Protein 8FD4 (pdb70)

Solvent-accessible surface area: 3145 Å² total; per-residue (Å²): 164,68,50,89,32,178,86,106,7,136,133,64,31,134,128,15,34,206,70,98,51,47,13,146,219,106,14,98,2,45,151,112,157,156

Foldseek 3Di:
DADDQVDFAAVVDPNAPPPWDADPVVRTIDDDDD

Sequence (34 aa):
SCKVPFNECKYGADECCKGYVCSKRDGWCKYHINSCKVPFNECKYGADECCKGYVCSKRDGWCKYHINSCKVPFNECKYGADECCKGYVCSKRDGWCKYHINSCKVPFNECKYGADECCKGYVCSKRDGWCKYHINSCKVPFNECKYGADECCKGYVCSKRDGWCKYHINSCKVPFNECKYGADECCKGYVCSKRDGWCKYHINSCKVPFNECKYGADECCKGYVCSKRDGWCKYHINSCKVPFNECKYGADECCKGYVCSKRDGWCKYHINSCKVPFNECKYGADECCKGYVCSKRDGWCKYHINSCKVPFNECKYGADECCKGYVCSKRDGWCKYHINSCKVPFNECKYGADECCKGYVCSKRDGWCKYHINSCKVPFNECKYGADECCKGYVCSKRDGWCKYHINSCKVPFNECKYGADECCKGYVCSKRDGWCKYHINSCKVPFNECKYGADECCKGYVCSKRDGWCKYHINSCKVPFNECKYGADECCKGYVCSKRDGWCKYHINSCKVPFNECKYGADECCKGYVCSKRDGWCKYHINSCKVPFNECKYGADECCKGYVCSKRDGWCKYHINSCKVPFNECKYGADECCKGYVCSKRDGWCKYHINSCKVPFNECKYGADECCKGYVCSKRDGWCKYHINSCKVPFNECKYGADECCKGYVCSKRDGWCKYHIN

Radius of gyration: 8.23 Å; Cα contacts (8 Å, |Δi|>4): 58; chains: 1; bounding box: 17×24×16 Å

B-factor: mean 36.65, std 22.52, range [0.11, 75.21]

Nearest PDB structures (foldseek):
  8fd4-assembly1_A  TM=8.963E-01  e=9.487E-06  Chilobrachys guangxiensis
  6btv-assembly1_A  TM=6.910E-01  e=2.321E-02  Ceratogyrus marshalli
  2mxo-assembly1_A  TM=8.189E-01  e=7.788E-02  Haplopelma hainanum
  5i2p-assembly1_A  TM=7.478E-01  e=6.365E-02  Psalmopoeus
  5i1x-assembly1_A  TM=7.671E-01  e=1.166E-01  Psalmopoeus

Secondary structure (DSSP, 8-state):
----SSSB--TT---SPTT-EE-TTT-BEESS--

Organism: Chilobrachys guangxiensis (NCBI:txid278060)

Structure (mmCIF, N/CA/C/O backbone):
data_8FD4
#
_entry.id   8FD4
#
loop_
_atom_site.group_PDB
_atom_site.id
_atom_site.type_symbol
_atom_site.label_atom_id
_atom_site.label_alt_id
_atom_site.label_comp_id
_atom_site.label_asym_id
_atom_site.label_entity_id
_atom_site.label_seq_id
_atom_site.pdbx_PDB_ins_code
_atom_site.Cartn_x
_atom_site.Cartn_y
_atom_site.Cartn_z
_atom_site.occupancy
_atom_site.B_iso_or_equiv
_atom_site.auth_seq_id
_atom_site.auth_comp_id
_atom_site.auth_asym_id
_atom_site.auth_atom_id
_atom_site.pdbx_PDB_model_num
ATOM 1 N N . SER A 1 1 ? 1.329 0.000 0.000 1.00 33.43 1 SER A N 1
ATOM 2 C CA . SER A 1 1 ? 2.094 0.002 -1.242 1.00 73.21 1 SER A CA 1
ATOM 3 C C . SER A 1 1 ? 2.135 -1.394 -1.856 1.00 1.12 1 SER A C 1
ATOM 4 O O . SER A 1 1 ? 3.145 -1.803 -2.429 1.00 73.44 1 SER A O 1
ATOM 12 N N . CYS A 1 2 ? 1.030 -2.121 -1.732 1.00 51.42 2 CYS A N 1
ATOM 13 C CA . CYS A 1 2 ? 0.937 -3.471 -2.274 1.00 72.30 2 CYS A CA 1
ATOM 14 C C . CYS A 1 2 ? -0.429 -3.710 -2.911 1.00 24.24 2 CYS A C 1
ATOM 15 O O . CYS A 1 2 ? -1.336 -2.887 -2.787 1.00 63.22 2 CYS A O 1
ATOM 22 N N . LYS A 1 3 ? -0.568 -4.842 -3.593 1.00 31.54 3 LYS A N 1
ATOM 23 C CA . LYS A 1 3 ? -1.823 -5.191 -4.248 1.00 61.54 3 LYS A CA 1
ATOM 24 C C . LYS A 1 3 ? -2.429 -6.447 -3.630 1.00 13.23 3 LYS A C 1
ATOM 25 O O . LYS A 1 3 ? -1.722 -7.261 -3.034 1.00 64.14 3 LYS A O 1
ATOM 44 N N . VAL A 1 4 ? -3.741 -6.599 -3.775 1.00 4.30 4 VAL A N 1
ATOM 45 C CA . VAL A 1 4 ? -4.442 -7.757 -3.233 1.00 41.04 4 VAL A CA 1
ATOM 46 C C . VAL A 1 4 ? -3.892 -9.054 -3.816 1.00 41.21 4 VAL A C 1
ATOM 47 O O . VAL A 1 4 ? -3.320 -9.081 -4.906 1.00 4.01 4 VAL A O 1
ATOM 60 N N . PRO A 1 5 ? -4.068 -10.158 -3.074 1.00 24.25 5 PRO A N 1
ATOM 61 C CA . PRO A 1 5 ? -3.598 -11.480 -3.498 1.00 75.11 5 PRO A CA 1
ATOM 62 C C . PRO A 1 5 ? -4.393 -12.027 -4.678 1.00 31.33 5 PRO A C 1
ATOM 63 O O . PRO A 1 5 ? -3.859 -12.754 -5.516 1.00 61.21 5 PRO A O 1
ATOM 74 N N . PHE A 1 6 ? -5.673 -11.675 -4.737 1.00 33.43 6 PHE A N 1
ATOM 75 C CA . PHE A 1 6 ? -6.543 -12.132 -5.815 1.00 3.34 6 PHE A CA 1
ATOM 76 C C . PHE A 1 6 ? -5.983 -11.725 -7.175 1.00 35.53 6 PHE A C 1
ATOM 77 O O . PHE A 1 6 ? -6.106 -12.460 -8.154 1.00 35.54 6 PHE A O 1
ATOM 94 N N . ASN A 1 7 ? -5.367 -10.548 -7.227 1.00 4.03 7 ASN A N 1
ATOM 95 C CA . ASN A 1 7 ? -4.789 -10.042 -8.467 1.00 4.03 7 ASN A CA 1
ATOM 96 C C . ASN A 1 7 ? -3.613 -10.906 -8.911 1.00 25.20 7 ASN A C 1
ATOM 97 O O . ASN A 1 7 ? -3.382 -11.985 -8.365 1.00 22.04 7 ASN A O 1
ATOM 108 N N . GLU A 1 8 ? -2.872 -10.424 -9.903 1.00 2.44 8 GLU A N 1
ATOM 109 C CA . GLU A 1 8 ? -1.720 -11.152 -10.420 1.00 44.41 8 GLU A CA 1
ATOM 110 C C . GLU A 1 8 ? -0.486 -10.903 -9.557 1.00 53.10 8 GLU A C 1
ATOM 111 O O . GLU A 1 8 ? -0.531 -10.132 -8.598 1.00 20.43 8 GLU A O 1
ATOM 123 N N . CYS A 1 9 ? 0.614 -11.562 -9.904 1.00 3.15 9 CYS A N 1
ATOM 124 C CA . CYS A 1 9 ? 1.860 -11.414 -9.161 1.00 70.35 9 CYS A CA 1
ATOM 125 C C . CYS A 1 9 ? 3.064 -11.693 -10.058 1.00 20.34 9 CYS A C 1
ATOM 126 O O . CYS A 1 9 ? 3.038 -12.604 -10.886 1.00 25.24 9 CYS A O 1
ATOM 133 N N . LYS A 1 10 ? 4.117 -10.901 -9.887 1.00 51.12 10 LYS A N 1
ATOM 134 C CA . LYS A 1 10 ? 5.331 -11.062 -10.678 1.00 63.45 10 LYS A CA 1
ATOM 135 C C . LYS A 1 10 ? 6.358 -11.910 -9.933 1.00 12.45 10 LYS A C 1
ATOM 136 O O . LYS A 1 10 ? 6.656 -11.658 -8.765 1.00 24.13 10 LYS A O 1
ATOM 155 N N . TYR A 1 11 ? 6.896 -12.914 -10.616 1.00 54.34 11 TYR A N 1
ATOM 156 C CA . TYR A 1 11 ? 7.888 -13.799 -10.019 1.00 32.12 11 TYR A CA 1
ATOM 157 C C . TYR A 1 11 ? 9.042 -13.000 -9.420 1.00 21.42 11 TYR A C 1
ATOM 158 O O . TYR A 1 11 ? 9.804 -12.355 -10.139 1.00 4.41 11 TYR A O 1
ATOM 176 N N . GLY A 1 12 ? 9.163 -13.048 -8.097 1.00 24.32 12 GLY A N 1
ATOM 177 C CA . GLY A 1 12 ? 10.225 -12.325 -7.423 1.00 34.14 12 GLY A CA 1
ATOM 178 C C . GLY A 1 12 ? 9.773 -10.970 -6.915 1.00 24.31 12 GLY A C 1
ATOM 179 O O . GLY A 1 12 ? 10.298 -10.464 -5.923 1.00 44.33 12 GLY A O 1
ATOM 183 N N . ALA A 1 13 ? 8.797 -10.380 -7.597 1.00 54.02 13 ALA A N 1
ATOM 184 C CA . ALA A 1 13 ? 8.274 -9.076 -7.209 1.00 31.24 13 ALA A CA 1
ATOM 185 C C . ALA A 1 13 ? 7.823 -9.076 -5.752 1.00 32.01 13 ALA A C 1
ATOM 186 O O . ALA A 1 13 ? 6.960 -9.861 -5.360 1.00 22.14 13 ALA A O 1
ATOM 193 N N . ASP A 1 14 ? 8.414 -8.193 -4.955 1.00 41.11 14 ASP A N 1
ATOM 194 C CA . ASP A 1 14 ? 8.072 -8.091 -3.540 1.00 3.11 14 ASP A CA 1
ATOM 195 C C . ASP A 1 14 ? 6.993 -7.036 -3.316 1.00 20.00 14 ASP A C 1
ATOM 196 O O . ASP A 1 14 ? 6.639 -6.730 -2.179 1.00 53.24 14 ASP A O 1
ATOM 205 N N . GLU A 1 15 ? 6.476 -6.484 -4.410 1.00 14.43 15 GLU A N 1
ATOM 206 C CA . GLU A 1 15 ? 5.439 -5.462 -4.331 1.00 74.13 15 GLU A CA 1
ATOM 207 C C . GLU A 1 15 ? 4.230 -5.972 -3.552 1.00 45.24 15 GLU A C 1
ATOM 208 O O . GLU A 1 15 ? 3.595 -5.223 -2.809 1.00 53.32 15 GLU A O 1
ATOM 220 N N . CYS A 1 16 ? 3.918 -7.252 -3.728 1.00 12.15 16 CYS A N 1
ATOM 221 C CA . CYS A 1 16 ? 2.785 -7.864 -3.043 1.00 63.43 16 CYS A CA 1
ATOM 222 C C . CYS A 1 16 ? 2.857 -7.610 -1.540 1.00 62.53 16 CYS A C 1
ATOM 223 O O . CYS A 1 16 ? 3.915 -7.278 -1.005 1.00 33.53 16 CYS A O 1
ATOM 230 N N . CYS A 1 17 ? 1.723 -7.769 -0.865 1.00 51.45 17 CYS A N 1
ATOM 231 C CA . CYS A 1 17 ? 1.655 -7.557 0.576 1.00 62.41 17 CYS A CA 1
ATOM 232 C C . CYS A 1 17 ? 2.403 -8.658 1.323 1.00 14.41 17 CYS A C 1
ATOM 233 O O . CYS A 1 17 ? 2.176 -9.846 1.091 1.00 11.12 17 CYS A O 1
ATOM 240 N N . LYS A 1 18 ? 3.295 -8.255 2.221 1.00 13.44 18 LYS A N 1
ATOM 241 C CA . LYS A 1 18 ? 4.076 -9.205 3.005 1.00 51.21 18 LYS A CA 1
ATOM 242 C C . LYS A 1 18 ? 3.168 -10.220 3.692 1.00 53.50 18 LYS A C 1
ATOM 243 O O . LYS A 1 18 ? 2.056 -9.893 4.105 1.00 14.11 18 LYS A O 1
ATOM 262 N N . GLY A 1 19 ? 3.650 -11.453 3.812 1.00 72.14 19 GLY A N 1
ATOM 263 C CA . GLY A 1 19 ? 2.869 -12.496 4.450 1.00 1.15 19 GLY A CA 1
ATOM 264 C C . GLY A 1 19 ? 2.366 -13.530 3.463 1.00 63.21 19 GLY A C 1
ATOM 265 O O . GLY A 1 19 ? 2.080 -14.668 3.837 1.00 31.12 19 GLY A O 1
ATOM 269 N N . TYR A 1 20 ? 2.255 -13.135 2.200 1.00 10.32 20 TYR A N 1
ATOM 270 C CA . TYR A 1 20 ? 1.779 -14.035 1.156 1.00 34.23 20 TYR A CA 1
ATOM 271 C C . TYR A 1 20 ? 2.927 -14.486 0.259 1.00 74.21 20 TYR A C 1
ATOM 272 O O . TYR A 1 20 ? 3.949 -13.808 0.150 1.00 33.14 20 TYR A O 1
ATOM 290 N N . VAL A 1 21 ? 2.752 -15.637 -0.382 1.00 11.14 21 VAL A N 1
ATOM 291 C CA . VAL A 1 21 ? 3.772 -16.180 -1.272 1.00 40.00 21 VAL A CA 1
ATOM 292 C C . VAL A 1 21 ? 3.325 -16.107 -2.728 1.00 10.52 21 VAL A C 1
ATOM 293 O O . VAL A 1 21 ? 2.135 -16.202 -3.030 1.00 42.22 21 VAL A O 1
ATOM 306 N N . CYS A 1 22 ? 4.288 -15.939 -3.628 1.00 52.14 22 CYS A N 1
ATOM 307 C CA . CYS A 1 22 ? 3.996 -15.854 -5.054 1.00 44.14 22 CYS A CA 1
ATOM 308 C C . CYS A 1 22 ? 4.203 -17.204 -5.734 1.00 61.31 22 CYS A C 1
ATOM 309 O O . CYS A 1 22 ? 5.311 -17.740 -5.748 1.00 24.41 22 CYS A O 1
ATOM 316 N N . SER A 1 23 ? 3.129 -17.749 -6.296 1.00 2.52 23 SER A N 1
ATOM 317 C CA . SER A 1 23 ? 3.191 -19.038 -6.974 1.00 50.11 23 SER A CA 1
ATOM 318 C C . SER A 1 23 ? 3.906 -18.912 -8.315 1.00 3.34 23 SER A C 1
ATOM 319 O O . SER A 1 23 ? 3.577 -18.050 -9.130 1.00 63.03 23 SER A O 1
ATOM 327 N N . LYS A 1 24 ? 4.888 -19.780 -8.539 1.00 35.25 24 LYS A N 1
ATOM 328 C CA . LYS A 1 24 ? 5.651 -19.769 -9.781 1.00 52.23 24 LYS A CA 1
ATOM 329 C C . LYS A 1 24 ? 4.825 -20.336 -10.932 1.00 63.41 24 LYS A C 1
ATOM 330 O O . LYS A 1 24 ? 4.930 -19.876 -12.069 1.00 43.53 24 LYS A O 1
ATOM 349 N N . ARG A 1 25 ? 4.003 -21.336 -10.628 1.00 2.15 25 ARG A N 1
ATOM 350 C CA . ARG A 1 25 ? 3.160 -21.965 -11.637 1.00 32.42 25 ARG A CA 1
ATOM 351 C C . ARG A 1 25 ? 1.920 -21.119 -11.914 1.00 4.45 25 ARG A C 1
ATOM 352 O O . ARG A 1 25 ? 1.657 -20.740 -13.055 1.00 31.42 25 ARG A O 1
ATOM 373 N N . ASP A 1 26 ? 1.163 -20.827 -10.862 1.00 0.11 26 ASP A N 1
ATOM 374 C CA . ASP A 1 26 ? -0.048 -20.026 -10.991 1.00 41.42 26 ASP A CA 1
ATOM 375 C C . ASP A 1 26 ? 0.291 -18.581 -11.347 1.00 65.24 26 ASP A C 1
ATOM 376 O O . ASP A 1 26 ? -0.447 -17.922 -12.078 1.00 30.50 26 ASP A O 1
ATOM 385 N N . GLY A 1 27 ? 1.412 -18.096 -10.823 1.00 30.23 27 GLY A N 1
ATOM 386 C CA . GLY A 1 27 ? 1.829 -16.732 -11.096 1.00 45.01 27 GLY A CA 1
ATOM 387 C C . GLY A 1 27 ? 0.950 -15.709 -10.405 1.00 50.34 27 GLY A C 1
ATOM 388 O O . GLY A 1 27 ? 0.642 -14.661 -10.973 1.00 74.12 27 GLY A O 1
ATOM 392 N N . TRP A 1 28 ? 0.546 -16.012 -9.177 1.00 63.32 28 TRP A N 1
ATOM 393 C CA . TRP A 1 28 ? -0.304 -15.110 -8.408 1.00 74.22 28 TRP A CA 1
ATOM 394 C C . TRP A 1 28 ? 0.071 -15.136 -6.930 1.00 62.53 28 TRP A C 1
ATOM 395 O O . TRP A 1 28 ? 0.868 -15.969 -6.496 1.00 53.53 28 TRP A O 1
ATOM 416 N N . CYS A 1 29 ? -0.508 -14.220 -6.161 1.00 33.42 29 CYS A N 1
ATOM 417 C CA . CYS A 1 29 ? -0.234 -14.137 -4.731 1.00 43.41 29 CYS A CA 1
ATOM 418 C C . CYS A 1 29 ? -1.220 -14.991 -3.939 1.00 23.31 29 CYS A C 1
ATOM 419 O O . CYS A 1 29 ? -2.435 -14.849 -4.080 1.00 2.20 29 CYS A O 1
ATOM 426 N N . LYS A 1 30 ? -0.689 -15.878 -3.104 1.00 30.35 30 LYS A N 1
ATOM 427 C CA . LYS A 1 30 ? -1.520 -16.754 -2.287 1.00 24.24 30 LYS A CA 1
ATOM 428 C C . LYS A 1 30 ? -0.993 -16.826 -0.858 1.00 62.43 30 LYS A C 1
ATOM 429 O O . LYS A 1 30 ? 0.083 -16.309 -0.556 1.00 45.33 30 LYS A O 1
ATOM 448 N N . TYR A 1 31 ? -1.757 -17.470 0.018 1.00 51.01 31 TYR A N 1
ATOM 449 C CA . TYR A 1 31 ? -1.368 -17.608 1.416 1.00 41.40 31 TYR A CA 1
ATOM 450 C C . TYR A 1 31 ? -0.777 -18.989 1.683 1.00 74.32 31 TYR A C 1
ATOM 451 O O . TYR A 1 31 ? 0.155 -19.136 2.474 1.00 34.32 31 TYR A O 1
ATOM 469 N N . HIS A 1 32 ? -1.326 -19.999 1.016 1.00 52.53 32 HIS A N 1
ATOM 470 C CA . HIS A 1 32 ? -0.853 -21.369 1.179 1.00 31.04 32 HIS A CA 1
ATOM 471 C C . HIS A 1 32 ? 0.657 -21.450 0.980 1.00 71.22 32 HIS A C 1
ATOM 472 O O . HIS A 1 32 ? 1.234 -20.676 0.215 1.00 22.13 32 HIS A O 1
ATOM 486 N N . ILE A 1 33 ? 1.291 -22.391 1.672 1.00 13.31 33 ILE A N 1
ATOM 487 C CA . ILE A 1 33 ? 2.734 -22.572 1.570 1.00 31.42 33 ILE A CA 1
ATOM 488 C C . ILE A 1 33 ? 3.096 -23.431 0.363 1.00 25.21 33 ILE A C 1
ATOM 489 O O . ILE A 1 33 ? 2.324 -24.295 -0.051 1.00 3.12 33 ILE A O 1
ATOM 505 N N . ASN A 1 34 ? 4.277 -23.188 -0.196 1.00 30.23 34 ASN A N 1
ATOM 506 C CA . ASN A 1 34 ? 4.743 -23.940 -1.356 1.00 13.43 34 ASN A CA 1
ATOM 507 C C . ASN A 1 34 ? 5.593 -25.131 -0.925 1.00 52.14 34 ASN A C 1
ATOM 508 O O . ASN A 1 34 ? 6.015 -25.937 -1.754 1.00 23.35 34 ASN A O 1
ATOM 519 N N . SER A 1 1 ? 2.918 -0.034 -0.250 1.00 33.43 1 SER A N 2
ATOM 520 C CA . SER A 1 1 ? 1.579 -0.564 -0.484 1.00 73.21 1 SER A CA 2
ATOM 521 C C . SER A 1 1 ? 1.644 -1.894 -1.227 1.00 1.12 1 SER A C 2
ATOM 522 O O . SER A 1 1 ? 2.617 -2.184 -1.923 1.00 73.44 1 SER A O 2
ATOM 530 N N . CYS A 1 2 ? 0.599 -2.701 -1.075 1.00 51.42 2 CYS A N 2
ATOM 531 C CA . CYS A 1 2 ? 0.533 -4.002 -1.731 1.00 72.30 2 CYS A CA 2
ATOM 532 C C . CYS A 1 2 ? -0.727 -4.120 -2.581 1.00 24.24 2 CYS A C 2
ATOM 533 O O . CYS A 1 2 ? -1.608 -3.260 -2.531 1.00 63.22 2 CYS A O 2
ATOM 540 N N . LYS A 1 3 ? -0.809 -5.192 -3.362 1.00 31.54 3 LYS A N 2
ATOM 541 C CA . LYS A 1 3 ? -1.963 -5.427 -4.222 1.00 61.54 3 LYS A CA 2
ATOM 542 C C . LYS A 1 3 ? -2.743 -6.656 -3.764 1.00 13.23 3 LYS A C 2
ATOM 543 O O . LYS A 1 3 ? -2.205 -7.524 -3.078 1.00 64.14 3 LYS A O 2
ATOM 562 N N . VAL A 1 4 ? -4.014 -6.722 -4.150 1.00 4.30 4 VAL A N 2
ATOM 563 C CA . VAL A 1 4 ? -4.866 -7.845 -3.781 1.00 41.04 4 VAL A CA 2
ATOM 564 C C . VAL A 1 4 ? -4.294 -9.161 -4.295 1.00 41.21 4 VAL A C 2
ATOM 565 O O . VAL A 1 4 ? -3.535 -9.201 -5.263 1.00 4.01 4 VAL A O 2
ATOM 578 N N . PRO A 1 5 ? -4.666 -10.266 -3.632 1.00 24.25 5 PRO A N 2
ATOM 579 C CA . PRO A 1 5 ? -4.201 -11.606 -4.003 1.00 75.11 5 PRO A CA 2
ATOM 580 C C . PRO A 1 5 ? -4.798 -12.081 -5.324 1.00 31.33 5 PRO A C 2
ATOM 581 O O . PRO A 1 5 ? -4.157 -12.814 -6.078 1.00 61.21 5 PRO A O 2
ATOM 592 N N . PHE A 1 6 ? -6.027 -11.657 -5.599 1.00 33.43 6 PHE A N 2
ATOM 593 C CA . PHE A 1 6 ? -6.709 -12.039 -6.830 1.00 3.34 6 PHE A CA 2
ATOM 594 C C . PHE A 1 6 ? -5.910 -11.599 -8.054 1.00 35.53 6 PHE A C 2
ATOM 595 O O . PHE A 1 6 ? -5.896 -12.281 -9.077 1.00 35.54 6 PHE A O 2
ATOM 612 N N . ASN A 1 7 ? -5.248 -10.452 -7.939 1.00 4.03 7 ASN A N 2
ATOM 613 C CA . ASN A 1 7 ? -4.449 -9.919 -9.036 1.00 4.03 7 ASN A CA 2
ATOM 614 C C . ASN A 1 7 ? -3.330 -10.884 -9.413 1.00 25.20 7 ASN A C 2
ATOM 615 O O . ASN A 1 7 ? -3.305 -12.028 -8.959 1.00 22.04 7 ASN A O 2
ATOM 626 N N . GLU A 1 8 ? -2.406 -10.416 -10.247 1.00 2.44 8 GLU A N 2
ATOM 627 C CA . GLU A 1 8 ? -1.285 -11.238 -10.684 1.00 44.41 8 GLU A CA 2
ATOM 628 C C . GLU A 1 8 ? -0.027 -10.916 -9.883 1.00 53.10 8 GLU A C 2
ATOM 629 O O . GLU A 1 8 ? 0.034 -9.905 -9.182 1.00 20.43 8 GLU A O 2
ATOM 641 N N . CYS A 1 9 ? 0.975 -11.781 -9.992 1.00 3.15 9 CYS A N 2
ATOM 642 C CA . CYS A 1 9 ? 2.232 -11.591 -9.277 1.00 70.35 9 CYS A CA 2
ATOM 643 C C . CYS A 1 9 ? 3.421 -11.934 -10.169 1.00 20.34 9 CYS A C 2
ATOM 644 O O . CYS A 1 9 ? 3.379 -12.894 -10.939 1.00 25.24 9 CYS A O 2
ATOM 651 N N . LYS A 1 10 ? 4.484 -11.144 -10.059 1.00 51.12 10 LYS A N 2
ATOM 652 C CA . LYS A 1 10 ? 5.688 -11.363 -10.853 1.00 63.45 10 LYS A CA 2
ATOM 653 C C . LYS A 1 10 ? 6.776 -12.027 -10.017 1.00 12.45 10 LYS A C 2
ATOM 654 O O . LYS A 1 10 ? 6.827 -11.860 -8.798 1.00 24.13 10 LYS A O 2
ATOM 673 N N . TYR A 1 11 ? 7.648 -12.779 -10.680 1.00 54.34 11 TYR A N 2
ATOM 674 C CA . TYR A 1 11 ? 8.736 -13.470 -9.997 1.00 32.12 11 TYR A CA 2
ATOM 675 C C . TYR A 1 11 ? 9.604 -12.485 -9.221 1.00 21.42 11 TYR A C 2
ATOM 676 O O . TYR A 1 11 ? 10.322 -11.676 -9.808 1.00 4.41 11 TYR A O 2
ATOM 694 N N . GLY A 1 12 ? 9.534 -12.559 -7.895 1.00 24.32 12 GLY A N 2
ATOM 695 C CA . GLY A 1 12 ? 10.318 -11.670 -7.059 1.00 34.14 12 GLY A CA 2
ATOM 696 C C . GLY A 1 12 ? 9.585 -10.383 -6.735 1.00 24.31 12 GLY A C 2
ATOM 697 O O . GLY A 1 12 ? 10.185 -9.427 -6.245 1.00 44.33 12 GLY A O 2
ATOM 701 N N . ALA A 1 13 ? 8.285 -10.358 -7.011 1.00 54.02 13 ALA A N 2
ATOM 702 C CA . ALA A 1 13 ? 7.471 -9.179 -6.746 1.00 31.24 13 ALA A CA 2
ATOM 703 C C . ALA A 1 13 ? 7.658 -8.693 -5.313 1.00 32.01 13 ALA A C 2
ATOM 704 O O . ALA A 1 13 ? 7.450 -9.445 -4.360 1.00 22.14 13 ALA A O 2
ATOM 711 N N . ASP A 1 14 ? 8.054 -7.434 -5.167 1.00 41.11 14 ASP A N 2
ATOM 712 C CA . ASP A 1 14 ? 8.269 -6.848 -3.850 1.00 3.11 14 ASP A CA 2
ATOM 713 C C . ASP A 1 14 ? 7.014 -6.133 -3.361 1.00 20.00 14 ASP A C 2
ATOM 714 O O . ASP A 1 14 ? 6.739 -6.092 -2.162 1.00 53.24 14 ASP A O 2
ATOM 723 N N . GLU A 1 15 ? 6.257 -5.569 -4.297 1.00 14.43 15 GLU A N 2
ATOM 724 C CA . GLU A 1 15 ? 5.032 -4.854 -3.960 1.00 74.13 15 GLU A CA 2
ATOM 725 C C . GLU A 1 15 ? 4.082 -5.746 -3.167 1.00 45.24 15 GLU A C 2
ATOM 726 O O . GLU A 1 15 ? 3.363 -5.277 -2.283 1.00 53.32 15 GLU A O 2
ATOM 738 N N . CYS A 1 16 ? 4.082 -7.035 -3.489 1.00 12.15 16 CYS A N 2
ATOM 739 C CA . CYS A 1 16 ? 3.221 -7.994 -2.809 1.00 63.43 16 CYS A CA 2
ATOM 740 C C . CYS A 1 16 ? 3.370 -7.880 -1.294 1.00 62.53 16 CYS A C 2
ATOM 741 O O . CYS A 1 16 ? 4.479 -7.942 -0.761 1.00 33.53 16 CYS A O 2
ATOM 748 N N . CYS A 1 17 ? 2.246 -7.714 -0.605 1.00 51.45 17 CYS A N 2
ATOM 749 C CA . CYS A 1 17 ? 2.250 -7.592 0.847 1.00 62.41 17 CYS A CA 2
ATOM 750 C C . CYS A 1 17 ? 3.021 -8.742 1.489 1.00 14.41 17 CYS A C 2
ATOM 751 O O . CYS A 1 17 ? 3.050 -9.855 0.963 1.00 11.12 17 CYS A O 2
ATOM 758 N N . LYS A 1 18 ? 3.646 -8.465 2.629 1.00 13.44 18 LYS A N 2
ATOM 759 C CA . LYS A 1 18 ? 4.417 -9.475 3.344 1.00 51.21 18 LYS A CA 2
ATOM 760 C C . LYS A 1 18 ? 3.509 -10.589 3.858 1.00 53.50 18 LYS A C 2
ATOM 761 O O . LYS A 1 18 ? 2.317 -10.379 4.077 1.00 14.11 18 LYS A O 2
ATOM 780 N N . GLY A 1 19 ? 4.084 -11.772 4.050 1.00 72.14 19 GLY A N 2
ATOM 781 C CA . GLY A 1 19 ? 3.312 -12.900 4.540 1.00 1.15 19 GLY A CA 2
ATOM 782 C C . GLY A 1 19 ? 2.848 -13.813 3.423 1.00 63.21 19 GLY A C 2
ATOM 783 O O . GLY A 1 19 ? 2.579 -14.993 3.647 1.00 31.12 19 GLY A O 2
ATOM 787 N N . TYR A 1 20 ? 2.753 -13.266 2.215 1.00 10.32 20 TYR A N 2
ATOM 788 C C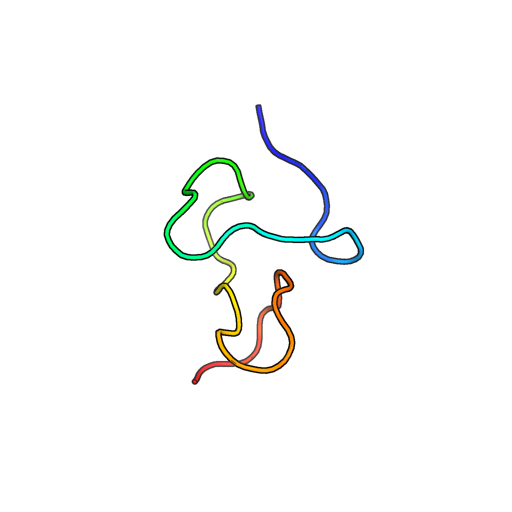A . TYR A 1 20 ? 2.313 -14.039 1.059 1.00 34.23 20 TYR A CA 2
ATOM 789 C C . TYR A 1 20 ? 3.465 -14.260 0.083 1.00 74.21 20 TYR A C 2
ATOM 790 O O . TYR A 1 20 ? 4.282 -13.368 -0.144 1.00 33.14 20 TYR A O 2
ATOM 808 N N . VAL A 1 21 ? 3.521 -15.456 -0.494 1.00 11.14 21 VAL A N 2
ATOM 809 C CA . VAL A 1 21 ? 4.570 -15.796 -1.448 1.00 40.00 21 VAL A CA 2
ATOM 810 C C . VAL A 1 21 ? 4.010 -15.910 -2.863 1.00 10.52 21 VAL A C 2
ATOM 811 O O . VAL A 1 21 ? 2.854 -16.283 -3.056 1.00 42.22 21 VAL A O 2
ATOM 824 N N . CYS A 1 22 ? 4.841 -15.587 -3.849 1.00 52.14 22 CYS A N 2
ATOM 825 C CA . CYS A 1 22 ? 4.430 -15.652 -5.246 1.00 44.14 22 CYS A CA 2
ATOM 826 C C . CYS A 1 22 ? 4.290 -17.101 -5.705 1.00 61.31 22 CYS A C 2
ATOM 827 O O . CYS A 1 22 ? 5.266 -17.851 -5.733 1.00 24.41 22 CYS A O 2
ATOM 834 N N . SER A 1 23 ? 3.070 -17.487 -6.063 1.00 2.52 23 SER A N 2
ATOM 835 C CA . SER A 1 23 ? 2.801 -18.847 -6.516 1.00 50.11 23 SER A CA 2
ATOM 836 C C . SER A 1 23 ? 3.203 -19.021 -7.978 1.00 3.34 23 SER A C 2
ATOM 837 O O . SER A 1 23 ? 2.820 -18.229 -8.839 1.00 63.03 23 SER A O 2
ATOM 845 N N . LYS A 1 24 ? 3.979 -20.065 -8.250 1.00 35.25 24 LYS A N 2
ATOM 846 C CA . LYS A 1 24 ? 4.434 -20.348 -9.606 1.00 52.23 24 LYS A CA 2
ATOM 847 C C . LYS A 1 24 ? 3.301 -20.918 -10.453 1.00 63.41 24 LYS A C 2
ATOM 848 O O . LYS A 1 24 ? 3.084 -20.489 -11.587 1.00 43.53 24 LYS A O 2
ATOM 867 N N . ARG A 1 25 ? 2.581 -21.885 -9.895 1.00 2.15 25 ARG A N 2
ATOM 868 C CA . ARG A 1 25 ? 1.470 -22.514 -10.599 1.00 32.42 25 ARG A CA 2
ATOM 869 C C . ARG A 1 25 ? 0.319 -21.529 -10.788 1.00 4.45 25 ARG A C 2
ATOM 870 O O . ARG A 1 25 ? -0.165 -21.332 -11.903 1.00 31.42 25 ARG A O 2
ATOM 891 N N . ASP A 1 26 ? -0.113 -20.914 -9.693 1.00 0.11 26 ASP A N 2
ATOM 892 C CA . ASP A 1 26 ? -1.205 -19.950 -9.737 1.00 41.42 26 ASP A CA 2
ATOM 893 C C . ASP A 1 26 ? -0.782 -18.683 -10.474 1.00 65.24 26 ASP A C 2
ATOM 894 O O . ASP A 1 26 ? -1.552 -18.114 -11.246 1.00 30.50 26 ASP A O 2
ATOM 903 N N . GLY A 1 27 ? 0.449 -18.244 -10.227 1.00 30.23 27 GLY A N 2
ATOM 904 C CA . GLY A 1 27 ? 0.954 -17.047 -10.873 1.00 45.01 27 GLY A CA 2
ATOM 905 C C . GLY A 1 27 ? 0.528 -15.780 -10.158 1.00 50.34 27 GLY A C 2
ATOM 906 O O . GLY A 1 27 ? 0.696 -14.678 -10.680 1.00 74.12 27 GLY A O 2
ATOM 910 N N . TRP A 1 28 ? -0.022 -15.935 -8.960 1.00 63.32 28 TRP A N 2
ATOM 911 C CA . TRP A 1 28 ? -0.474 -14.794 -8.171 1.00 74.22 28 TRP A CA 2
ATOM 912 C C . TRP A 1 28 ? -0.223 -15.025 -6.686 1.00 62.53 28 TRP A C 2
ATOM 913 O O . TRP A 1 28 ? -0.136 -16.165 -6.231 1.00 53.53 28 TRP A O 2
ATOM 934 N N . CYS A 1 29 ? -0.109 -13.935 -5.933 1.00 33.42 29 CYS A N 2
ATOM 935 C CA . CYS A 1 29 ? 0.131 -14.019 -4.498 1.00 43.41 29 CYS A CA 2
ATOM 936 C C . CYS A 1 29 ? -0.985 -14.794 -3.803 1.00 23.31 29 CYS A C 2
ATOM 937 O O . CYS A 1 29 ? -2.167 -14.508 -3.994 1.00 2.20 29 CYS A O 2
ATOM 944 N N . LYS A 1 30 ? -0.600 -15.779 -2.997 1.00 30.35 30 LYS A N 2
ATOM 945 C CA . LYS A 1 30 ? -1.565 -16.596 -2.272 1.00 24.24 30 LYS A CA 2
ATOM 946 C C . LYS A 1 30 ? -1.813 -16.036 -0.875 1.00 62.43 30 LYS A C 2
ATOM 947 O O . LYS A 1 30 ? -1.305 -14.970 -0.524 1.00 45.33 30 LYS A O 2
ATOM 966 N N . TYR A 1 31 ? -2.594 -16.760 -0.082 1.00 51.01 31 TYR A N 2
ATOM 967 C CA . TYR A 1 31 ? -2.908 -16.335 1.277 1.00 41.40 31 TYR A CA 2
ATOM 968 C C . TYR A 1 31 ? -1.947 -16.964 2.281 1.00 74.32 31 TYR A C 2
ATOM 969 O O . TYR A 1 31 ? -1.026 -17.691 1.905 1.00 34.32 31 TYR A O 2
ATOM 987 N N . HIS A 1 32 ? -2.169 -16.681 3.561 1.00 52.53 32 HIS A N 2
ATOM 988 C CA . HIS A 1 32 ? -1.324 -17.218 4.621 1.00 31.04 32 HIS A CA 2
ATOM 989 C C . HIS A 1 32 ? -2.164 -17.654 5.818 1.00 71.22 32 HIS A C 2
ATOM 990 O O . HIS A 1 32 ? -3.009 -16.899 6.301 1.00 22.13 32 HIS A O 2
ATOM 1004 N N . ILE A 1 33 ? -1.929 -18.874 6.287 1.00 13.31 33 ILE A N 2
ATOM 1005 C CA . ILE A 1 33 ? -2.664 -19.408 7.426 1.00 31.42 33 ILE A CA 2
ATOM 1006 C C . ILE A 1 33 ? -1.972 -19.060 8.740 1.00 25.21 33 ILE A C 2
ATOM 1007 O O . ILE A 1 33 ? -0.752 -18.909 8.789 1.00 3.12 33 ILE A O 2
ATOM 1023 N N . ASN A 1 34 ? -2.760 -18.937 9.803 1.00 30.23 34 ASN A N 2
ATOM 1024 C CA . ASN A 1 34 ? -2.223 -18.608 11.118 1.00 13.43 34 ASN A CA 2
ATOM 1025 C C . ASN A 1 34 ? -2.622 -19.660 12.148 1.00 52.14 34 ASN A C 2
ATOM 1026 O O . ASN A 1 34 ? -3.077 -19.330 13.244 1.00 23.35 34 ASN A O 2
ATOM 1037 N N . SER A 1 1 ? 2.609 0.133 0.517 1.00 33.43 1 SER A N 3
ATOM 1038 C CA . SER A 1 1 ? 1.897 0.002 -0.750 1.00 73.21 1 SER A CA 3
ATOM 1039 C C . SER A 1 1 ? 2.002 -1.422 -1.287 1.00 1.12 1 SER A C 3
ATOM 1040 O O . SER A 1 1 ? 3.100 -1.956 -1.452 1.00 73.44 1 SER A O 3
ATOM 1048 N N . CYS A 1 2 ? 0.853 -2.032 -1.558 1.00 51.42 2 CYS A N 3
ATOM 1049 C CA . CYS A 1 2 ? 0.814 -3.394 -2.077 1.00 72.30 2 CYS A CA 3
ATOM 1050 C C . CYS A 1 2 ? -0.499 -3.659 -2.810 1.00 24.24 2 CYS A C 3
ATOM 1051 O O . CYS A 1 2 ? -1.419 -2.842 -2.774 1.00 63.22 2 CYS A O 3
ATOM 1058 N N . LYS A 1 3 ? -0.577 -4.806 -3.474 1.00 31.54 3 LYS A N 3
ATOM 1059 C CA . LYS A 1 3 ? -1.775 -5.182 -4.215 1.00 61.54 3 LYS A CA 3
ATOM 1060 C C . LYS A 1 3 ? -2.401 -6.446 -3.633 1.00 13.23 3 LYS A C 3
ATOM 1061 O O . LYS A 1 3 ? -1.723 -7.246 -2.989 1.00 64.14 3 LYS A O 3
ATOM 1080 N N . VAL A 1 4 ? -3.698 -6.619 -3.866 1.00 4.30 4 VAL A N 3
ATOM 1081 C CA . VAL A 1 4 ? -4.415 -7.788 -3.367 1.00 41.04 4 VAL A CA 3
ATOM 1082 C C . VAL A 1 4 ? -3.808 -9.077 -3.909 1.00 41.21 4 VAL A C 3
ATOM 1083 O O . VAL A 1 4 ? -3.172 -9.098 -4.963 1.00 4.01 4 VAL A O 3
ATOM 1096 N N . PRO A 1 5 ? -4.010 -10.180 -3.173 1.00 24.25 5 PRO A N 3
ATOM 1097 C CA . PRO A 1 5 ? -3.492 -11.496 -3.560 1.00 75.11 5 PRO A CA 3
ATOM 1098 C C . PRO A 1 5 ? -4.205 -12.062 -4.783 1.00 31.33 5 PRO A C 3
ATOM 1099 O O . PRO A 1 5 ? -3.596 -12.737 -5.613 1.00 61.21 5 PRO A O 3
ATOM 1110 N N . PHE A 1 6 ? -5.501 -11.784 -4.888 1.00 33.43 6 PHE A N 3
ATOM 1111 C CA . PHE A 1 6 ? -6.298 -12.266 -6.010 1.00 3.34 6 PHE A CA 3
ATOM 1112 C C . PHE A 1 6 ? -5.703 -11.808 -7.338 1.00 35.53 6 PHE A C 3
ATOM 1113 O O . PHE A 1 6 ? -5.764 -12.523 -8.337 1.00 35.54 6 PHE A O 3
ATOM 1130 N N . ASN A 1 7 ? -5.127 -10.610 -7.339 1.00 4.03 7 ASN A N 3
ATOM 1131 C CA . ASN A 1 7 ? -4.520 -10.055 -8.544 1.00 4.03 7 ASN A CA 3
ATOM 1132 C C . ASN A 1 7 ? -3.391 -10.948 -9.046 1.00 25.20 7 ASN A C 3
ATOM 1133 O O . ASN A 1 7 ? -3.214 -12.069 -8.570 1.00 22.04 7 ASN A O 3
ATOM 1144 N N . GLU A 1 8 ? -2.627 -10.442 -10.010 1.00 2.44 8 GLU A N 3
ATOM 1145 C CA . GLU A 1 8 ? -1.515 -11.195 -10.576 1.00 44.41 8 GLU A CA 3
ATOM 1146 C C . GLU A 1 8 ? -0.291 -11.124 -9.667 1.00 53.10 8 GLU A C 3
ATOM 1147 O O . GLU A 1 8 ? -0.310 -10.456 -8.633 1.00 20.43 8 GLU A O 3
ATOM 1159 N N . CYS A 1 9 ? 0.772 -11.819 -10.059 1.00 3.15 9 CYS A N 3
ATOM 1160 C CA . CYS A 1 9 ? 2.005 -11.837 -9.281 1.00 70.35 9 CYS A CA 3
ATOM 1161 C C . CYS A 1 9 ? 3.215 -12.055 -10.184 1.00 20.34 9 CYS A C 3
ATOM 1162 O O . CYS A 1 9 ? 3.211 -12.936 -11.045 1.00 25.24 9 CYS A O 3
ATOM 1169 N N . LYS A 1 10 ? 4.250 -11.248 -9.983 1.00 51.12 10 LYS A N 3
ATOM 1170 C CA . LYS A 1 10 ? 5.469 -11.351 -10.775 1.00 63.45 10 LYS A CA 3
ATOM 1171 C C . LYS A 1 10 ? 6.607 -11.943 -9.950 1.00 12.45 10 LYS A C 3
ATOM 1172 O O . LYS A 1 10 ? 6.665 -11.760 -8.734 1.00 24.13 10 LYS A O 3
ATOM 1191 N N . TYR A 1 11 ? 7.510 -12.651 -10.618 1.00 54.34 11 TYR A N 3
ATOM 1192 C CA . TYR A 1 11 ? 8.647 -13.269 -9.946 1.00 32.12 11 TYR A CA 3
ATOM 1193 C C . TYR A 1 11 ? 9.614 -12.211 -9.425 1.00 21.42 11 TYR A C 3
ATOM 1194 O O . TYR A 1 11 ? 10.193 -11.448 -10.197 1.00 4.41 11 TYR A O 3
ATOM 1212 N N . GLY A 1 12 ? 9.784 -12.171 -8.107 1.00 24.32 12 GLY A N 3
ATOM 1213 C CA . GLY A 1 12 ? 10.682 -11.203 -7.503 1.00 34.14 12 GLY A CA 3
ATOM 1214 C C . GLY A 1 12 ? 9.956 -9.965 -7.014 1.00 24.31 12 GLY A C 3
ATOM 1215 O O . GLY A 1 12 ? 10.392 -9.317 -6.064 1.00 44.33 12 GLY A O 3
ATOM 1219 N N . ALA A 1 13 ? 8.847 -9.636 -7.667 1.00 54.02 13 ALA A N 3
ATOM 1220 C CA . ALA A 1 13 ? 8.059 -8.467 -7.294 1.00 31.24 13 ALA A CA 3
ATOM 1221 C C . ALA A 1 13 ? 7.728 -8.482 -5.805 1.00 32.01 13 ALA A C 3
ATOM 1222 O O . ALA A 1 13 ? 6.941 -9.308 -5.343 1.00 22.14 13 ALA A O 3
ATOM 1229 N N . ASP A 1 14 ? 8.333 -7.564 -5.060 1.00 41.11 14 ASP A N 3
ATOM 1230 C CA . ASP A 1 14 ? 8.101 -7.470 -3.623 1.00 3.11 14 ASP A CA 3
ATOM 1231 C C . ASP A 1 14 ? 6.896 -6.585 -3.323 1.00 20.00 14 ASP A C 3
ATOM 1232 O O . ASP A 1 14 ? 6.597 -6.300 -2.164 1.00 53.24 14 ASP A O 3
ATOM 1241 N N . GLU A 1 15 ? 6.209 -6.152 -4.375 1.00 14.43 15 GLU A N 3
ATOM 1242 C CA . GLU A 1 15 ? 5.038 -5.297 -4.223 1.00 74.13 15 GLU A CA 3
ATOM 1243 C C . GLU A 1 15 ? 3.992 -5.961 -3.333 1.00 45.24 15 GLU A C 3
ATOM 1244 O O . GLU A 1 15 ? 3.377 -5.311 -2.486 1.00 53.32 15 GLU A O 3
ATOM 1256 N N . CYS A 1 16 ? 3.793 -7.260 -3.531 1.00 12.15 16 CYS A N 3
ATOM 1257 C CA . CYS A 1 16 ? 2.821 -8.015 -2.749 1.00 63.43 16 CYS A CA 3
ATOM 1258 C C . CYS A 1 16 ? 3.079 -7.846 -1.254 1.00 62.53 16 CYS A C 3
ATOM 1259 O O . CYS A 1 16 ? 4.204 -8.018 -0.783 1.00 33.53 16 CYS A O 3
ATOM 1266 N N . CYS A 1 17 ? 2.029 -7.509 -0.513 1.00 51.45 17 CYS A N 3
ATOM 1267 C CA . CYS A 1 17 ? 2.139 -7.318 0.928 1.00 62.41 17 CYS A CA 3
ATOM 1268 C C . CYS A 1 17 ? 2.753 -8.545 1.595 1.00 14.41 17 CYS A C 3
ATOM 1269 O O . CYS A 1 17 ? 2.417 -9.681 1.260 1.00 11.12 17 CYS A O 3
ATOM 1276 N N . LYS A 1 18 ? 3.655 -8.309 2.541 1.00 13.44 18 LYS A N 3
ATOM 1277 C CA . LYS A 1 18 ? 4.316 -9.393 3.257 1.00 51.21 18 LYS A CA 3
ATOM 1278 C C . LYS A 1 18 ? 3.294 -10.373 3.825 1.00 53.50 18 LYS A C 3
ATOM 1279 O O . LYS A 1 18 ? 2.165 -9.996 4.135 1.00 14.11 18 LYS A O 3
ATOM 1298 N N . GLY A 1 19 ? 3.698 -11.632 3.960 1.00 72.14 19 GLY A N 3
ATOM 1299 C CA . GLY A 1 19 ? 2.806 -12.645 4.492 1.00 1.15 19 GLY A CA 3
ATOM 1300 C C . GLY A 1 19 ? 2.254 -13.556 3.413 1.00 63.21 19 GLY A C 3
ATOM 1301 O O . GLY A 1 19 ? 1.856 -14.688 3.690 1.00 31.12 19 GLY A O 3
ATOM 1305 N N . TYR A 1 20 ? 2.227 -13.062 2.181 1.00 10.32 20 TYR A N 3
ATOM 1306 C CA . TYR A 1 20 ? 1.716 -13.837 1.057 1.00 34.23 20 TYR A CA 3
ATOM 1307 C C . TYR A 1 20 ? 2.860 -14.389 0.210 1.00 74.21 20 TYR A C 3
ATOM 1308 O O . TYR A 1 20 ? 3.937 -13.798 0.141 1.00 33.14 20 TYR A O 3
ATOM 1326 N N . VAL A 1 21 ? 2.615 -15.526 -0.433 1.00 11.14 21 VAL A N 3
ATOM 1327 C CA . VAL A 1 21 ? 3.622 -16.158 -1.277 1.00 40.00 21 VAL A CA 3
ATOM 1328 C C . VAL A 1 21 ? 3.232 -16.083 -2.749 1.00 10.52 21 VAL A C 3
ATOM 1329 O O . VAL A 1 21 ? 2.048 -16.077 -3.089 1.00 42.22 21 VAL A O 3
ATOM 1342 N N . CYS A 1 22 ? 4.234 -16.028 -3.619 1.00 52.14 22 CYS A N 3
ATOM 1343 C CA . CYS A 1 22 ? 3.997 -15.954 -5.056 1.00 44.14 22 CYS A CA 3
ATOM 1344 C C . CYS A 1 22 ? 4.101 -17.335 -5.696 1.00 61.31 22 CYS A C 3
ATOM 1345 O O . CYS A 1 22 ? 5.152 -17.975 -5.649 1.00 24.41 22 CYS A O 3
ATOM 1352 N N . SER A 1 23 ? 3.004 -17.786 -6.296 1.00 2.52 23 SER A N 3
ATOM 1353 C CA . SER A 1 23 ? 2.970 -19.093 -6.943 1.00 50.11 23 SER A CA 3
ATOM 1354 C C . SER A 1 23 ? 3.625 -19.034 -8.320 1.00 3.34 23 SER A C 3
ATOM 1355 O O . SER A 1 23 ? 3.298 -18.176 -9.140 1.00 63.03 23 SER A O 3
ATOM 1363 N N . LYS A 1 24 ? 4.552 -19.953 -8.567 1.00 35.25 24 LYS A N 3
ATOM 1364 C CA . LYS A 1 24 ? 5.254 -20.009 -9.844 1.00 52.23 24 LYS A CA 3
ATOM 1365 C C . LYS A 1 24 ? 4.364 -20.609 -10.928 1.00 63.41 24 LYS A C 3
ATOM 1366 O O . LYS A 1 24 ? 4.408 -20.186 -12.083 1.00 43.53 24 LYS A O 3
ATOM 1385 N N . ARG A 1 25 ? 3.557 -21.594 -10.547 1.00 2.15 25 ARG A N 3
ATOM 1386 C CA . ARG A 1 25 ? 2.656 -22.250 -11.487 1.00 32.42 25 ARG A CA 3
ATOM 1387 C C . ARG A 1 25 ? 1.445 -21.371 -11.783 1.00 4.45 25 ARG A C 3
ATOM 1388 O O . ARG A 1 25 ? 1.178 -21.034 -12.938 1.00 31.42 25 ARG A O 3
ATOM 1409 N N . ASP A 1 26 ? 0.716 -21.004 -10.735 1.00 0.11 26 ASP A N 3
ATOM 1410 C CA . ASP A 1 26 ? -0.467 -20.164 -10.883 1.00 41.42 26 ASP A CA 3
ATOM 1411 C C . ASP A 1 26 ? -0.080 -18.751 -11.307 1.00 65.24 26 ASP A C 3
ATOM 1412 O O . ASP A 1 26 ? -0.807 -18.095 -12.052 1.00 30.50 26 ASP A O 3
ATOM 1421 N N . GLY A 1 27 ? 1.069 -18.288 -10.826 1.00 30.23 27 GLY A N 3
ATOM 1422 C CA . GLY A 1 27 ? 1.532 -16.954 -11.166 1.00 45.01 27 GLY A CA 3
ATOM 1423 C C . GLY A 1 27 ? 0.728 -15.870 -10.477 1.00 50.34 27 GLY A C 3
ATOM 1424 O O . GLY A 1 27 ? 0.458 -14.821 -11.064 1.00 74.12 27 GLY A O 3
ATOM 1428 N N . TRP A 1 28 ? 0.344 -16.121 -9.231 1.00 63.32 28 TRP A N 3
ATOM 1429 C CA . TRP A 1 28 ? -0.436 -15.157 -8.463 1.00 74.22 28 TRP A CA 3
ATOM 1430 C C . TRP A 1 28 ? -0.022 -15.168 -6.996 1.00 62.53 28 TRP A C 3
ATOM 1431 O O . TRP A 1 28 ? 0.741 -16.032 -6.562 1.00 53.53 28 TRP A O 3
ATOM 1452 N N . CYS A 1 29 ? -0.531 -14.205 -6.235 1.00 33.42 29 CYS A N 3
ATOM 1453 C CA . CYS A 1 29 ? -0.214 -14.103 -4.815 1.00 43.41 29 CYS A CA 3
ATOM 1454 C C . CYS A 1 29 ? -1.222 -14.885 -3.976 1.00 23.31 29 CYS A C 3
ATOM 1455 O O . CYS A 1 29 ? -2.431 -14.681 -4.088 1.00 2.20 29 CYS A O 3
ATOM 1462 N N . LYS A 1 30 ? -0.715 -15.779 -3.134 1.00 30.35 30 LYS A N 3
ATOM 1463 C CA . LYS A 1 30 ? -1.568 -16.591 -2.274 1.00 24.24 30 LYS A CA 3
ATOM 1464 C C . LYS A 1 30 ? -1.086 -16.542 -0.827 1.00 62.43 30 LYS A C 3
ATOM 1465 O O . LYS A 1 30 ? -0.152 -15.808 -0.498 1.00 45.33 30 LYS A O 3
ATOM 1484 N N . TYR A 1 31 ? -1.727 -17.327 0.031 1.00 51.01 31 TYR A N 3
ATOM 1485 C CA . TYR A 1 31 ? -1.363 -17.372 1.442 1.00 41.40 31 TYR A CA 3
ATOM 1486 C C . TYR A 1 31 ? -1.076 -18.803 1.886 1.00 74.32 31 TYR A C 3
ATOM 1487 O O . TYR A 1 31 ? -1.785 -19.737 1.509 1.00 34.32 31 TYR A O 3
ATOM 1505 N N . HIS A 1 32 ? -0.029 -18.968 2.688 1.00 52.53 32 HIS A N 3
ATOM 1506 C CA . HIS A 1 32 ? 0.354 -20.285 3.184 1.00 31.04 32 HIS A CA 3
ATOM 1507 C C . HIS A 1 32 ? -0.174 -20.508 4.598 1.00 71.22 32 HIS A C 3
ATOM 1508 O O . HIS A 1 32 ? -0.367 -19.555 5.355 1.00 22.13 32 HIS A O 3
ATOM 1522 N N . ILE A 1 33 ? -0.404 -21.769 4.949 1.00 13.31 33 ILE A N 3
ATOM 1523 C CA . ILE A 1 33 ? -0.908 -22.114 6.272 1.00 31.42 33 ILE A CA 3
ATOM 1524 C C . ILE A 1 33 ? 0.233 -22.265 7.272 1.00 25.21 33 ILE A C 3
ATOM 1525 O O . ILE A 1 33 ? 1.349 -22.627 6.905 1.00 3.12 33 ILE A O 3
ATOM 1541 N N . ASN A 1 34 ? -0.058 -21.986 8.539 1.00 30.23 34 ASN A N 3
ATOM 1542 C CA . ASN A 1 34 ? 0.943 -22.092 9.594 1.00 13.43 34 ASN A CA 3
ATOM 1543 C C . ASN A 1 34 ? 1.482 -23.516 9.692 1.00 52.14 34 ASN A C 3
ATOM 1544 O O . ASN A 1 34 ? 2.240 -23.841 10.605 1.00 23.35 34 ASN A O 3
ATOM 1555 N N . SER A 1 1 ? 2.245 1.068 -2.192 1.00 33.43 1 SER A N 4
ATOM 1556 C CA . SER A 1 1 ? 1.098 0.339 -1.663 1.00 73.21 1 SER A CA 4
ATOM 1557 C C . SER A 1 1 ? 0.993 -1.044 -2.301 1.00 1.12 1 SER A C 4
ATOM 1558 O O . SER A 1 1 ? 0.790 -1.169 -3.509 1.00 73.44 1 SER A O 4
ATOM 1566 N N . CYS A 1 2 ? 1.132 -2.079 -1.479 1.00 51.42 2 CYS A N 4
ATOM 1567 C CA . CYS A 1 2 ? 1.053 -3.453 -1.960 1.00 72.30 2 CYS A CA 4
ATOM 1568 C C . CYS A 1 2 ? -0.248 -3.689 -2.722 1.00 24.24 2 CYS A C 4
ATOM 1569 O O . CYS A 1 2 ? -1.138 -2.837 -2.734 1.00 63.22 2 CYS A O 4
ATOM 1576 N N . LYS A 1 3 ? -0.353 -4.852 -3.357 1.00 31.54 3 LYS A N 4
ATOM 1577 C CA . LYS A 1 3 ? -1.544 -5.202 -4.120 1.00 61.54 3 LYS A CA 4
ATOM 1578 C C . LYS A 1 3 ? -2.231 -6.426 -3.524 1.00 13.23 3 LYS A C 4
ATOM 1579 O O . LYS A 1 3 ? -1.604 -7.228 -2.832 1.00 64.14 3 LYS A O 4
ATOM 1598 N N . VAL A 1 4 ? -3.525 -6.565 -3.797 1.00 4.30 4 VAL A N 4
ATOM 1599 C CA . VAL A 1 4 ? -4.297 -7.693 -3.290 1.00 41.04 4 VAL A CA 4
ATOM 1600 C C . VAL A 1 4 ? -3.716 -9.017 -3.772 1.00 41.21 4 VAL A C 4
ATOM 1601 O O . VAL A 1 4 ? -3.043 -9.091 -4.801 1.00 4.01 4 VAL A O 4
ATOM 1614 N N . PRO A 1 5 ? -3.980 -10.091 -3.011 1.00 24.25 5 PRO A N 4
ATOM 1615 C CA . PRO A 1 5 ? -3.494 -11.434 -3.342 1.00 75.11 5 PRO A CA 4
ATOM 1616 C C . PRO A 1 5 ? -4.182 -12.014 -4.572 1.00 31.33 5 PRO A C 4
ATOM 1617 O O . PRO A 1 5 ? -3.578 -12.766 -5.337 1.00 61.21 5 PRO A O 4
ATOM 1628 N N . PHE A 1 6 ? -5.449 -11.658 -4.758 1.00 33.43 6 PHE A N 4
ATOM 1629 C CA . PHE A 1 6 ? -6.220 -12.145 -5.896 1.00 3.34 6 PHE A CA 4
ATOM 1630 C C . PHE A 1 6 ? -5.554 -11.752 -7.212 1.00 35.53 6 PHE A C 4
ATOM 1631 O O . PHE A 1 6 ? -5.603 -12.496 -8.190 1.00 35.54 6 PHE A O 4
ATOM 1648 N N . ASN A 1 7 ? -4.933 -10.577 -7.225 1.00 4.03 7 ASN A N 4
ATOM 1649 C CA . ASN A 1 7 ? -4.258 -10.084 -8.420 1.00 4.03 7 ASN A CA 4
ATOM 1650 C C . ASN A 1 7 ? -3.144 -11.034 -8.847 1.00 25.20 7 ASN A C 4
ATOM 1651 O O . ASN A 1 7 ? -3.031 -12.145 -8.331 1.00 22.04 7 ASN A O 4
ATOM 1662 N N . GLU A 1 8 ? -2.323 -10.588 -9.793 1.00 2.44 8 GLU A N 4
ATOM 1663 C CA . GLU A 1 8 ? -1.217 -11.400 -10.290 1.00 44.41 8 GLU A CA 4
ATOM 1664 C C . GLU A 1 8 ? 0.122 -10.845 -9.812 1.00 53.10 8 GLU A C 4
ATOM 1665 O O . GLU A 1 8 ? 0.275 -9.638 -9.623 1.00 20.43 8 GLU A O 4
ATOM 1677 N N . CYS A 1 9 ? 1.089 -11.735 -9.619 1.00 3.15 9 CYS A N 4
ATOM 1678 C CA . CYS A 1 9 ? 2.416 -11.337 -9.164 1.00 70.35 9 CYS A CA 4
ATOM 1679 C C . CYS A 1 9 ? 3.498 -11.910 -10.074 1.00 20.34 9 CYS A C 4
ATOM 1680 O O . CYS A 1 9 ? 3.408 -13.053 -10.521 1.00 25.24 9 CYS A O 4
ATOM 1687 N N . LYS A 1 10 ? 4.521 -11.106 -10.345 1.00 51.12 10 LYS A N 4
ATOM 1688 C CA . LYS A 1 10 ? 5.622 -11.530 -11.201 1.00 63.45 10 LYS A CA 4
ATOM 1689 C C . LYS A 1 10 ? 6.809 -12.001 -10.366 1.00 12.45 10 LYS A C 4
ATOM 1690 O O . LYS A 1 10 ? 6.946 -11.632 -9.199 1.00 24.13 10 LYS A O 4
ATOM 1709 N N . TYR A 1 11 ? 7.666 -12.817 -10.971 1.00 54.34 11 TYR A N 4
ATOM 1710 C CA . TYR A 1 11 ? 8.840 -13.338 -10.283 1.00 32.12 11 TYR A CA 4
ATOM 1711 C C . TYR A 1 11 ? 9.721 -12.202 -9.771 1.00 21.42 11 TYR A C 4
ATOM 1712 O O . TYR A 1 11 ? 10.203 -11.377 -10.547 1.00 4.41 11 TYR A O 4
ATOM 1730 N N . GLY A 1 12 ? 9.928 -12.168 -8.458 1.00 24.32 12 GLY A N 4
ATOM 1731 C CA . GLY A 1 12 ? 10.750 -11.131 -7.864 1.00 34.14 12 GLY A CA 4
ATOM 1732 C C . GLY A 1 12 ? 9.929 -9.972 -7.332 1.00 24.31 12 GLY A C 4
ATOM 1733 O O . GLY A 1 12 ? 10.332 -9.301 -6.384 1.00 44.33 12 GLY A O 4
ATOM 1737 N N . ALA A 1 13 ? 8.775 -9.737 -7.947 1.00 54.02 13 ALA A N 4
ATOM 1738 C CA . ALA A 1 13 ? 7.894 -8.653 -7.530 1.00 31.24 13 ALA A CA 4
ATOM 1739 C C . ALA A 1 13 ? 7.619 -8.715 -6.031 1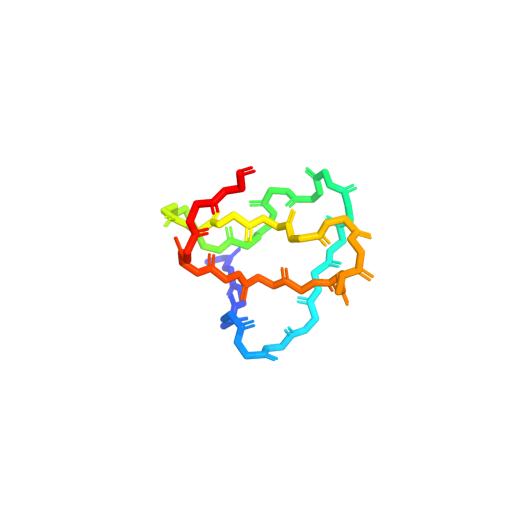.00 32.01 13 ALA A C 4
ATOM 1740 O O . ALA A 1 13 ? 6.993 -9.657 -5.544 1.00 22.14 13 ALA A O 4
ATOM 1747 N N . ASP A 1 14 ? 8.090 -7.707 -5.305 1.00 41.11 14 ASP A N 4
ATOM 1748 C CA . ASP A 1 14 ? 7.894 -7.647 -3.862 1.00 3.11 14 ASP A CA 4
ATOM 1749 C C . ASP A 1 14 ? 6.638 -6.852 -3.517 1.00 20.00 14 ASP A C 4
ATOM 1750 O O . ASP A 1 14 ? 6.354 -6.601 -2.346 1.00 53.24 14 ASP A O 4
ATOM 1759 N N . GLU A 1 15 ? 5.893 -6.458 -4.544 1.00 14.43 15 GLU A N 4
ATOM 1760 C CA . GLU A 1 15 ? 4.669 -5.690 -4.348 1.00 74.13 15 GLU A CA 4
ATOM 1761 C C . GLU A 1 15 ? 3.703 -6.429 -3.428 1.00 45.24 15 GLU A C 4
ATOM 1762 O O . GLU A 1 15 ? 2.999 -5.816 -2.624 1.00 53.32 15 GLU A O 4
ATOM 1774 N N . CYS A 1 16 ? 3.674 -7.752 -3.550 1.00 12.15 16 CYS A N 4
ATOM 1775 C CA . CYS A 1 16 ? 2.795 -8.578 -2.732 1.00 63.43 16 CYS A CA 4
ATOM 1776 C C . CYS A 1 16 ? 2.973 -8.259 -1.250 1.00 62.53 16 CYS A C 4
ATOM 1777 O O . CYS A 1 16 ? 4.066 -8.397 -0.701 1.00 33.53 16 CYS A O 4
ATOM 1784 N N . CYS A 1 17 ? 1.891 -7.833 -0.608 1.00 51.45 17 CYS A N 4
ATOM 1785 C CA . CYS A 1 17 ? 1.925 -7.493 0.810 1.00 62.41 17 CYS A CA 4
ATOM 1786 C C . CYS A 1 17 ? 2.529 -8.633 1.627 1.00 14.41 17 CYS A C 4
ATOM 1787 O O . CYS A 1 17 ? 2.322 -9.808 1.322 1.00 11.12 17 CYS A O 4
ATOM 1794 N N . LYS A 1 18 ? 3.275 -8.276 2.666 1.00 13.44 18 LYS A N 4
ATOM 1795 C CA . LYS A 1 18 ? 3.908 -9.266 3.529 1.00 51.21 18 LYS A CA 4
ATOM 1796 C C . LYS A 1 18 ? 2.889 -10.289 4.022 1.00 53.50 18 LYS A C 4
ATOM 1797 O O . LYS A 1 18 ? 1.756 -9.942 4.350 1.00 14.11 18 LYS A O 4
ATOM 1816 N N . GLY A 1 19 ? 3.302 -11.552 4.073 1.00 72.14 19 GLY A N 4
ATOM 1817 C CA . GLY A 1 19 ? 2.412 -12.604 4.529 1.00 1.15 19 GLY A CA 4
ATOM 1818 C C . GLY A 1 19 ? 1.980 -13.525 3.405 1.00 63.21 19 GLY A C 4
ATOM 1819 O O . GLY A 1 19 ? 1.609 -14.675 3.643 1.00 31.12 19 GLY A O 4
ATOM 1823 N N . TYR A 1 20 ? 2.027 -13.021 2.177 1.00 10.32 20 TYR A N 4
ATOM 1824 C CA . TYR A 1 20 ? 1.634 -13.804 1.013 1.00 34.23 20 TYR A CA 4
ATOM 1825 C C . TYR A 1 20 ? 2.814 -14.008 0.069 1.00 74.21 20 TYR A C 4
ATOM 1826 O O . TYR A 1 20 ? 3.685 -13.146 -0.051 1.00 33.14 20 TYR A O 4
ATOM 1844 N N . VAL A 1 21 ? 2.837 -15.156 -0.602 1.00 11.14 21 VAL A N 4
ATOM 1845 C CA . VAL A 1 21 ? 3.908 -15.475 -1.537 1.00 40.00 21 VAL A CA 4
ATOM 1846 C C . VAL A 1 21 ? 3.383 -15.565 -2.965 1.00 10.52 21 VAL A C 4
ATOM 1847 O O . VAL A 1 21 ? 2.187 -15.758 -3.186 1.00 42.22 21 VAL A O 4
ATOM 1860 N N . CYS A 1 22 ? 4.284 -15.426 -3.932 1.00 52.14 22 CYS A N 4
ATOM 1861 C CA . CYS A 1 22 ? 3.913 -15.493 -5.340 1.00 44.14 22 CYS A CA 4
ATOM 1862 C C . CYS A 1 22 ? 4.171 -16.886 -5.906 1.00 61.31 22 CYS A C 4
ATOM 1863 O O . CYS A 1 22 ? 5.314 -17.341 -5.964 1.00 24.41 22 CYS A O 4
ATOM 1870 N N . SER A 1 23 ? 3.102 -17.557 -6.321 1.00 2.52 23 SER A N 4
ATOM 1871 C CA . SER A 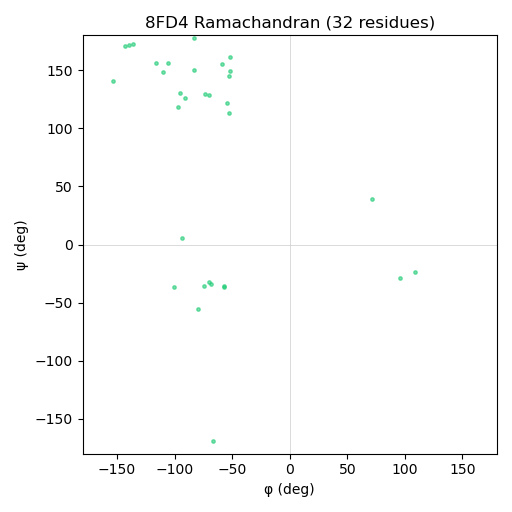1 23 ? 3.212 -18.900 -6.879 1.00 50.11 23 SER A CA 4
ATOM 1872 C C . SER A 1 23 ? 3.723 -18.851 -8.316 1.00 3.34 23 SER A C 4
ATOM 1873 O O . SER A 1 23 ? 3.196 -18.115 -9.150 1.00 63.03 23 SER A O 4
ATOM 1881 N N . LYS A 1 24 ? 4.753 -19.641 -8.598 1.00 35.25 24 LYS A N 4
ATOM 1882 C CA . LYS A 1 24 ? 5.338 -19.691 -9.933 1.00 52.23 24 LYS A CA 4
ATOM 1883 C C . LYS A 1 24 ? 4.438 -20.464 -10.892 1.00 63.41 24 LYS A C 4
ATOM 1884 O O . LYS A 1 24 ? 4.334 -20.124 -12.071 1.00 43.53 24 LYS A O 4
ATOM 1903 N N . ARG A 1 25 ? 3.787 -21.503 -10.379 1.00 2.15 25 ARG A N 4
ATOM 1904 C CA . ARG A 1 25 ? 2.896 -22.322 -11.189 1.00 32.42 25 ARG A CA 4
ATOM 1905 C C . ARG A 1 25 ? 1.593 -21.584 -11.482 1.00 4.45 25 ARG A C 4
ATOM 1906 O O . ARG A 1 25 ? 1.250 -21.343 -12.640 1.00 31.42 25 ARG A O 4
ATOM 1927 N N . ASP A 1 26 ? 0.870 -21.228 -10.425 1.00 0.11 26 ASP A N 4
ATOM 1928 C CA . ASP A 1 26 ? -0.394 -20.517 -10.568 1.00 41.42 26 ASP A CA 4
ATOM 1929 C C . ASP A 1 26 ? -0.166 -19.101 -11.086 1.00 65.24 26 ASP A C 4
ATOM 1930 O O . ASP A 1 26 ? -0.986 -18.559 -11.825 1.00 30.50 26 ASP A O 4
ATOM 1939 N N . GLY A 1 27 ? 0.956 -18.505 -10.691 1.00 30.23 27 GLY A N 4
ATOM 1940 C CA . GLY A 1 27 ? 1.272 -17.157 -11.124 1.00 45.01 27 GLY A CA 4
ATOM 1941 C C . GLY A 1 27 ? 0.437 -16.109 -10.414 1.00 50.34 27 GLY A C 4
ATOM 1942 O O . GLY A 1 27 ? 0.069 -15.094 -11.006 1.00 74.12 27 GLY A O 4
ATOM 1946 N N . TRP A 1 28 ? 0.138 -16.355 -9.145 1.00 63.32 28 TRP A N 4
ATOM 1947 C CA . TRP A 1 28 ? -0.661 -15.426 -8.354 1.00 74.22 28 TRP A CA 4
ATOM 1948 C C . TRP A 1 28 ? -0.168 -15.376 -6.911 1.00 62.53 28 TRP A C 4
ATOM 1949 O O . TRP A 1 28 ? 0.675 -16.175 -6.504 1.00 53.53 28 TRP A O 4
ATOM 1970 N N . CYS A 1 29 ? -0.701 -14.433 -6.141 1.00 33.42 29 CYS A N 4
ATOM 1971 C CA . CYS A 1 29 ? -0.315 -14.279 -4.743 1.00 43.41 29 CYS A CA 4
ATOM 1972 C C . CYS A 1 29 ? -1.220 -15.107 -3.836 1.00 23.31 29 CYS A C 4
ATOM 1973 O O . CYS A 1 29 ? -2.444 -14.990 -3.885 1.00 2.20 29 CYS A O 4
ATOM 1980 N N . LYS A 1 30 ? -0.608 -15.947 -3.007 1.00 30.35 30 LYS A N 4
ATOM 1981 C CA . LYS A 1 30 ? -1.355 -16.795 -2.086 1.00 24.24 30 LYS A CA 4
ATOM 1982 C C . LYS A 1 30 ? -0.786 -16.698 -0.674 1.00 62.43 30 LYS A C 4
ATOM 1983 O O . LYS A 1 30 ? 0.247 -16.067 -0.453 1.00 45.33 30 LYS A O 4
ATOM 2002 N N . TYR A 1 31 ? -1.465 -17.330 0.277 1.00 51.01 31 TYR A N 4
ATOM 2003 C CA . TYR A 1 31 ? -1.028 -17.315 1.668 1.00 41.40 31 TYR A CA 4
ATOM 2004 C C . TYR A 1 31 ? -0.505 -18.685 2.089 1.00 74.32 31 TYR A C 4
ATOM 2005 O O . TYR A 1 31 ? -0.400 -19.600 1.273 1.00 34.32 31 TYR A O 4
ATOM 2023 N N . HIS A 1 32 ? -0.177 -18.817 3.371 1.00 52.53 32 HIS A N 4
ATOM 2024 C CA . HIS A 1 32 ? 0.334 -20.075 3.903 1.00 31.04 32 HIS A CA 4
ATOM 2025 C C . HIS A 1 32 ? -0.327 -20.410 5.236 1.00 71.22 32 HIS A C 4
ATOM 2026 O O . HIS A 1 32 ? -0.863 -19.531 5.912 1.00 22.13 32 HIS A O 4
ATOM 2040 N N . ILE A 1 33 ? -0.286 -21.685 5.608 1.00 13.31 33 ILE A N 4
ATOM 2041 C CA . ILE A 1 33 ? -0.881 -22.134 6.860 1.00 31.42 33 ILE A CA 4
ATOM 2042 C C . ILE A 1 33 ? 0.017 -21.802 8.046 1.00 25.21 33 ILE A C 4
ATOM 2043 O O . ILE A 1 33 ? 1.241 -21.789 7.925 1.00 3.12 33 ILE A O 4
ATOM 2059 N N . ASN A 1 34 ? -0.600 -21.536 9.193 1.00 30.23 34 ASN A N 4
ATOM 2060 C CA . ASN A 1 34 ? 0.145 -21.205 10.403 1.00 13.43 34 ASN A CA 4
ATOM 2061 C C . ASN A 1 34 ? 0.414 -22.455 11.235 1.00 52.14 34 ASN A C 4
ATOM 2062 O O . ASN A 1 34 ? -0.373 -23.403 11.222 1.00 23.35 34 ASN A O 4
ATOM 2073 N N . SER A 1 1 ? 3.550 0.489 -0.894 1.00 33.43 1 SER A N 5
ATOM 2074 C CA . SER A 1 1 ? 2.201 0.042 -1.224 1.00 73.21 1 SER A CA 5
ATOM 2075 C C . SER A 1 1 ? 2.220 -1.379 -1.780 1.00 1.12 1 SER A C 5
ATOM 2076 O O . SER A 1 1 ? 3.237 -1.843 -2.296 1.00 73.44 1 SER A O 5
ATOM 2084 N N . CYS A 1 2 ? 1.087 -2.065 -1.672 1.00 51.42 2 CYS A N 5
ATOM 2085 C CA . CYS A 1 2 ? 0.971 -3.432 -2.163 1.00 72.30 2 CYS A CA 5
ATOM 2086 C C . CYS A 1 2 ? -0.383 -3.658 -2.829 1.00 24.24 2 CYS A C 5
ATOM 2087 O O . CYS A 1 2 ? -1.269 -2.806 -2.764 1.00 63.22 2 CYS A O 5
ATOM 2094 N N . LYS A 1 3 ? -0.537 -4.813 -3.468 1.00 31.54 3 LYS A N 5
ATOM 2095 C CA . LYS A 1 3 ? -1.782 -5.154 -4.145 1.00 61.54 3 LYS A CA 5
ATOM 2096 C C . LYS A 1 3 ? -2.424 -6.385 -3.515 1.00 13.23 3 LYS A C 5
ATOM 2097 O O . LYS A 1 3 ? -1.760 -7.163 -2.831 1.00 64.14 3 LYS A O 5
ATOM 2116 N N . VAL A 1 4 ? -3.722 -6.556 -3.751 1.00 4.30 4 VAL A N 5
ATOM 2117 C CA . VAL A 1 4 ? -4.454 -7.694 -3.209 1.00 41.04 4 VAL A CA 5
ATOM 2118 C C . VAL A 1 4 ? -3.854 -9.012 -3.689 1.00 41.21 4 VAL A C 5
ATOM 2119 O O . VAL A 1 4 ? -3.207 -9.084 -4.734 1.00 4.01 4 VAL A O 5
ATOM 2132 N N . PRO A 1 5 ? -4.075 -10.081 -2.909 1.00 24.25 5 PRO A N 5
ATOM 2133 C CA . PRO A 1 5 ? -3.567 -11.417 -3.235 1.00 75.11 5 PRO A CA 5
ATOM 2134 C C . PRO A 1 5 ? -4.272 -12.028 -4.441 1.00 31.33 5 PRO A C 5
ATOM 2135 O O . PRO A 1 5 ? -3.670 -12.774 -5.214 1.00 61.21 5 PRO A O 5
ATOM 2146 N N . PHE A 1 6 ? -5.553 -11.707 -4.597 1.00 33.43 6 PHE A N 5
ATOM 2147 C CA . PHE A 1 6 ? -6.340 -12.224 -5.710 1.00 3.34 6 PHE A CA 5
ATOM 2148 C C . PHE A 1 6 ? -5.718 -11.833 -7.046 1.00 35.53 6 PHE A C 5
ATOM 2149 O O . PHE A 1 6 ? -5.776 -12.589 -8.015 1.00 35.54 6 PHE A O 5
ATOM 2166 N N . ASN A 1 7 ? -5.122 -10.646 -7.089 1.00 4.03 7 ASN A N 5
ATOM 2167 C CA . ASN A 1 7 ? -4.489 -10.152 -8.308 1.00 4.03 7 ASN A CA 5
ATOM 2168 C C . ASN A 1 7 ? -3.364 -11.083 -8.751 1.00 25.20 7 ASN A C 5
ATOM 2169 O O . ASN A 1 7 ? -3.217 -12.187 -8.228 1.00 22.04 7 ASN A O 5
ATOM 2180 N N . GLU A 1 8 ? -2.573 -10.628 -9.717 1.00 2.44 8 GLU A N 5
ATOM 2181 C CA . GLU A 1 8 ? -1.461 -11.420 -10.230 1.00 44.41 8 GLU A CA 5
ATOM 2182 C C . GLU A 1 8 ? -0.124 -10.840 -9.777 1.00 53.10 8 GLU A C 5
ATOM 2183 O O . GLU A 1 8 ? 0.038 -9.622 -9.683 1.00 20.43 8 GLU A O 5
ATOM 2195 N N . CYS A 1 9 ? 0.831 -11.719 -9.497 1.00 3.15 9 CYS A N 5
ATOM 2196 C CA . CYS A 1 9 ? 2.153 -11.297 -9.051 1.00 70.35 9 CYS A CA 5
ATOM 2197 C C . CYS A 1 9 ? 3.247 -12.002 -9.850 1.00 20.34 9 CYS A C 5
ATOM 2198 O O . CYS A 1 9 ? 3.129 -13.183 -10.177 1.00 25.24 9 CYS A O 5
ATOM 2205 N N . LYS A 1 10 ? 4.310 -11.269 -10.161 1.00 51.12 10 LYS A N 5
ATOM 2206 C CA . LYS A 1 10 ? 5.426 -11.821 -10.919 1.00 63.45 10 LYS A CA 5
ATOM 2207 C C . LYS A 1 10 ? 6.342 -12.643 -10.018 1.00 12.45 10 LYS A C 5
ATOM 2208 O O . LYS A 1 10 ? 6.491 -12.347 -8.833 1.00 24.13 10 LYS A O 5
ATOM 2227 N N . TYR A 1 11 ? 6.955 -13.674 -10.589 1.00 54.34 11 TYR A N 5
ATOM 2228 C CA . TYR A 1 11 ? 7.857 -14.539 -9.837 1.00 32.12 11 TYR A CA 5
ATOM 2229 C C . TYR A 1 11 ? 9.003 -13.735 -9.231 1.00 21.42 11 TYR A C 5
ATOM 2230 O O . TYR A 1 11 ? 9.860 -13.217 -9.945 1.00 4.41 11 TYR A O 5
ATOM 2248 N N . GLY A 1 12 ? 9.011 -13.636 -7.905 1.00 24.32 12 GLY A N 5
ATOM 2249 C CA . GLY A 1 12 ? 10.056 -12.895 -7.222 1.00 34.14 12 GLY A CA 5
ATOM 2250 C C . GLY A 1 12 ? 9.592 -11.526 -6.767 1.00 24.31 12 GLY A C 5
ATOM 2251 O O . GLY A 1 12 ? 10.092 -10.992 -5.776 1.00 44.33 12 GLY A O 5
ATOM 2255 N N . ALA A 1 13 ? 8.637 -10.955 -7.493 1.00 54.02 13 ALA A N 5
ATOM 2256 C CA . ALA A 1 13 ? 8.106 -9.639 -7.157 1.00 31.24 13 ALA A CA 5
ATOM 2257 C C . ALA A 1 13 ? 7.670 -9.579 -5.698 1.00 32.01 13 ALA A C 5
ATOM 2258 O O . ALA A 1 13 ? 6.798 -10.334 -5.269 1.00 22.14 13 ALA A O 5
ATOM 2265 N N . ASP A 1 14 ? 8.282 -8.677 -4.939 1.00 41.11 14 ASP A N 5
ATOM 2266 C CA . ASP A 1 14 ? 7.956 -8.518 -3.525 1.00 3.11 14 ASP A CA 5
ATOM 2267 C C . ASP A 1 14 ? 6.870 -7.464 -3.334 1.00 20.00 14 ASP A C 5
ATOM 2268 O O . ASP A 1 14 ? 6.527 -7.113 -2.206 1.00 53.24 14 ASP A O 5
ATOM 2277 N N . GLU A 1 15 ? 6.335 -6.964 -4.443 1.00 14.43 15 GLU A N 5
ATOM 2278 C CA . GLU A 1 15 ? 5.290 -5.948 -4.396 1.00 74.13 15 GLU A CA 5
ATOM 2279 C C . GLU A 1 15 ? 4.098 -6.433 -3.576 1.00 45.24 15 GLU A C 5
ATOM 2280 O O . GLU A 1 15 ? 3.457 -5.654 -2.871 1.00 53.32 15 GLU A O 5
ATOM 2292 N N . CYS A 1 16 ? 3.806 -7.726 -3.674 1.00 12.15 16 CYS A N 5
ATOM 2293 C CA . CYS A 1 16 ? 2.691 -8.316 -2.944 1.00 63.43 16 CYS A CA 5
ATOM 2294 C C . CYS A 1 16 ? 2.768 -7.968 -1.460 1.00 62.53 16 CYS A C 5
ATOM 2295 O O . CYS A 1 16 ? 3.855 -7.833 -0.898 1.00 33.53 16 CYS A O 5
ATOM 2302 N N . CYS A 1 17 ? 1.606 -7.825 -0.831 1.00 51.45 17 CYS A N 5
ATOM 2303 C CA . CYS A 1 17 ? 1.540 -7.493 0.587 1.00 62.41 17 CYS A CA 5
ATOM 2304 C C . CYS A 1 17 ? 2.300 -8.520 1.422 1.00 14.41 17 CYS A C 5
ATOM 2305 O O . CYS A 1 17 ? 2.211 -9.724 1.180 1.00 11.12 17 CYS A O 5
ATOM 2312 N N . LYS A 1 18 ? 3.048 -8.035 2.408 1.00 13.44 18 LYS A N 5
ATOM 2313 C CA . LYS A 1 18 ? 3.823 -8.909 3.281 1.00 51.21 18 LYS A CA 5
ATOM 2314 C C . LYS A 1 18 ? 2.946 -10.013 3.864 1.00 53.50 18 LYS A C 5
ATOM 2315 O O . LYS A 1 18 ? 1.835 -9.757 4.325 1.00 14.11 18 LYS A O 5
ATOM 2334 N N . GLY A 1 19 ? 3.456 -11.241 3.843 1.00 72.14 19 GLY A N 5
ATOM 2335 C CA . GLY A 1 19 ? 2.706 -12.364 4.373 1.00 1.15 19 GLY A CA 5
ATOM 2336 C C . GLY A 1 19 ? 2.251 -13.321 3.289 1.00 63.21 19 GLY A C 5
ATOM 2337 O O . GLY A 1 19 ? 2.002 -14.498 3.554 1.00 31.12 19 GLY A O 5
ATOM 2341 N N . TYR A 1 20 ? 2.140 -12.817 2.066 1.00 10.32 20 TYR A N 5
ATOM 2342 C CA . TYR A 1 20 ? 1.707 -13.634 0.938 1.00 34.23 20 TYR A CA 5
ATOM 2343 C C . TYR A 1 20 ? 2.879 -13.947 0.011 1.00 74.21 20 TYR A C 5
ATOM 2344 O O . TYR A 1 20 ? 3.802 -13.146 -0.135 1.00 33.14 20 TYR A O 5
ATOM 2362 N N . VAL A 1 21 ? 2.833 -15.120 -0.615 1.00 11.14 21 VAL A N 5
ATOM 2363 C CA . VAL A 1 21 ? 3.887 -15.539 -1.530 1.00 40.00 21 VAL A CA 5
ATOM 2364 C C . VAL A 1 21 ? 3.390 -15.557 -2.971 1.00 10.52 21 VAL A C 5
ATOM 2365 O O . VAL A 1 21 ? 2.212 -15.806 -3.230 1.00 42.22 21 VAL A O 5
ATOM 2378 N N . CYS A 1 22 ? 4.295 -15.289 -3.907 1.00 52.14 22 CYS A N 5
ATOM 2379 C CA . CYS A 1 22 ? 3.950 -15.274 -5.323 1.00 44.14 22 CYS A CA 5
ATOM 2380 C C . CYS A 1 22 ? 4.305 -16.603 -5.984 1.00 61.31 22 CYS A C 5
ATOM 2381 O O . CYS A 1 22 ? 5.473 -16.986 -6.043 1.00 24.41 22 CYS A O 5
ATOM 2388 N N . SER A 1 23 ? 3.288 -17.301 -6.480 1.00 2.52 23 SER A N 5
ATOM 2389 C CA . SER A 1 23 ? 3.492 -18.589 -7.134 1.00 50.11 23 SER A CA 5
ATOM 2390 C C . SER A 1 23 ? 4.060 -18.401 -8.537 1.00 3.34 23 SER A C 5
ATOM 2391 O O . SER A 1 23 ? 3.532 -17.628 -9.336 1.00 63.03 23 SER A O 5
ATOM 2399 N N . LYS A 1 24 ? 5.141 -19.115 -8.831 1.00 35.25 24 LYS A N 5
ATOM 2400 C CA . LYS A 1 24 ? 5.784 -19.031 -10.137 1.00 52.23 24 LYS A CA 5
ATOM 2401 C C . LYS A 1 24 ? 4.964 -19.764 -11.195 1.00 63.41 24 LYS A C 5
ATOM 2402 O O . LYS A 1 24 ? 4.892 -19.334 -12.346 1.00 43.53 24 LYS A O 5
ATOM 2421 N N . ARG A 1 25 ? 4.347 -20.871 -10.795 1.00 2.15 25 ARG A N 5
ATOM 2422 C CA . ARG A 1 25 ? 3.533 -21.663 -11.709 1.00 32.42 25 ARG A CA 5
ATOM 2423 C C . ARG A 1 25 ? 2.170 -21.013 -11.926 1.00 4.45 25 ARG A C 5
ATOM 2424 O O . ARG A 1 25 ? 1.787 -20.711 -13.056 1.00 31.42 25 ARG A O 5
ATOM 2445 N N . ASP A 1 26 ? 1.442 -20.799 -10.835 1.00 0.11 26 ASP A N 5
ATOM 2446 C CA . ASP A 1 26 ? 0.122 -20.183 -10.904 1.00 41.42 26 ASP A CA 5
ATOM 2447 C C . ASP A 1 26 ? 0.227 -18.716 -11.313 1.00 65.24 26 ASP A C 5
ATOM 2448 O O . ASP A 1 26 ? -0.645 -18.189 -12.002 1.00 30.50 26 ASP A O 5
ATOM 2457 N N . GLY A 1 27 ? 1.301 -18.063 -10.881 1.00 30.23 27 GLY A N 5
ATOM 2458 C CA . GLY A 1 27 ? 1.499 -16.664 -11.209 1.00 45.01 27 GLY A CA 5
ATOM 2459 C C . GLY A 1 27 ? 0.570 -15.749 -10.437 1.00 50.34 27 GLY A C 5
ATOM 2460 O O . GLY A 1 27 ? 0.108 -14.736 -10.963 1.00 74.12 27 GLY A O 5
ATOM 2464 N N . TRP A 1 28 ? 0.296 -16.105 -9.188 1.00 63.32 28 TRP A N 5
ATOM 2465 C CA . TRP A 1 28 ? -0.587 -15.309 -8.342 1.00 74.22 28 TRP A CA 5
ATOM 2466 C C . TRP A 1 28 ? -0.101 -15.309 -6.897 1.00 62.53 28 TRP A C 5
ATOM 2467 O O . TRP A 1 28 ? 0.814 -16.052 -6.538 1.00 53.53 28 TRP A O 5
ATOM 2488 N N . CYS A 1 29 ? -0.718 -14.471 -6.070 1.00 33.42 29 CYS A N 5
ATOM 2489 C CA . CYS A 1 29 ? -0.348 -14.375 -4.663 1.00 43.41 29 CYS A CA 5
ATOM 2490 C C . CYS A 1 29 ? -1.171 -15.342 -3.816 1.00 23.31 29 CYS A C 5
ATOM 2491 O O . CYS A 1 29 ? -2.374 -15.500 -4.027 1.00 2.20 29 CYS A O 5
ATOM 2498 N N . LYS A 1 30 ? -0.515 -15.987 -2.859 1.00 30.35 30 LYS A N 5
ATOM 2499 C CA . LYS A 1 30 ? -1.184 -16.936 -1.978 1.00 24.24 30 LYS A CA 5
ATOM 2500 C C . LYS A 1 30 ? -0.951 -16.578 -0.513 1.00 62.43 30 LYS A C 5
ATOM 2501 O O . LYS A 1 30 ? 0.025 -15.908 -0.176 1.00 45.33 30 LYS A O 5
ATOM 2520 N N . TYR A 1 31 ? -1.852 -17.030 0.351 1.00 51.01 31 TYR A N 5
ATOM 2521 C CA . TYR A 1 31 ? -1.746 -16.756 1.780 1.00 41.40 31 TYR A CA 5
ATOM 2522 C C . TYR A 1 31 ? -1.416 -18.028 2.555 1.00 74.32 31 TYR A C 5
ATOM 2523 O O . TYR A 1 31 ? -2.044 -19.069 2.359 1.00 34.32 31 TYR A O 5
ATOM 2541 N N . HIS A 1 32 ? -0.427 -17.935 3.438 1.00 52.53 32 HIS A N 5
ATOM 2542 C CA . HIS A 1 32 ? -0.014 -19.077 4.245 1.00 31.04 32 HIS A CA 5
ATOM 2543 C C . HIS A 1 32 ? -1.091 -19.443 5.262 1.00 71.22 32 HIS A C 5
ATOM 2544 O O . HIS A 1 32 ? -1.865 -18.588 5.694 1.00 22.13 32 HIS A O 5
ATOM 2558 N N . ILE A 1 33 ? -1.133 -20.715 5.640 1.00 13.31 33 ILE A N 5
ATOM 2559 C CA . ILE A 1 33 ? -2.116 -21.192 6.607 1.00 31.42 33 ILE A CA 5
ATOM 2560 C C . ILE A 1 33 ? -1.606 -21.029 8.035 1.00 25.21 33 ILE A C 5
ATOM 2561 O O . ILE A 1 33 ? -0.401 -21.064 8.282 1.00 3.12 33 ILE A O 5
ATOM 2577 N N . ASN A 1 34 ? -2.532 -20.852 8.971 1.00 30.23 34 ASN A N 5
ATOM 2578 C CA . ASN A 1 34 ? -2.176 -20.685 10.376 1.00 13.43 34 ASN A CA 5
ATOM 2579 C C . ASN A 1 34 ? -2.283 -22.010 11.125 1.00 52.14 34 ASN A C 5
ATOM 2580 O O . ASN A 1 34 ? -1.795 -22.140 12.247 1.00 23.35 34 ASN A O 5
ATOM 2591 N N . SER A 1 1 ? 2.889 0.995 -1.184 1.00 33.43 1 SER A N 6
ATOM 2592 C CA . SER A 1 1 ? 1.547 0.433 -1.284 1.00 73.21 1 SER A CA 6
ATOM 2593 C C . SER A 1 1 ? 1.583 -0.944 -1.942 1.00 1.12 1 SER A C 6
ATOM 2594 O O . SER A 1 1 ? 2.281 -1.152 -2.933 1.00 73.44 1 SER A O 6
ATOM 2602 N N . CYS A 1 2 ? 0.824 -1.880 -1.381 1.00 51.42 2 CYS A N 6
ATOM 2603 C CA . CYS A 1 2 ? 0.768 -3.237 -1.909 1.00 72.30 2 CYS A CA 6
ATOM 2604 C C . CYS A 1 2 ? -0.574 -3.501 -2.587 1.00 24.24 2 CYS A C 6
ATOM 2605 O O . CYS A 1 2 ? -1.495 -2.688 -2.503 1.00 63.22 2 CYS A O 6
ATOM 2612 N N . LYS A 1 3 ? -0.677 -4.643 -3.258 1.00 31.54 3 LYS A N 6
ATOM 2613 C CA . LYS A 1 3 ? -1.905 -5.017 -3.950 1.00 61.54 3 LYS A CA 6
ATOM 2614 C C . LYS A 1 3 ? -2.495 -6.294 -3.359 1.00 13.23 3 LYS A C 6
ATOM 2615 O O . LYS A 1 3 ? -1.783 -7.096 -2.753 1.00 64.14 3 LYS A O 6
ATOM 2634 N N . VAL A 1 4 ? -3.799 -6.477 -3.539 1.00 4.30 4 VAL A N 6
ATOM 2635 C CA . VAL A 1 4 ? -4.483 -7.658 -3.026 1.00 41.04 4 VAL A CA 6
ATOM 2636 C C . VAL A 1 4 ? -3.887 -8.934 -3.608 1.00 41.21 4 VAL A C 6
ATOM 2637 O O . VAL A 1 4 ? -3.290 -8.935 -4.684 1.00 4.01 4 VAL A O 6
ATOM 2650 N N . PRO A 1 5 ? -4.052 -10.049 -2.880 1.00 24.25 5 PRO A N 6
ATOM 2651 C CA . PRO A 1 5 ? -3.538 -11.355 -3.304 1.00 75.11 5 PRO A CA 6
ATOM 2652 C C . PRO A 1 5 ? -4.292 -11.910 -4.508 1.00 31.33 5 PRO A C 6
ATOM 2653 O O . PRO A 1 5 ? -3.715 -12.603 -5.348 1.00 61.21 5 PRO A O 6
ATOM 2664 N N . PHE A 1 6 ? -5.582 -11.604 -4.587 1.00 33.43 6 PHE A N 6
ATOM 2665 C CA . PHE A 1 6 ? -6.414 -12.074 -5.688 1.00 3.34 6 PHE A CA 6
ATOM 2666 C C . PHE A 1 6 ? -5.848 -11.619 -7.030 1.00 35.53 6 PHE A C 6
ATOM 2667 O O . PHE A 1 6 ? -5.945 -12.330 -8.029 1.00 35.54 6 PHE A O 6
ATOM 2684 N N . ASN A 1 7 ? -5.258 -10.428 -7.044 1.00 4.03 7 ASN A N 6
ATOM 2685 C CA . ASN A 1 7 ? -4.677 -9.877 -8.263 1.00 4.03 7 ASN A CA 6
ATOM 2686 C C . ASN A 1 7 ? -3.567 -10.779 -8.793 1.00 25.20 7 ASN A C 6
ATOM 2687 O O . ASN A 1 7 ? -3.397 -11.907 -8.330 1.00 22.04 7 ASN A O 6
ATOM 2698 N N . GLU A 1 8 ? -2.814 -10.273 -9.764 1.00 2.44 8 GLU A N 6
ATOM 2699 C CA . GLU A 1 8 ? -1.720 -11.035 -10.358 1.00 44.41 8 GLU A CA 6
ATOM 2700 C C . GLU A 1 8 ? -0.428 -10.833 -9.571 1.00 53.10 8 GLU A C 6
ATOM 2701 O O . GLU A 1 8 ? -0.388 -10.070 -8.605 1.00 20.43 8 GLU A O 6
ATOM 2713 N N . CYS A 1 9 ? 0.627 -11.523 -9.992 1.00 3.15 9 CYS A N 6
ATOM 2714 C CA . CYS A 1 9 ? 1.921 -11.421 -9.327 1.00 70.35 9 CYS A CA 6
ATOM 2715 C C . CYS A 1 9 ? 3.054 -11.772 -10.288 1.00 20.34 9 CYS A C 6
ATOM 2716 O O . CYS A 1 9 ? 2.909 -12.645 -11.145 1.00 25.24 9 CYS A O 6
ATOM 2723 N N . LYS A 1 10 ? 4.182 -11.086 -10.139 1.00 51.12 10 LYS A N 6
ATOM 2724 C CA . LYS A 1 10 ? 5.341 -11.325 -10.990 1.00 63.45 10 LYS A CA 6
ATOM 2725 C C . LYS A 1 10 ? 6.374 -12.191 -10.274 1.00 12.45 10 LYS A C 6
ATOM 2726 O O . LYS A 1 10 ? 6.565 -12.073 -9.064 1.00 24.13 10 LYS A O 6
ATOM 2745 N N . TYR A 1 11 ? 7.037 -13.059 -11.030 1.00 54.34 11 TYR A N 6
ATOM 2746 C CA . TYR A 1 11 ? 8.050 -13.944 -10.467 1.00 32.12 11 TYR A CA 6
ATOM 2747 C C . TYR A 1 11 ? 9.213 -13.145 -9.890 1.00 21.42 11 TYR A C 6
ATOM 2748 O O . TYR A 1 11 ? 9.986 -12.532 -10.627 1.00 4.41 11 TYR A O 6
ATOM 2766 N N . GLY A 1 12 ? 9.333 -13.156 -8.566 1.00 24.32 12 GLY A N 6
ATOM 2767 C CA . GLY A 1 12 ? 10.405 -12.430 -7.911 1.00 34.14 12 GLY A CA 6
ATOM 2768 C C . GLY A 1 12 ? 9.956 -11.079 -7.390 1.00 24.31 12 GLY A C 6
ATOM 2769 O O . GLY A 1 12 ? 10.499 -10.573 -6.409 1.00 44.33 12 GLY A O 6
ATOM 2773 N N . ALA A 1 13 ? 8.961 -10.493 -8.048 1.00 54.02 13 ALA A N 6
ATOM 2774 C CA . ALA A 1 13 ? 8.439 -9.193 -7.644 1.00 31.24 13 ALA A CA 6
ATOM 2775 C C . ALA A 1 13 ? 8.087 -9.179 -6.161 1.00 32.01 13 ALA A C 6
ATOM 2776 O O . ALA A 1 13 ? 7.481 -10.120 -5.649 1.00 22.14 13 ALA A O 6
ATOM 2783 N N . ASP A 1 14 ? 8.472 -8.108 -5.476 1.00 41.11 14 ASP A N 6
ATOM 2784 C CA . ASP A 1 14 ? 8.197 -7.972 -4.051 1.00 3.11 14 ASP A CA 6
ATOM 2785 C C . ASP A 1 14 ? 6.897 -7.206 -3.819 1.00 20.00 14 ASP A C 6
ATOM 2786 O O . ASP A 1 14 ? 6.543 -6.899 -2.682 1.00 53.24 14 ASP A O 6
ATOM 2795 N N . GLU A 1 15 ? 6.194 -6.903 -4.905 1.00 14.43 15 GLU A N 6
ATOM 2796 C CA . GLU A 1 15 ? 4.934 -6.171 -4.818 1.00 74.13 15 GLU A CA 6
ATOM 2797 C C . GLU A 1 15 ? 3.949 -6.892 -3.903 1.00 45.24 15 GLU A C 6
ATOM 2798 O O . GLU A 1 15 ? 3.178 -6.260 -3.182 1.00 53.32 15 GLU A O 6
ATOM 2810 N N . CYS A 1 16 ? 3.979 -8.220 -3.940 1.00 12.15 16 CYS A N 6
ATOM 2811 C CA . CYS A 1 16 ? 3.089 -9.028 -3.115 1.00 63.43 16 CYS A CA 6
ATOM 2812 C C . CYS A 1 16 ? 3.166 -8.603 -1.652 1.00 62.53 16 CYS A C 6
ATOM 2813 O O . CYS A 1 16 ? 4.219 -8.699 -1.021 1.00 33.53 16 CYS A O 6
ATOM 2820 N N . CYS A 1 17 ? 2.043 -8.133 -1.118 1.00 51.45 17 CYS A N 6
ATOM 2821 C CA . CYS A 1 17 ? 1.983 -7.692 0.270 1.00 62.41 17 CYS A CA 6
ATOM 2822 C C . CYS A 1 17 ? 2.523 -8.769 1.207 1.00 14.41 17 CYS A C 6
ATOM 2823 O O . CYS A 1 17 ? 2.344 -9.963 0.968 1.00 11.12 17 CYS A O 6
ATOM 2830 N N . LYS A 1 18 ? 3.187 -8.337 2.275 1.00 13.44 18 LYS A N 6
ATOM 2831 C CA . LYS A 1 18 ? 3.752 -9.263 3.249 1.00 51.21 18 LYS A CA 6
ATOM 2832 C C . LYS A 1 18 ? 2.682 -10.201 3.793 1.00 53.50 18 LYS A C 6
ATOM 2833 O O . LYS A 1 18 ? 1.506 -9.846 3.860 1.00 14.11 18 LYS A O 6
ATOM 2852 N N . GLY A 1 19 ? 3.097 -11.402 4.185 1.00 72.14 19 GLY A N 6
ATOM 2853 C CA . GLY A 1 19 ? 2.161 -12.374 4.720 1.00 1.15 19 GLY A CA 6
ATOM 2854 C C . GLY A 1 19 ? 1.758 -13.416 3.696 1.00 63.21 19 GLY A C 6
ATOM 2855 O O . GLY A 1 19 ? 1.346 -14.520 4.054 1.00 31.12 19 GLY A O 6
ATOM 2859 N N . TYR A 1 20 ? 1.875 -13.066 2.420 1.00 10.32 20 TYR A N 6
ATOM 2860 C CA . TYR A 1 20 ? 1.516 -13.980 1.341 1.00 34.23 20 TYR A CA 6
ATOM 2861 C C . TYR A 1 20 ? 2.731 -14.305 0.477 1.00 74.21 20 TYR A C 6
ATOM 2862 O O . TYR A 1 20 ? 3.680 -13.526 0.401 1.00 33.14 20 TYR A O 6
ATOM 2880 N N . VAL A 1 21 ? 2.691 -15.463 -0.175 1.00 11.14 21 VAL A N 6
ATOM 2881 C CA . VAL A 1 21 ? 3.787 -15.893 -1.036 1.00 40.00 21 VAL A CA 6
ATOM 2882 C C . VAL A 1 21 ? 3.370 -15.880 -2.503 1.00 10.52 21 VAL A C 6
ATOM 2883 O O . VAL A 1 21 ? 2.201 -16.089 -2.829 1.00 42.22 21 VAL A O 6
ATOM 2896 N N . CYS A 1 22 ? 4.333 -15.633 -3.384 1.00 52.14 22 CYS A N 6
ATOM 2897 C CA . CYS A 1 22 ? 4.069 -15.592 -4.816 1.00 44.14 22 CYS A CA 6
ATOM 2898 C C . CYS A 1 22 ? 4.418 -16.925 -5.472 1.00 61.31 22 CYS A C 6
ATOM 2899 O O . CYS A 1 22 ? 5.562 -17.374 -5.419 1.00 24.41 22 CYS A O 6
ATOM 2906 N N . SER A 1 23 ? 3.423 -17.552 -6.091 1.00 2.52 23 SER A N 6
ATOM 2907 C CA . SER A 1 23 ? 3.623 -18.836 -6.756 1.00 50.11 23 SER A CA 6
ATOM 2908 C C . SER A 1 23 ? 4.110 -18.636 -8.187 1.00 3.34 23 SER A C 6
ATOM 2909 O O . SER A 1 23 ? 3.520 -17.875 -8.956 1.00 63.03 23 SER A O 6
ATOM 2917 N N . LYS A 1 24 ? 5.190 -19.324 -8.540 1.00 35.25 24 LYS A N 6
ATOM 2918 C CA . LYS A 1 24 ? 5.758 -19.225 -9.879 1.00 52.23 24 LYS A CA 6
ATOM 2919 C C . LYS A 1 24 ? 4.907 -19.990 -10.888 1.00 63.41 24 LYS A C 6
ATOM 2920 O O . LYS A 1 24 ? 4.711 -19.539 -12.017 1.00 43.53 24 LYS A O 6
ATOM 2939 N N . ARG A 1 25 ? 4.405 -21.149 -10.473 1.00 2.15 25 ARG A N 6
ATOM 2940 C CA . ARG A 1 25 ? 3.575 -21.976 -11.341 1.00 32.42 25 ARG A CA 6
ATOM 2941 C C . ARG A 1 25 ? 2.321 -21.222 -11.774 1.00 4.45 25 ARG A C 6
ATOM 2942 O O . ARG A 1 25 ? 2.114 -20.970 -12.962 1.00 31.42 25 ARG A O 6
ATOM 2963 N N . ASP A 1 26 ? 1.486 -20.867 -10.804 1.00 0.11 26 ASP A N 6
ATOM 2964 C CA . ASP A 1 26 ? 0.253 -20.141 -11.084 1.00 41.42 26 ASP A CA 6
ATOM 2965 C C . ASP A 1 26 ? 0.548 -18.700 -11.485 1.00 65.24 26 ASP A C 6
ATOM 2966 O O . ASP A 1 26 ? -0.157 -18.117 -12.307 1.00 30.50 26 ASP A O 6
ATOM 2975 N N . GLY A 1 27 ? 1.598 -18.131 -10.900 1.00 30.23 27 GLY A N 6
ATOM 2976 C CA . GLY A 1 27 ? 1.969 -16.762 -11.209 1.00 45.01 27 GLY A CA 6
ATOM 2977 C C . GLY A 1 27 ? 1.047 -15.751 -10.555 1.00 50.34 27 GLY A C 6
ATOM 2978 O O . GLY A 1 27 ? 0.708 -14.732 -11.157 1.00 74.12 27 GLY A O 6
ATOM 2982 N N . TRP A 1 28 ? 0.643 -16.033 -9.323 1.00 63.32 28 TRP A N 6
ATOM 2983 C CA . TRP A 1 28 ? -0.247 -15.140 -8.587 1.00 74.22 28 TRP A CA 6
ATOM 2984 C C . TRP A 1 28 ? 0.115 -15.110 -7.106 1.00 62.53 28 TRP A C 6
ATOM 2985 O O . TRP A 1 28 ? 0.947 -15.891 -6.644 1.00 53.53 28 TRP A O 6
ATOM 3006 N N . CYS A 1 29 ? -0.517 -14.206 -6.366 1.00 33.42 29 CYS A N 6
ATOM 3007 C CA . CYS A 1 29 ? -0.263 -14.074 -4.936 1.00 43.41 29 CYS A CA 6
ATOM 3008 C C . CYS A 1 29 ? -1.183 -14.989 -4.134 1.00 23.31 29 CYS A C 6
ATOM 3009 O O . CYS A 1 29 ? -2.404 -14.949 -4.286 1.00 2.20 29 CYS A O 6
ATOM 3016 N N . LYS A 1 30 ? -0.589 -15.813 -3.278 1.00 30.35 30 LYS A N 6
ATOM 3017 C CA . LYS A 1 30 ? -1.353 -16.738 -2.449 1.00 24.24 30 LYS A CA 6
ATOM 3018 C C . LYS A 1 30 ? -2.051 -15.999 -1.312 1.00 62.43 30 LYS A C 6
ATOM 3019 O O . LYS A 1 30 ? -1.946 -14.779 -1.195 1.00 45.33 30 LYS A O 6
ATOM 3038 N N . TYR A 1 31 ? -2.764 -16.747 -0.476 1.00 51.01 31 TYR A N 6
ATOM 3039 C CA . TYR A 1 31 ? -3.480 -16.163 0.651 1.00 41.40 31 TYR A CA 6
ATOM 3040 C C . TYR A 1 31 ? -3.089 -16.844 1.958 1.00 74.32 31 TYR A C 6
ATOM 3041 O O . TYR A 1 31 ? -2.352 -17.832 1.961 1.00 34.32 31 TYR A O 6
ATOM 3059 N N . HIS A 1 32 ? -3.588 -16.310 3.069 1.00 52.53 32 HIS A N 6
ATOM 3060 C CA . HIS A 1 32 ? -3.292 -16.867 4.384 1.00 31.04 32 HIS A CA 6
ATOM 3061 C C . HIS A 1 32 ? -4.476 -16.688 5.329 1.00 71.22 32 HIS A C 6
ATOM 3062 O O . HIS A 1 32 ? -5.216 -15.709 5.233 1.00 22.13 32 HIS A O 6
ATOM 3076 N N . ILE A 1 33 ? -4.650 -17.641 6.239 1.00 13.31 33 ILE A N 6
ATOM 3077 C CA . ILE A 1 33 ? -5.745 -17.587 7.200 1.00 31.42 33 ILE A CA 6
ATOM 3078 C C . ILE A 1 33 ? -5.240 -17.205 8.587 1.00 25.21 33 ILE A C 6
ATOM 3079 O O . ILE A 1 33 ? -4.135 -17.576 8.981 1.00 3.12 33 ILE A O 6
ATOM 3095 N N . ASN A 1 34 ? -6.059 -16.462 9.326 1.00 30.23 34 ASN A N 6
ATOM 3096 C CA . ASN A 1 34 ? -5.695 -16.030 10.670 1.00 13.43 34 ASN A CA 6
ATOM 3097 C C . ASN A 1 34 ? -5.539 -17.228 11.602 1.00 52.14 34 ASN A C 6
ATOM 3098 O O . ASN A 1 34 ? -4.630 -17.267 12.432 1.00 23.35 34 ASN A O 6
ATOM 3109 N N . SER A 1 1 ? 3.099 -0.110 0.335 1.00 33.43 1 SER A N 7
ATOM 3110 C CA . SER A 1 1 ? 2.008 -0.283 -0.617 1.00 73.21 1 SER A CA 7
ATOM 3111 C C . SER A 1 1 ? 2.027 -1.686 -1.216 1.00 1.12 1 SER A C 7
ATOM 3112 O O . SER A 1 1 ? 3.090 -2.241 -1.491 1.00 73.44 1 SER A O 7
ATOM 3120 N N . CYS A 1 2 ? 0.842 -2.253 -1.415 1.00 51.42 2 CYS A N 7
ATOM 3121 C CA . CYS A 1 2 ? 0.720 -3.592 -1.980 1.00 72.30 2 CYS A CA 7
ATOM 3122 C C . CYS A 1 2 ? -0.629 -3.769 -2.671 1.00 24.24 2 CYS A C 7
ATOM 3123 O O . CYS A 1 2 ? -1.508 -2.915 -2.569 1.00 63.22 2 CYS A O 7
ATOM 3130 N N . LYS A 1 3 ? -0.784 -4.885 -3.375 1.00 31.54 3 LYS A N 7
ATOM 3131 C CA . LYS A 1 3 ? -2.025 -5.178 -4.083 1.00 61.54 3 LYS A CA 7
ATOM 3132 C C . LYS A 1 3 ? -2.695 -6.425 -3.515 1.00 13.23 3 LYS A C 7
ATOM 3133 O O . LYS A 1 3 ? -2.043 -7.259 -2.885 1.00 64.14 3 LYS A O 7
ATOM 3152 N N . VAL A 1 4 ? -3.998 -6.549 -3.744 1.00 4.30 4 VAL A N 7
ATOM 3153 C CA . VAL A 1 4 ? -4.755 -7.696 -3.257 1.00 41.04 4 VAL A CA 7
ATOM 3154 C C . VAL A 1 4 ? -4.195 -9.000 -3.816 1.00 41.21 4 VAL A C 7
ATOM 3155 O O . VAL A 1 4 ? -3.555 -9.030 -4.867 1.00 4.01 4 VAL A O 7
ATOM 3168 N N . PRO A 1 5 ? -4.442 -10.105 -3.097 1.00 24.25 5 PRO A N 7
ATOM 3169 C CA . PRO A 1 5 ? -3.973 -11.434 -3.502 1.00 75.11 5 PRO A CA 7
ATOM 3170 C C . PRO A 1 5 ? -4.703 -11.955 -4.736 1.00 31.33 5 PRO A C 7
ATOM 3171 O O . PRO A 1 5 ? -4.134 -12.696 -5.539 1.00 61.21 5 PRO A O 7
ATOM 3182 N N . PHE A 1 6 ? -5.963 -11.561 -4.882 1.00 33.43 6 PHE A N 7
ATOM 3183 C CA . PHE A 1 6 ? -6.771 -11.989 -6.019 1.00 3.34 6 PHE A CA 7
ATOM 3184 C C . PHE A 1 6 ? -6.124 -11.566 -7.335 1.00 35.53 6 PHE A C 7
ATOM 3185 O O . PHE A 1 6 ? -6.193 -12.284 -8.332 1.00 35.54 6 PHE A O 7
ATOM 3202 N N . ASN A 1 7 ? -5.498 -10.393 -7.329 1.00 4.03 7 ASN A N 7
ATOM 3203 C CA . ASN A 1 7 ? -4.841 -9.873 -8.523 1.00 4.03 7 ASN A CA 7
ATOM 3204 C C . ASN A 1 7 ? -3.710 -10.795 -8.967 1.00 25.20 7 ASN A C 7
ATOM 3205 O O . ASN A 1 7 ? -3.577 -11.914 -8.471 1.00 22.04 7 ASN A O 7
ATOM 3216 N N . GLU A 1 8 ? -2.896 -10.317 -9.903 1.00 2.44 8 GLU A N 7
ATOM 3217 C CA . GLU A 1 8 ? -1.777 -11.099 -10.415 1.00 44.41 8 GLU A CA 7
ATOM 3218 C C . GLU A 1 8 ? -0.493 -10.770 -9.657 1.00 53.10 8 GLU A C 7
ATOM 3219 O O . GLU A 1 8 ? -0.479 -9.900 -8.787 1.00 20.43 8 GLU A O 7
ATOM 3231 N N . CYS A 1 9 ? 0.582 -11.473 -9.995 1.00 3.15 9 CYS A N 7
ATOM 3232 C CA . CYS A 1 9 ? 1.872 -11.258 -9.348 1.00 70.35 9 CYS A CA 7
ATOM 3233 C C . CYS A 1 9 ? 3.002 -11.867 -10.172 1.00 20.34 9 CYS A C 7
ATOM 3234 O O . CYS A 1 9 ? 2.861 -12.955 -10.733 1.00 25.24 9 CYS A O 7
ATOM 3241 N N . LYS A 1 10 ? 4.123 -11.159 -10.242 1.00 51.12 10 LYS A N 7
ATOM 3242 C CA . LYS A 1 10 ? 5.281 -11.629 -10.995 1.00 63.45 10 LYS A CA 7
ATOM 3243 C C . LYS A 1 10 ? 6.209 -12.451 -10.109 1.00 12.45 10 LYS A C 7
ATOM 3244 O O . LYS A 1 10 ? 6.570 -12.030 -9.010 1.00 24.13 10 LYS A O 7
ATOM 3263 N N . TYR A 1 11 ? 6.595 -13.626 -10.594 1.00 54.34 11 TYR A N 7
ATOM 3264 C CA . TYR A 1 11 ? 7.482 -14.509 -9.846 1.00 32.12 11 TYR A CA 7
ATOM 3265 C C . TYR A 1 11 ? 8.737 -13.768 -9.398 1.00 21.42 11 TYR A C 7
ATOM 3266 O O . TYR A 1 11 ? 9.490 -13.246 -10.219 1.00 4.41 11 TYR A O 7
ATOM 3284 N N . GLY A 1 12 ? 8.956 -13.726 -8.087 1.00 24.32 12 GLY A N 7
ATOM 3285 C CA . GLY A 1 12 ? 10.121 -13.046 -7.551 1.00 34.14 12 GLY A CA 7
ATOM 3286 C C . GLY A 1 12 ? 9.815 -11.629 -7.111 1.00 24.31 12 GLY A C 7
ATOM 3287 O O . GLY A 1 12 ? 10.456 -11.101 -6.203 1.00 44.33 12 GLY A O 7
ATOM 3291 N N . ALA A 1 13 ? 8.832 -11.009 -7.757 1.00 54.02 13 ALA A N 7
ATOM 3292 C CA . ALA A 1 13 ? 8.442 -9.645 -7.428 1.00 31.24 13 ALA A CA 7
ATOM 3293 C C . ALA A 1 13 ? 8.106 -9.512 -5.946 1.00 32.01 13 ALA A C 7
ATOM 3294 O O . ALA A 1 13 ? 7.477 -10.395 -5.362 1.00 22.14 13 ALA A O 7
ATOM 3301 N N . ASP A 1 14 ? 8.530 -8.407 -5.345 1.00 41.11 14 ASP A N 7
ATOM 3302 C CA . ASP A 1 14 ? 8.272 -8.159 -3.931 1.00 3.11 14 ASP A CA 7
ATOM 3303 C C . ASP A 1 14 ? 6.968 -7.391 -3.742 1.00 20.00 14 ASP A C 7
ATOM 3304 O O . ASP A 1 14 ? 6.625 -6.997 -2.627 1.00 53.24 14 ASP A O 7
ATOM 3313 N N . GLU A 1 15 ? 6.247 -7.181 -4.839 1.00 14.43 15 GLU A N 7
ATOM 3314 C CA . GLU A 1 15 ? 4.981 -6.458 -4.792 1.00 74.13 15 GLU A CA 7
ATOM 3315 C C . GLU A 1 15 ? 4.009 -7.124 -3.823 1.00 45.24 15 GLU A C 7
ATOM 3316 O O . GLU A 1 15 ? 3.241 -6.451 -3.135 1.00 53.32 15 GLU A O 7
ATOM 3328 N N . CYS A 1 16 ? 4.047 -8.451 -3.775 1.00 12.15 16 CYS A N 7
ATOM 3329 C CA . CYS A 1 16 ? 3.171 -9.211 -2.892 1.00 63.43 16 CYS A CA 7
ATOM 3330 C C . CYS A 1 16 ? 3.263 -8.696 -1.459 1.00 62.53 16 CYS A C 7
ATOM 3331 O O . CYS A 1 16 ? 4.341 -8.668 -0.866 1.00 33.53 16 CYS A O 7
ATOM 3338 N N . CYS A 1 17 ? 2.124 -8.288 -0.908 1.00 51.45 17 CYS A N 7
ATOM 3339 C CA . CYS A 1 17 ? 2.074 -7.773 0.454 1.00 62.41 17 CYS A CA 7
ATOM 3340 C C . CYS A 1 17 ? 2.714 -8.756 1.431 1.00 14.41 17 CYS A C 7
ATOM 3341 O O . CYS A 1 17 ? 2.617 -9.971 1.260 1.00 11.12 17 CYS A O 7
ATOM 3348 N N . LYS A 1 18 ? 3.369 -8.221 2.455 1.00 13.44 18 LYS A N 7
ATOM 3349 C CA . LYS A 1 18 ? 4.025 -9.049 3.462 1.00 51.21 18 LYS A CA 7
ATOM 3350 C C . LYS A 1 18 ? 3.053 -10.072 4.041 1.00 53.50 18 LYS A C 7
ATOM 3351 O O . LYS A 1 18 ? 1.924 -9.738 4.395 1.00 14.11 18 LYS A O 7
ATOM 3370 N N . GLY A 1 19 ? 3.503 -11.319 4.136 1.00 72.14 19 GLY A N 7
ATOM 3371 C CA . GLY A 1 19 ? 2.661 -12.372 4.675 1.00 1.15 19 GLY A CA 7
ATOM 3372 C C . GLY A 1 19 ? 2.203 -13.350 3.612 1.00 63.21 19 GLY A C 7
ATOM 3373 O O . GLY A 1 19 ? 1.870 -14.496 3.914 1.00 31.12 19 GLY A O 7
ATOM 3377 N N . TYR A 1 20 ? 2.184 -12.897 2.363 1.00 10.32 20 TYR A N 7
ATOM 3378 C CA . TYR A 1 20 ? 1.759 -13.738 1.251 1.00 34.23 20 TYR A CA 7
ATOM 3379 C C . TYR A 1 20 ? 2.934 -14.064 0.334 1.00 74.21 20 TYR A C 7
ATOM 3380 O O . TYR A 1 20 ? 3.879 -13.284 0.215 1.00 33.14 20 TYR A O 7
ATOM 3398 N N . VAL A 1 21 ? 2.867 -15.223 -0.314 1.00 11.14 21 VAL A N 7
ATOM 3399 C CA . VAL A 1 21 ? 3.923 -15.653 -1.223 1.00 40.00 21 VAL A CA 7
ATOM 3400 C C . VAL A 1 21 ? 3.447 -15.626 -2.671 1.00 10.52 21 VAL A C 7
ATOM 3401 O O . VAL A 1 21 ? 2.265 -15.827 -2.951 1.00 42.22 21 VAL A O 7
ATOM 3414 N N . CYS A 1 22 ? 4.375 -15.378 -3.589 1.00 52.14 22 CYS A N 7
ATOM 3415 C CA . CYS A 1 22 ? 4.052 -15.325 -5.009 1.00 44.14 22 CYS A CA 7
ATOM 3416 C C . CYS A 1 22 ? 4.363 -16.656 -5.687 1.00 61.31 22 CYS A C 7
ATOM 3417 O O . CYS A 1 22 ? 5.516 -17.083 -5.741 1.00 24.41 22 CYS A O 7
ATOM 3424 N N . SER A 1 23 ? 3.325 -17.308 -6.204 1.00 2.52 23 SER A N 7
ATOM 3425 C CA . SER A 1 23 ? 3.486 -18.592 -6.875 1.00 50.11 23 SER A CA 7
ATOM 3426 C C . SER A 1 23 ? 4.192 -18.419 -8.217 1.00 3.34 23 SER A C 7
ATOM 3427 O O . SER A 1 23 ? 3.801 -17.587 -9.036 1.00 63.03 23 SER A O 7
ATOM 3435 N N . LYS A 1 24 ? 5.237 -19.209 -8.434 1.00 35.25 24 LYS A N 7
ATOM 3436 C CA . LYS A 1 24 ? 6.001 -19.147 -9.675 1.00 52.23 24 LYS A CA 7
ATOM 3437 C C . LYS A 1 24 ? 5.224 -19.783 -10.824 1.00 63.41 24 LYS A C 7
ATOM 3438 O O . LYS A 1 24 ? 5.290 -19.320 -11.963 1.00 43.53 24 LYS A O 7
ATOM 3457 N N . ARG A 1 25 ? 4.486 -20.845 -10.516 1.00 2.15 25 ARG A N 7
ATOM 3458 C CA . ARG A 1 25 ? 3.697 -21.544 -11.523 1.00 32.42 25 ARG A CA 7
ATOM 3459 C C . ARG A 1 25 ? 2.404 -20.790 -11.821 1.00 4.45 25 ARG A C 7
ATOM 3460 O O . ARG A 1 25 ? 2.129 -20.438 -12.968 1.00 31.42 25 ARG A O 7
ATOM 3481 N N . ASP A 1 26 ? 1.615 -20.545 -10.781 1.00 0.11 26 ASP A N 7
ATOM 3482 C CA . ASP A 1 26 ? 0.352 -19.832 -10.930 1.00 41.42 26 ASP A CA 7
ATOM 3483 C C . ASP A 1 26 ? 0.593 -18.370 -11.289 1.00 65.24 26 ASP A C 7
ATOM 3484 O O . ASP A 1 26 ? -0.179 -17.768 -12.036 1.00 30.50 26 ASP A O 7
ATOM 3493 N N . GLY A 1 27 ? 1.668 -17.803 -10.751 1.00 30.23 27 GLY A N 7
ATOM 3494 C CA . GLY A 1 27 ? 1.991 -16.414 -11.025 1.00 45.01 27 GLY A CA 7
ATOM 3495 C C . GLY A 1 27 ? 1.045 -15.452 -10.335 1.00 50.34 27 GLY A C 7
ATOM 3496 O O . GLY A 1 27 ? 0.671 -14.425 -10.901 1.00 74.12 27 GLY A O 7
ATOM 3500 N N . TRP A 1 28 ? 0.657 -15.784 -9.109 1.00 63.32 28 TRP A N 7
ATOM 3501 C CA . TRP A 1 28 ? -0.253 -14.942 -8.341 1.00 74.22 28 TRP A CA 7
ATOM 3502 C C . TRP A 1 28 ? 0.118 -14.948 -6.862 1.00 62.53 28 TRP A C 7
ATOM 3503 O O . TRP A 1 28 ? 0.970 -15.723 -6.428 1.00 53.53 28 TRP A O 7
ATOM 3524 N N . CYS A 1 29 ? -0.527 -14.079 -6.091 1.00 33.42 29 CYS A N 7
ATOM 3525 C CA . CYS A 1 29 ? -0.265 -13.983 -4.660 1.00 43.41 29 CYS A CA 7
ATOM 3526 C C . CYS A 1 29 ? -1.160 -14.941 -3.879 1.00 23.31 29 CYS A C 7
ATOM 3527 O O . CYS A 1 29 ? -2.372 -14.989 -4.090 1.00 2.20 29 CYS A O 7
ATOM 3534 N N . LYS A 1 30 ? -0.554 -15.700 -2.973 1.00 30.35 30 LYS A N 7
ATOM 3535 C CA . LYS A 1 30 ? -1.294 -16.656 -2.156 1.00 24.24 30 LYS A CA 7
ATOM 3536 C C . LYS A 1 30 ? -0.735 -16.708 -0.738 1.00 62.43 30 LYS A C 7
ATOM 3537 O O . LYS A 1 30 ? 0.198 -15.978 -0.401 1.00 45.33 30 LYS A O 7
ATOM 3556 N N . TYR A 1 31 ? -1.310 -17.575 0.088 1.00 51.01 31 TYR A N 7
ATOM 3557 C CA . TYR A 1 31 ? -0.870 -17.722 1.470 1.00 41.40 31 TYR A CA 7
ATOM 3558 C C . TYR A 1 31 ? -0.470 -19.163 1.765 1.00 74.32 31 TYR A C 7
ATOM 3559 O O . TYR A 1 31 ? -1.116 -20.106 1.306 1.00 34.32 31 TYR A O 7
ATOM 3577 N N . HIS A 1 32 ? 0.601 -19.329 2.535 1.00 52.53 32 HIS A N 7
ATOM 3578 C CA . HIS A 1 32 ? 1.089 -20.656 2.892 1.00 31.04 32 HIS A CA 7
ATOM 3579 C C . HIS A 1 32 ? -0.033 -21.505 3.483 1.00 71.22 32 HIS A C 7
ATOM 3580 O O . HIS A 1 32 ? -0.826 -21.025 4.294 1.00 22.13 32 HIS A O 7
ATOM 3594 N N . ILE A 1 33 ? -0.093 -22.767 3.072 1.00 13.31 33 ILE A N 7
ATOM 3595 C CA . ILE A 1 33 ? -1.117 -23.682 3.562 1.00 31.42 33 ILE A CA 7
ATOM 3596 C C . ILE A 1 33 ? -0.686 -24.343 4.866 1.00 25.21 33 ILE A C 7
ATOM 3597 O O . ILE A 1 33 ? 0.469 -24.738 5.022 1.00 3.12 33 ILE A O 7
ATOM 3613 N N . ASN A 1 34 ? -1.622 -24.459 5.802 1.00 30.23 34 ASN A N 7
ATOM 3614 C CA . ASN A 1 34 ? -1.340 -25.074 7.095 1.00 13.43 34 ASN A CA 7
ATOM 3615 C C . ASN A 1 34 ? -1.644 -26.568 7.064 1.00 52.14 34 ASN A C 7
ATOM 3616 O O . ASN A 1 34 ? -2.707 -26.986 6.608 1.00 23.35 34 ASN A O 7
ATOM 3627 N N . SER A 1 1 ? 3.447 0.588 -1.214 1.00 33.43 1 SER A N 8
ATOM 3628 C CA . SER A 1 1 ? 2.152 -0.057 -1.037 1.00 73.21 1 SER A CA 8
ATOM 3629 C C . SER A 1 1 ? 2.162 -1.466 -1.622 1.00 1.12 1 SER A C 8
ATOM 3630 O O . SER A 1 1 ? 3.187 -1.939 -2.115 1.00 73.44 1 SER A O 8
ATOM 3638 N N . CYS A 1 2 ? 1.014 -2.132 -1.564 1.00 51.42 2 CYS A N 8
ATOM 3639 C CA . CYS A 1 2 ? 0.8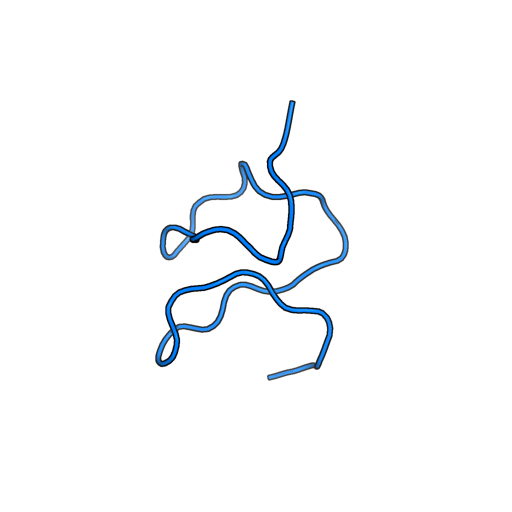88 -3.487 -2.088 1.00 72.30 2 CYS A CA 8
ATOM 3640 C C . CYS A 1 2 ? -0.457 -3.680 -2.783 1.00 24.24 2 CYS A C 8
ATOM 3641 O O . CYS A 1 2 ? -1.331 -2.815 -2.717 1.00 63.22 2 CYS A O 8
ATOM 3648 N N . LYS A 1 3 ? -0.614 -4.818 -3.449 1.00 31.54 3 LYS A N 8
ATOM 3649 C CA . LYS A 1 3 ? -1.851 -5.126 -4.156 1.00 61.54 3 LYS A CA 8
ATOM 3650 C C . LYS A 1 3 ? -2.529 -6.355 -3.557 1.00 13.23 3 LYS A C 8
ATOM 3651 O O . LYS A 1 3 ? -1.884 -7.174 -2.903 1.00 64.14 3 LYS A O 8
ATOM 3670 N N . VAL A 1 4 ? -3.834 -6.475 -3.785 1.00 4.30 4 VAL A N 8
ATOM 3671 C CA . VAL A 1 4 ? -4.597 -7.605 -3.269 1.00 41.04 4 VAL A CA 8
ATOM 3672 C C . VAL A 1 4 ? -4.047 -8.926 -3.794 1.00 41.21 4 VAL A C 8
ATOM 3673 O O . VAL A 1 4 ? -3.407 -8.988 -4.845 1.00 4.01 4 VAL A O 8
ATOM 3686 N N . PRO A 1 5 ? -4.300 -10.012 -3.048 1.00 24.25 5 PRO A N 8
ATOM 3687 C CA . PRO A 1 5 ? -3.840 -11.353 -3.418 1.00 75.11 5 PRO A CA 8
ATOM 3688 C C . PRO A 1 5 ? -4.572 -11.901 -4.638 1.00 31.33 5 PRO A C 8
ATOM 3689 O O . PRO A 1 5 ? -4.003 -12.650 -5.432 1.00 61.21 5 PRO A O 8
ATOM 3700 N N . PHE A 1 6 ? -5.838 -11.523 -4.781 1.00 33.43 6 PHE A N 8
ATOM 3701 C CA . PHE A 1 6 ? -6.648 -11.978 -5.905 1.00 3.34 6 PHE A CA 8
ATOM 3702 C C . PHE A 1 6 ? -6.006 -11.587 -7.232 1.00 35.53 6 PHE A C 8
ATOM 3703 O O . PHE A 1 6 ? -6.098 -12.318 -8.217 1.00 35.54 6 PHE A O 8
ATOM 3720 N N . ASN A 1 7 ? -5.356 -10.428 -7.250 1.00 4.03 7 ASN A N 8
ATOM 3721 C CA . ASN A 1 7 ? -4.698 -9.939 -8.456 1.00 4.03 7 ASN A CA 8
ATOM 3722 C C . ASN A 1 7 ? -3.614 -10.909 -8.916 1.00 25.20 7 ASN A C 8
ATOM 3723 O O . ASN A 1 7 ? -3.523 -12.032 -8.422 1.00 22.04 7 ASN A O 8
ATOM 3734 N N . GLU A 1 8 ? -2.795 -10.466 -9.866 1.00 2.44 8 GLU A N 8
ATOM 3735 C CA . GLU A 1 8 ? -1.718 -11.297 -10.392 1.00 44.41 8 GLU A CA 8
ATOM 3736 C C . GLU A 1 8 ? -0.361 -10.808 -9.893 1.00 53.10 8 GLU A C 8
ATOM 3737 O O . GLU A 1 8 ? -0.163 -9.614 -9.667 1.00 20.43 8 GLU A O 8
ATOM 3749 N N . CYS A 1 9 ? 0.570 -11.740 -9.721 1.00 3.15 9 CYS A N 8
ATOM 3750 C CA . CYS A 1 9 ? 1.908 -11.407 -9.247 1.00 70.35 9 CYS A CA 8
ATOM 3751 C C . CYS A 1 9 ? 2.967 -12.214 -9.995 1.00 20.34 9 CYS A C 8
ATOM 3752 O O . CYS A 1 9 ? 2.753 -13.378 -10.331 1.00 25.24 9 CYS A O 8
ATOM 3759 N N . LYS A 1 10 ? 4.109 -11.586 -10.252 1.00 51.12 10 LYS A N 8
ATOM 3760 C CA . LYS A 1 10 ? 5.202 -12.244 -10.957 1.00 63.45 10 LYS A CA 8
ATOM 3761 C C . LYS A 1 10 ? 6.115 -12.979 -9.981 1.00 12.45 10 LYS A C 8
ATOM 3762 O O . LYS A 1 10 ? 6.141 -12.672 -8.789 1.00 24.13 10 LYS A O 8
ATOM 3781 N N . TYR A 1 11 ? 6.863 -13.950 -10.494 1.00 54.34 11 TYR A N 8
ATOM 3782 C CA . TYR A 1 11 ? 7.776 -14.729 -9.667 1.00 32.12 11 TYR A CA 8
ATOM 3783 C C . TYR A 1 11 ? 8.877 -13.845 -9.089 1.00 21.42 11 TYR A C 8
ATOM 3784 O O . TYR A 1 11 ? 9.614 -13.189 -9.824 1.00 4.41 11 TYR A O 8
ATOM 3802 N N . GLY A 1 12 ? 8.982 -13.833 -7.763 1.00 24.32 12 GLY A N 8
ATOM 3803 C CA . GLY A 1 12 ? 9.995 -13.028 -7.106 1.00 34.14 12 GLY A CA 8
ATOM 3804 C C . GLY A 1 12 ? 9.476 -11.662 -6.700 1.00 24.31 12 GLY A C 8
ATOM 3805 O O . GLY A 1 12 ? 9.950 -11.074 -5.729 1.00 44.33 12 GLY A O 8
ATOM 3809 N N . ALA A 1 13 ? 8.501 -11.156 -7.447 1.00 54.02 13 ALA A N 8
ATOM 3810 C CA . ALA A 1 13 ? 7.917 -9.852 -7.161 1.00 31.24 13 ALA A CA 8
ATOM 3811 C C . ALA A 1 13 ? 7.460 -9.762 -5.709 1.00 32.01 13 ALA A C 8
ATOM 3812 O O . ALA A 1 13 ? 6.455 -10.364 -5.326 1.00 22.14 13 ALA A O 8
ATOM 3819 N N . ASP A 1 14 ? 8.202 -9.011 -4.904 1.00 41.11 14 ASP A N 8
ATOM 3820 C CA . ASP A 1 14 ? 7.873 -8.842 -3.493 1.00 3.11 14 ASP A CA 8
ATOM 3821 C C . ASP A 1 14 ? 6.883 -7.698 -3.299 1.00 20.00 14 ASP A C 8
ATOM 3822 O O . ASP A 1 14 ? 6.555 -7.333 -2.170 1.00 53.24 14 ASP A O 8
ATOM 3831 N N . GLU A 1 15 ? 6.411 -7.136 -4.407 1.00 14.43 15 GLU A N 8
ATOM 3832 C CA . GLU A 1 15 ? 5.461 -6.031 -4.357 1.00 74.13 15 GLU A CA 8
ATOM 3833 C C . GLU A 1 15 ? 4.218 -6.417 -3.560 1.00 45.24 15 GLU A C 8
ATOM 3834 O O . GLU A 1 15 ? 3.637 -5.591 -2.855 1.00 53.32 15 GLU A O 8
ATOM 3846 N N . CYS A 1 16 ? 3.817 -7.678 -3.676 1.00 12.15 16 CYS A N 8
ATOM 3847 C CA . CYS A 1 16 ? 2.644 -8.176 -2.967 1.00 63.43 16 CYS A CA 8
ATOM 3848 C C . CYS A 1 16 ? 2.726 -7.846 -1.479 1.00 62.53 16 CYS A C 8
ATOM 3849 O O . CYS A 1 16 ? 3.809 -7.606 -0.945 1.00 33.53 16 CYS A O 8
ATOM 3856 N N . CYS A 1 17 ? 1.575 -7.836 -0.816 1.00 51.45 17 CYS A N 8
ATOM 3857 C CA . CYS A 1 17 ? 1.515 -7.536 0.608 1.00 62.41 17 CYS A CA 8
ATOM 3858 C C . CYS A 1 17 ? 2.304 -8.564 1.414 1.00 14.41 17 CYS A C 8
ATOM 3859 O O . CYS A 1 17 ? 2.161 -9.770 1.214 1.00 11.12 17 CYS A O 8
ATOM 3866 N N . LYS A 1 18 ? 3.138 -8.077 2.328 1.00 13.44 18 LYS A N 8
ATOM 3867 C CA . LYS A 1 18 ? 3.950 -8.952 3.166 1.00 51.21 18 LYS A CA 8
ATOM 3868 C C . LYS A 1 18 ? 3.086 -10.011 3.844 1.00 53.50 18 LYS A C 8
ATOM 3869 O O . LYS A 1 18 ? 1.953 -9.741 4.241 1.00 14.11 18 LYS A O 8
ATOM 3888 N N . GLY A 1 19 ? 3.631 -11.217 3.975 1.00 72.14 19 GLY A N 8
ATOM 3889 C CA . GLY A 1 19 ? 2.896 -12.298 4.607 1.00 1.15 19 GLY A CA 8
ATOM 3890 C C . GLY A 1 19 ? 2.508 -13.386 3.626 1.00 63.21 19 GLY A C 8
ATOM 3891 O O . GLY A 1 19 ? 2.285 -14.533 4.017 1.00 31.12 19 GLY A O 8
ATOM 3895 N N . TYR A 1 20 ? 2.426 -13.028 2.349 1.00 10.32 20 TYR A N 8
ATOM 3896 C CA . TYR A 1 20 ? 2.058 -13.982 1.311 1.00 34.23 20 TYR A CA 8
ATOM 3897 C C . TYR A 1 20 ? 3.199 -14.170 0.315 1.00 74.21 20 TYR A C 8
ATOM 3898 O O . TYR A 1 20 ? 4.098 -13.336 0.219 1.00 33.14 20 TYR A O 8
ATOM 3916 N N . VAL A 1 21 ? 3.154 -15.273 -0.425 1.00 11.14 21 VAL A N 8
ATOM 3917 C CA . VAL A 1 21 ? 4.181 -15.572 -1.415 1.00 40.00 21 VAL A CA 8
ATOM 3918 C C . VAL A 1 21 ? 3.595 -15.606 -2.823 1.00 10.52 21 VAL A C 8
ATOM 3919 O O . VAL A 1 21 ? 2.426 -15.942 -3.012 1.00 42.22 21 VAL A O 8
ATOM 3932 N N . CYS A 1 22 ? 4.416 -15.256 -3.808 1.00 52.14 22 CYS A N 8
ATOM 3933 C CA . CYS A 1 22 ? 3.980 -15.246 -5.199 1.00 44.14 22 CYS A CA 8
ATOM 3934 C C . CYS A 1 22 ? 4.375 -16.542 -5.902 1.00 61.31 22 CYS A C 8
ATOM 3935 O O . CYS A 1 22 ? 5.559 -16.844 -6.048 1.00 24.41 22 CYS A O 8
ATOM 3942 N N . SER A 1 23 ? 3.375 -17.302 -6.335 1.00 2.52 23 SER A N 8
ATOM 3943 C CA . SER A 1 23 ? 3.617 -18.567 -7.019 1.00 50.11 23 SER A CA 8
ATOM 3944 C C . SER A 1 23 ? 4.183 -18.328 -8.417 1.00 3.34 23 SER A C 8
ATOM 3945 O O . SER A 1 23 ? 3.635 -17.550 -9.198 1.00 63.03 23 SER A O 8
ATOM 3953 N N . LYS A 1 24 ? 5.285 -19.004 -8.725 1.00 35.25 24 LYS A N 8
ATOM 3954 C CA . LYS A 1 24 ? 5.927 -18.870 -10.027 1.00 52.23 24 LYS A CA 8
ATOM 3955 C C . LYS A 1 24 ? 5.132 -19.603 -11.104 1.00 63.41 24 LYS A C 8
ATOM 3956 O O . LYS A 1 24 ? 5.047 -19.146 -12.244 1.00 43.53 24 LYS A O 8
ATOM 3975 N N . ARG A 1 25 ? 4.552 -20.739 -10.734 1.00 2.15 25 ARG A N 8
ATOM 3976 C CA . ARG A 1 25 ? 3.764 -21.534 -11.668 1.00 32.42 25 ARG A CA 8
ATOM 3977 C C . ARG A 1 25 ? 2.448 -20.838 -12.000 1.00 4.45 25 ARG A C 8
ATOM 3978 O O . ARG A 1 25 ? 2.191 -20.493 -13.154 1.00 31.42 25 ARG A O 8
ATOM 3999 N N . ASP A 1 26 ? 1.619 -20.635 -10.982 1.00 0.11 26 ASP A N 8
ATOM 4000 C CA . ASP A 1 26 ? 0.329 -19.979 -11.165 1.00 41.42 26 ASP A CA 8
ATOM 4001 C C . ASP A 1 26 ? 0.514 -18.506 -11.515 1.00 65.24 26 ASP A C 8
ATOM 4002 O O . ASP A 1 26 ? -0.272 -17.933 -12.269 1.00 30.50 26 ASP A O 8
ATOM 4011 N N . GLY A 1 27 ? 1.558 -17.897 -10.960 1.00 30.23 27 GLY A N 8
ATOM 4012 C CA . GLY A 1 27 ? 1.825 -16.496 -11.224 1.00 45.01 27 GLY A CA 8
ATOM 4013 C C . GLY A 1 27 ? 0.890 -15.574 -10.466 1.00 50.34 27 GLY A C 8
ATOM 4014 O O . GLY A 1 27 ? 0.465 -14.544 -10.990 1.00 74.12 27 GLY A O 8
ATOM 4018 N N . TRP A 1 28 ? 0.568 -15.944 -9.232 1.00 63.32 28 TRP A N 8
ATOM 4019 C CA . TRP A 1 28 ? -0.326 -15.144 -8.403 1.00 74.22 28 TRP A CA 8
ATOM 4020 C C . TRP A 1 28 ? 0.112 -15.176 -6.943 1.00 62.53 28 TRP A C 8
ATOM 4021 O O . TRP A 1 28 ? 0.992 -15.951 -6.566 1.00 53.53 28 TRP A O 8
ATOM 4042 N N . CYS A 1 29 ? -0.506 -14.332 -6.125 1.00 33.42 29 CYS A N 8
ATOM 4043 C CA . CYS A 1 29 ? -0.180 -14.264 -4.706 1.00 43.41 29 CYS A CA 8
ATOM 4044 C C . CYS A 1 29 ? -1.059 -15.216 -3.899 1.00 23.31 29 CYS A C 8
ATOM 4045 O O . CYS A 1 29 ? -2.283 -15.212 -4.031 1.00 2.20 29 CYS A O 8
ATOM 4052 N N . LYS A 1 30 ? -0.424 -16.031 -3.063 1.00 30.35 30 LYS A N 8
ATOM 4053 C CA . LYS A 1 30 ? -1.146 -16.988 -2.234 1.00 24.24 30 LYS A CA 8
ATOM 4054 C C . LYS A 1 30 ? -0.462 -17.161 -0.881 1.00 62.43 30 LYS A C 8
ATOM 4055 O O . LYS A 1 30 ? 0.688 -16.762 -0.701 1.00 45.33 30 LYS A O 8
ATOM 4074 N N . TYR A 1 31 ? -1.176 -17.758 0.067 1.00 51.01 31 TYR A N 8
ATOM 4075 C CA . TYR A 1 31 ? -0.637 -17.982 1.403 1.00 41.40 31 TYR A CA 8
ATOM 4076 C C . TYR A 1 31 ? -0.079 -19.396 1.535 1.00 74.32 31 TYR A C 8
ATOM 4077 O O . TYR A 1 31 ? -0.616 -20.344 0.962 1.00 34.32 31 TYR A O 8
ATOM 4095 N N . HIS A 1 32 ? 1.002 -19.529 2.296 1.00 52.53 32 HIS A N 8
ATOM 4096 C CA . HIS A 1 32 ? 1.634 -20.827 2.506 1.00 31.04 32 HIS A CA 8
ATOM 4097 C C . HIS A 1 32 ? 1.372 -21.336 3.920 1.00 71.22 32 HIS A C 8
ATOM 4098 O O . HIS A 1 32 ? 1.212 -20.550 4.853 1.00 22.13 32 HIS A O 8
ATOM 4112 N N . ILE A 1 33 ? 1.326 -22.656 4.068 1.00 13.31 33 ILE A N 8
ATOM 4113 C CA . ILE A 1 33 ? 1.083 -23.270 5.367 1.00 31.42 33 ILE A CA 8
ATOM 4114 C C . ILE A 1 33 ? 2.337 -23.239 6.234 1.00 25.21 33 ILE A C 8
ATOM 4115 O O . ILE A 1 33 ? 3.456 -23.289 5.725 1.00 3.12 33 ILE A O 8
ATOM 4131 N N . ASN A 1 34 ? 2.141 -23.160 7.546 1.00 30.23 34 ASN A N 8
ATOM 4132 C CA . ASN A 1 34 ? 3.258 -23.124 8.484 1.00 13.43 34 ASN A CA 8
ATOM 4133 C C . ASN A 1 34 ? 3.116 -24.216 9.540 1.00 52.14 34 ASN A C 8
ATOM 4134 O O . ASN A 1 34 ? 2.219 -24.166 10.381 1.00 23.35 34 ASN A O 8
ATOM 4145 N N . SER A 1 1 ? 3.458 -0.716 -0.362 1.00 33.43 1 SER A N 9
ATOM 4146 C CA . SER A 1 1 ? 2.219 -0.784 -1.128 1.00 73.21 1 SER A CA 9
ATOM 4147 C C . SER A 1 1 ? 2.120 -2.106 -1.883 1.00 1.12 1 SER A C 9
ATOM 4148 O O . SER A 1 1 ? 2.996 -2.449 -2.677 1.00 73.44 1 SER A O 9
ATOM 4156 N N . CYS A 1 2 ? 1.046 -2.846 -1.628 1.00 51.42 2 CYS A N 9
ATOM 4157 C CA . CYS A 1 2 ? 0.829 -4.131 -2.281 1.00 72.30 2 CYS A CA 9
ATOM 4158 C C . CYS A 1 2 ? -0.531 -4.169 -2.972 1.00 24.24 2 CYS A C 9
ATOM 4159 O O . CYS A 1 2 ? -1.347 -3.262 -2.808 1.00 63.22 2 CYS A O 9
ATOM 4166 N N . LYS A 1 3 ? -0.768 -5.224 -3.744 1.00 31.54 3 LYS A N 9
ATOM 4167 C CA . LYS A 1 3 ? -2.028 -5.381 -4.459 1.00 61.54 3 LYS A CA 9
ATOM 4168 C C . LYS A 1 3 ? -2.804 -6.586 -3.935 1.00 13.23 3 LYS A C 9
ATOM 4169 O O . LYS A 1 3 ? -2.256 -7.428 -3.224 1.00 64.14 3 LYS A O 9
ATOM 4188 N N . VAL A 1 4 ? -4.083 -6.661 -4.290 1.00 4.30 4 VAL A N 9
ATOM 4189 C CA . VAL A 1 4 ? -4.933 -7.763 -3.857 1.00 41.04 4 VAL A CA 9
ATOM 4190 C C . VAL A 1 4 ? -4.378 -9.103 -4.327 1.00 41.21 4 VAL A C 9
ATOM 4191 O O . VAL A 1 4 ? -3.635 -9.187 -5.306 1.00 4.01 4 VAL A O 9
ATOM 4204 N N . PRO A 1 5 ? -4.745 -10.177 -3.613 1.00 24.25 5 PRO A N 9
ATOM 4205 C CA . PRO A 1 5 ? -4.295 -11.534 -3.938 1.00 75.11 5 PRO A CA 9
ATOM 4206 C C . PRO A 1 5 ? -4.917 -12.058 -5.229 1.00 31.33 5 PRO A C 9
ATOM 4207 O O . PRO A 1 5 ? -4.297 -12.832 -5.959 1.00 61.21 5 PRO A O 9
ATOM 4218 N N . PHE A 1 6 ? -6.144 -11.629 -5.505 1.00 33.43 6 PHE A N 9
ATOM 4219 C CA . PHE A 1 6 ? -6.850 -12.054 -6.708 1.00 3.34 6 PHE A CA 9
ATOM 4220 C C . PHE A 1 6 ? -6.074 -11.661 -7.962 1.00 35.53 6 PHE A C 9
ATOM 4221 O O . PHE A 1 6 ? -6.068 -12.388 -8.954 1.00 35.54 6 PHE A O 9
ATOM 4238 N N . ASN A 1 7 ? -5.421 -10.505 -7.908 1.00 4.03 7 ASN A N 9
ATOM 4239 C CA . ASN A 1 7 ? -4.642 -10.014 -9.038 1.00 4.03 7 ASN A CA 9
ATOM 4240 C C . ASN A 1 7 ? -3.479 -10.952 -9.347 1.00 25.20 7 ASN A C 9
ATOM 4241 O O . ASN A 1 7 ? -3.406 -12.060 -8.818 1.00 22.04 7 ASN A O 9
ATOM 4252 N N . GLU A 1 8 ? -2.573 -10.499 -10.208 1.00 2.44 8 GLU A N 9
ATOM 4253 C CA . GLU A 1 8 ? -1.413 -11.298 -10.587 1.00 44.41 8 GLU A CA 9
ATOM 4254 C C . GLU A 1 8 ? -0.146 -10.770 -9.919 1.00 53.10 8 GLU A C 9
ATOM 4255 O O . GLU A 1 8 ? -0.050 -9.587 -9.593 1.00 20.43 8 GLU A O 9
ATOM 4267 N N . CYS A 1 9 ? 0.823 -11.656 -9.721 1.00 3.15 9 CYS A N 9
ATOM 4268 C CA . CYS A 1 9 ? 2.085 -11.282 -9.092 1.00 70.35 9 CYS A CA 9
ATOM 4269 C C . CYS A 1 9 ? 3.271 -11.770 -9.920 1.00 20.34 9 CYS A C 9
ATOM 4270 O O . CYS A 1 9 ? 3.247 -12.871 -10.470 1.00 25.24 9 CYS A O 9
ATOM 4277 N N . LYS A 1 10 ? 4.307 -10.943 -10.003 1.00 51.12 10 LYS A N 9
ATOM 4278 C CA . LYS A 1 10 ? 5.503 -11.289 -10.761 1.00 63.45 10 LYS A CA 9
ATOM 4279 C C . LYS A 1 10 ? 6.429 -12.181 -9.940 1.00 12.45 10 LYS A C 9
ATOM 4280 O O . LYS A 1 10 ? 6.321 -12.244 -8.715 1.00 24.13 10 LYS A O 9
ATOM 4299 N N . TYR A 1 11 ? 7.338 -12.869 -10.622 1.00 54.34 11 TYR A N 9
ATOM 4300 C CA . TYR A 1 11 ? 8.281 -13.758 -9.955 1.00 32.12 11 TYR A CA 9
ATOM 4301 C C . TYR A 1 11 ? 9.412 -12.966 -9.306 1.00 21.42 11 TYR A C 9
ATOM 4302 O O . TYR A 1 11 ? 10.207 -12.323 -9.990 1.00 4.41 11 TYR A O 9
ATOM 4320 N N . GLY A 1 12 ? 9.477 -13.018 -7.979 1.00 24.32 12 GLY A N 9
ATOM 4321 C CA . GLY A 1 12 ? 10.513 -12.302 -7.258 1.00 34.14 12 GLY A CA 9
ATOM 4322 C C . GLY A 1 12 ? 10.040 -10.954 -6.751 1.00 24.31 12 GLY A C 9
ATOM 4323 O O . GLY A 1 12 ? 10.528 -10.459 -5.735 1.00 44.33 12 GLY A O 9
ATOM 4327 N N . ALA A 1 13 ? 9.088 -10.358 -7.460 1.00 54.02 13 ALA A N 9
ATOM 4328 C CA . ALA A 1 13 ? 8.549 -9.058 -7.075 1.00 31.24 13 ALA A CA 9
ATOM 4329 C C . ALA A 1 13 ? 8.103 -9.059 -5.618 1.00 32.01 13 ALA A C 9
ATOM 4330 O O . ALA A 1 13 ? 7.369 -9.947 -5.184 1.00 22.14 13 ALA A O 9
ATOM 4337 N N . ASP A 1 14 ? 8.550 -8.059 -4.866 1.00 41.11 14 ASP A N 9
ATOM 4338 C CA . ASP A 1 14 ? 8.197 -7.945 -3.457 1.00 3.11 14 ASP A CA 9
ATOM 4339 C C . ASP A 1 14 ? 6.965 -7.064 -3.275 1.00 20.00 14 ASP A C 9
ATOM 4340 O O . ASP A 1 14 ? 6.567 -6.762 -2.151 1.00 53.24 14 ASP A O 9
ATOM 4349 N N . GLU A 1 15 ? 6.368 -6.654 -4.390 1.00 14.43 15 GLU A N 9
ATOM 4350 C CA . GLU A 1 15 ? 5.182 -5.804 -4.353 1.00 74.13 15 GLU A CA 9
ATOM 4351 C C . GLU A 1 15 ? 4.071 -6.457 -3.535 1.00 45.24 15 GLU A C 9
ATOM 4352 O O . GLU A 1 15 ? 3.319 -5.777 -2.836 1.00 53.32 15 GLU A O 9
ATOM 4364 N N . CYS A 1 16 ? 3.975 -7.779 -3.627 1.00 12.15 16 CYS A N 9
ATOM 4365 C CA . CYS A 1 16 ? 2.957 -8.525 -2.897 1.00 63.43 16 CYS A CA 9
ATOM 4366 C C . CYS A 1 16 ? 2.976 -8.162 -1.415 1.00 62.53 16 CYS A C 9
ATOM 4367 O O . CYS A 1 16 ? 4.020 -7.816 -0.862 1.00 33.53 16 CYS A O 9
ATOM 4374 N N . CYS A 1 17 ? 1.812 -8.243 -0.777 1.00 51.45 17 CYS A N 9
ATOM 4375 C CA . CYS A 1 17 ? 1.694 -7.925 0.641 1.00 62.41 17 CYS A CA 9
ATOM 4376 C C . CYS A 1 17 ? 2.606 -8.816 1.478 1.00 14.41 17 CYS A C 9
ATOM 4377 O O . CYS A 1 17 ? 2.541 -10.043 1.395 1.00 11.12 17 CYS A O 9
ATOM 4384 N N . LYS A 1 18 ? 3.457 -8.191 2.285 1.00 13.44 18 LYS A N 9
ATOM 4385 C CA . LYS A 1 18 ? 4.383 -8.926 3.138 1.00 51.21 18 LYS A CA 9
ATOM 4386 C C . LYS A 1 18 ? 3.645 -9.974 3.966 1.00 53.50 18 LYS A C 9
ATOM 4387 O O . LYS A 1 18 ? 2.626 -9.682 4.591 1.00 14.11 18 LYS A O 9
ATOM 4406 N N . GLY A 1 19 ? 4.167 -11.197 3.965 1.00 72.14 19 GLY A N 9
ATOM 4407 C CA . GLY A 1 19 ? 3.545 -12.269 4.720 1.00 1.15 19 GLY A CA 9
ATOM 4408 C C . GLY A 1 19 ? 2.859 -13.284 3.827 1.00 63.21 19 GLY A C 9
ATOM 4409 O O . GLY A 1 19 ? 2.014 -14.052 4.286 1.00 31.12 19 GLY A O 9
ATOM 4413 N N . TYR A 1 20 ? 3.221 -13.286 2.549 1.00 10.32 20 TYR A N 9
ATOM 4414 C CA . TYR A 1 20 ? 2.630 -14.210 1.588 1.00 34.23 20 TYR A CA 9
ATOM 4415 C C . TYR A 1 20 ? 3.627 -14.568 0.492 1.00 74.21 20 TYR A C 9
ATOM 4416 O O . TYR A 1 20 ? 4.588 -13.837 0.247 1.00 33.14 20 TYR A O 9
ATOM 4434 N N . VAL A 1 21 ? 3.392 -15.698 -0.168 1.00 11.14 21 VAL A N 9
ATOM 4435 C CA . VAL A 1 21 ? 4.269 -16.152 -1.241 1.00 40.00 21 VAL A CA 9
ATOM 4436 C C . VAL A 1 21 ? 3.584 -16.033 -2.598 1.00 10.52 21 VAL A C 9
ATOM 4437 O O . VAL A 1 21 ? 2.373 -16.225 -2.713 1.00 42.22 21 VAL A O 9
ATOM 4450 N N . CYS A 1 22 ? 4.366 -15.714 -3.623 1.00 52.14 22 CYS A N 9
ATOM 4451 C CA . CYS A 1 22 ? 3.837 -15.569 -4.974 1.00 44.14 22 CYS A CA 9
ATOM 4452 C C . CYS A 1 22 ? 4.042 -16.848 -5.779 1.00 61.31 22 CYS A C 9
ATOM 4453 O O . CYS A 1 22 ? 5.174 -17.257 -6.037 1.00 24.41 22 CYS A O 9
ATOM 4460 N N . SER A 1 23 ? 2.938 -17.474 -6.176 1.00 2.52 23 SER A N 9
ATOM 4461 C CA . SER A 1 23 ? 2.997 -18.709 -6.949 1.00 50.11 23 SER A CA 9
ATOM 4462 C C . SER A 1 23 ? 3.596 -18.458 -8.329 1.00 3.34 23 SER A C 9
ATOM 4463 O O . SER A 1 23 ? 3.169 -17.556 -9.051 1.00 63.03 23 SER A O 9
ATOM 4471 N N . LYS A 1 24 ? 4.589 -19.263 -8.691 1.00 35.25 24 LYS A N 9
ATOM 4472 C CA . LYS A 1 24 ? 5.249 -19.131 -9.985 1.00 52.23 24 LYS A CA 9
ATOM 4473 C C . LYS A 1 24 ? 4.356 -19.653 -11.107 1.00 63.41 24 LYS A C 9
ATOM 4474 O O . LYS A 1 24 ? 4.349 -19.110 -12.211 1.00 43.53 24 LYS A O 9
ATOM 4493 N N . ARG A 1 25 ? 3.603 -20.709 -10.815 1.00 2.15 25 ARG A N 9
ATOM 4494 C CA . ARG A 1 25 ? 2.707 -21.304 -11.798 1.00 32.42 25 ARG A CA 9
ATOM 4495 C C . ARG A 1 25 ? 1.415 -20.499 -11.913 1.00 4.45 25 ARG A C 9
ATOM 4496 O O . ARG A 1 25 ? 1.045 -20.053 -12.999 1.00 31.42 25 ARG A O 9
ATOM 4517 N N . ASP A 1 26 ? 0.734 -20.319 -10.787 1.00 0.11 26 ASP A N 9
ATOM 4518 C CA . ASP A 1 26 ? -0.516 -19.569 -10.761 1.00 41.42 26 ASP A CA 9
ATOM 4519 C C . ASP A 1 26 ? -0.266 -18.088 -11.033 1.00 65.24 26 ASP A C 9
ATOM 4520 O O . ASP A 1 26 ? -1.087 -17.413 -11.651 1.00 30.50 26 ASP A O 9
ATOM 4529 N N . GLY A 1 27 ? 0.874 -17.589 -10.563 1.00 30.23 27 GLY A N 9
ATOM 4530 C CA . GLY A 1 27 ? 1.210 -16.192 -10.764 1.00 45.01 27 GLY A CA 9
ATOM 4531 C C . GLY A 1 27 ? 0.371 -15.265 -9.907 1.00 50.34 27 GLY A C 9
ATOM 4532 O O . GLY A 1 27 ? -0.037 -14.195 -10.356 1.00 74.12 27 GLY A O 9
ATOM 4536 N N . TRP A 1 28 ? 0.112 -15.678 -8.671 1.00 63.32 28 TRP A N 9
ATOM 4537 C CA . TRP A 1 28 ? -0.686 -14.877 -7.750 1.00 74.22 28 TRP A CA 9
ATOM 4538 C C . TRP A 1 28 ? -0.156 -14.995 -6.325 1.00 62.53 28 TRP A C 9
ATOM 4539 O O . TRP A 1 28 ? 0.723 -15.811 -6.046 1.00 53.53 28 TRP A O 9
ATOM 4560 N N . CYS A 1 29 ? -0.697 -14.179 -5.427 1.00 33.42 29 CYS A N 9
ATOM 4561 C CA . CYS A 1 29 ? -0.278 -14.192 -4.031 1.00 43.41 29 CYS A CA 9
ATOM 4562 C C . CYS A 1 29 ? -1.064 -15.231 -3.237 1.00 23.31 29 CYS A C 9
ATOM 4563 O O . CYS A 1 29 ? -2.286 -15.326 -3.356 1.00 2.20 29 CYS A O 9
ATOM 4570 N N . LYS A 1 30 ? -0.355 -16.011 -2.428 1.00 30.35 30 LYS A N 9
ATOM 4571 C CA . LYS A 1 30 ? -0.984 -17.043 -1.613 1.00 24.24 30 LYS A CA 9
ATOM 4572 C C . LYS A 1 30 ? -1.572 -16.447 -0.338 1.00 62.43 30 LYS A C 9
ATOM 4573 O O . LYS A 1 30 ? -1.373 -15.268 -0.044 1.00 45.33 30 LYS A O 9
ATOM 4592 N N . TYR A 1 31 ? -2.293 -17.268 0.416 1.00 51.01 31 TYR A N 9
ATOM 4593 C CA . TYR A 1 31 ? -2.910 -16.822 1.659 1.00 41.40 31 TYR A CA 9
ATOM 4594 C C . TYR A 1 31 ? -2.428 -17.662 2.839 1.00 74.32 31 TYR A C 9
ATOM 4595 O O . TYR A 1 31 ? -1.560 -18.521 2.690 1.00 34.32 31 TYR A O 9
ATOM 4613 N N . HIS A 1 32 ? -3.001 -17.405 4.010 1.00 52.53 32 HIS A N 9
ATOM 4614 C CA . HIS A 1 32 ? -2.632 -18.138 5.217 1.00 31.04 32 HIS A CA 9
ATOM 4615 C C . HIS A 1 32 ? -3.692 -17.969 6.300 1.00 71.22 32 HIS A C 9
ATOM 4616 O O . HIS A 1 32 ? -4.115 -16.853 6.601 1.00 22.13 32 HIS A O 9
ATOM 4630 N N . ILE A 1 33 ? -4.119 -19.085 6.882 1.00 13.31 33 ILE A N 9
ATOM 4631 C CA . ILE A 1 33 ? -5.131 -19.059 7.932 1.00 31.42 33 ILE A CA 9
ATOM 4632 C C . ILE A 1 33 ? -4.569 -18.474 9.223 1.00 25.21 33 ILE A C 9
ATOM 4633 O O . ILE A 1 33 ? -3.392 -18.647 9.534 1.00 3.12 33 ILE A O 9
ATOM 4649 N N . ASN A 1 34 ? -5.420 -17.780 9.972 1.00 30.23 34 ASN A N 9
ATOM 4650 C CA . ASN A 1 34 ? -5.009 -17.169 11.230 1.00 13.43 34 ASN A CA 9
ATOM 4651 C C . ASN A 1 34 ? -4.532 -18.229 12.219 1.00 52.14 34 ASN A C 9
ATOM 4652 O O . ASN A 1 34 ? -5.238 -18.569 13.167 1.00 23.35 34 ASN A O 9
ATOM 4663 N N . SER A 1 1 ? 0.776 0.521 -0.937 1.00 33.43 1 SER A N 10
ATOM 4664 C CA . SER A 1 1 ? 1.791 0.313 -1.961 1.00 73.21 1 SER A CA 10
ATOM 4665 C C . SER A 1 1 ? 1.617 -1.047 -2.631 1.00 1.12 1 SER A C 10
ATOM 4666 O O . SER A 1 1 ? 1.691 -1.163 -3.855 1.00 73.44 1 SER A O 10
ATOM 4674 N N . CYS A 1 2 ? 1.384 -2.073 -1.819 1.00 51.42 2 CYS A N 10
ATOM 4675 C CA . CYS A 1 2 ? 1.199 -3.426 -2.331 1.00 72.30 2 CYS A CA 10
ATOM 4676 C C . CYS A 1 2 ? -0.195 -3.595 -2.929 1.00 24.24 2 CYS A C 10
ATOM 4677 O O . CYS A 1 2 ? -1.049 -2.717 -2.801 1.00 63.22 2 CYS A O 10
ATOM 4684 N N . LYS A 1 3 ? -0.418 -4.730 -3.584 1.00 31.54 3 LYS A N 10
ATOM 4685 C CA . LYS A 1 3 ? -1.708 -5.016 -4.202 1.00 61.54 3 LYS A CA 10
ATOM 4686 C C . LYS A 1 3 ? -2.369 -6.223 -3.544 1.00 13.23 3 LYS A C 10
ATOM 4687 O O . LYS A 1 3 ? -1.708 -7.019 -2.877 1.00 64.14 3 LYS A O 10
ATOM 4706 N N . VAL A 1 4 ? -3.678 -6.353 -3.737 1.00 4.30 4 VAL A N 10
ATOM 4707 C CA . VAL A 1 4 ? -4.428 -7.464 -3.165 1.00 41.04 4 VAL A CA 10
ATOM 4708 C C . VAL A 1 4 ? -3.884 -8.803 -3.652 1.00 41.21 4 VAL A C 10
ATOM 4709 O O . VAL A 1 4 ? -3.266 -8.902 -4.711 1.00 4.01 4 VAL A O 10
ATOM 4722 N N . PRO A 1 5 ? -4.121 -9.860 -2.861 1.00 24.25 5 PRO A N 10
ATOM 4723 C CA . PRO A 1 5 ? -3.665 -11.213 -3.190 1.00 75.11 5 PRO A CA 10
ATOM 4724 C C . PRO A 1 5 ? -4.419 -11.808 -4.374 1.00 31.33 5 PRO A C 10
ATOM 4725 O O . PRO A 1 5 ? -3.882 -12.629 -5.117 1.00 61.21 5 PRO A O 10
ATOM 4736 N N . PHE A 1 6 ? -5.668 -11.387 -4.546 1.00 33.43 6 PHE A N 10
ATOM 4737 C CA . PHE A 1 6 ? -6.497 -11.877 -5.639 1.00 3.34 6 PHE A CA 10
ATOM 4738 C C . PHE A 1 6 ? -5.882 -11.522 -6.990 1.00 35.53 6 PHE A C 10
ATOM 4739 O O . PHE A 1 6 ? -5.982 -12.286 -7.949 1.00 35.54 6 PHE A O 10
ATOM 4756 N N . ASN A 1 7 ? -5.248 -10.356 -7.056 1.00 4.03 7 ASN A N 10
ATOM 4757 C CA . ASN A 1 7 ? -4.618 -9.897 -8.289 1.00 4.03 7 ASN A CA 10
ATOM 4758 C C . ASN A 1 7 ? -3.521 -10.860 -8.729 1.00 25.20 7 ASN A C 10
ATOM 4759 O O . ASN A 1 7 ? -3.395 -11.960 -8.192 1.00 22.04 7 ASN A O 10
ATOM 4770 N N . GLU A 1 8 ? -2.730 -10.438 -9.711 1.00 2.44 8 GLU A N 10
ATOM 4771 C CA . GLU A 1 8 ? -1.643 -11.265 -10.224 1.00 44.41 8 GLU A CA 10
ATOM 4772 C C . GLU A 1 8 ? -0.302 -10.820 -9.648 1.00 53.10 8 GLU A C 10
ATOM 4773 O O . GLU A 1 8 ? -0.147 -9.676 -9.218 1.00 20.43 8 GLU A O 10
ATOM 4785 N N . CYS A 1 9 ? 0.664 -11.731 -9.641 1.00 3.15 9 CYS A N 10
ATOM 4786 C CA . CYS A 1 9 ? 1.992 -11.436 -9.117 1.00 70.35 9 CYS A CA 10
ATOM 4787 C C . CYS A 1 9 ? 3.074 -12.077 -9.982 1.00 20.34 9 CYS A C 10
ATOM 4788 O O . CYS A 1 9 ? 2.991 -13.255 -10.327 1.00 25.24 9 CYS A O 10
ATOM 4795 N N . LYS A 1 10 ? 4.088 -11.291 -10.329 1.00 51.12 10 LYS A N 10
ATOM 4796 C CA . LYS A 1 10 ? 5.187 -11.780 -11.152 1.00 63.45 10 LYS A CA 10
ATOM 4797 C C . LYS A 1 10 ? 6.207 -12.535 -10.306 1.00 12.45 10 LYS A C 10
ATOM 4798 O O . LYS A 1 10 ? 6.464 -12.174 -9.158 1.00 24.13 10 LYS A O 10
ATOM 4817 N N . TYR A 1 11 ? 6.785 -13.584 -10.880 1.00 54.34 11 TYR A N 10
ATOM 4818 C CA . TYR A 1 11 ? 7.777 -14.390 -10.179 1.00 32.12 11 TYR A CA 10
ATOM 4819 C C . TYR A 1 11 ? 8.884 -13.512 -9.603 1.00 21.42 11 TYR A C 10
ATOM 4820 O O . TYR A 1 11 ? 9.597 -12.832 -10.337 1.00 4.41 11 TYR A O 10
ATOM 4838 N N . GLY A 1 12 ? 9.021 -13.535 -8.280 1.00 24.32 12 GLY A N 10
ATOM 4839 C CA . GLY A 1 12 ? 10.042 -12.739 -7.626 1.00 34.14 12 GLY A CA 10
ATOM 4840 C C . GLY A 1 12 ? 9.518 -11.397 -7.154 1.00 24.31 12 GLY A C 10
ATOM 4841 O O . GLY A 1 12 ? 10.014 -10.838 -6.178 1.00 44.33 12 GLY A O 10
ATOM 4845 N N . ALA A 1 13 ? 8.512 -10.879 -7.852 1.00 54.02 13 ALA A N 10
ATOM 4846 C CA . ALA A 1 13 ? 7.920 -9.594 -7.499 1.00 31.24 13 ALA A CA 10
ATOM 4847 C C . ALA A 1 13 ? 7.531 -9.556 -6.024 1.00 32.01 13 ALA A C 10
ATOM 4848 O O . ALA A 1 13 ? 6.719 -10.360 -5.567 1.00 22.14 13 ALA A O 10
ATOM 4855 N N . ASP A 1 14 ? 8.113 -8.618 -5.287 1.00 41.11 14 ASP A N 10
ATOM 4856 C CA . ASP A 1 14 ? 7.826 -8.474 -3.864 1.00 3.11 14 ASP A CA 10
ATOM 4857 C C . ASP A 1 14 ? 6.693 -7.479 -3.636 1.00 20.00 14 ASP A C 10
ATOM 4858 O O . ASP A 1 14 ? 6.369 -7.144 -2.498 1.00 53.24 14 ASP A O 10
ATOM 4867 N N . GLU A 1 15 ? 6.097 -7.010 -4.727 1.00 14.43 15 GLU A N 10
ATOM 4868 C CA . GLU A 1 15 ? 5.001 -6.050 -4.645 1.00 74.13 15 GLU A CA 10
ATOM 4869 C C . GLU A 1 15 ? 3.865 -6.595 -3.784 1.00 45.24 15 GLU A C 10
ATOM 4870 O O . GLU A 1 15 ? 3.224 -5.853 -3.039 1.00 53.32 15 GLU A O 10
ATOM 4882 N N . CYS A 1 16 ? 3.620 -7.897 -3.893 1.00 12.15 16 CYS A N 10
ATOM 4883 C CA . CYS A 1 16 ? 2.561 -8.542 -3.127 1.00 63.43 16 CYS A CA 10
ATOM 4884 C C . CYS A 1 16 ? 2.697 -8.229 -1.639 1.00 62.53 16 CYS A C 10
ATOM 4885 O O . CYS A 1 16 ? 3.794 -8.270 -1.083 1.00 33.53 16 CYS A O 10
ATOM 4892 N N . CYS A 1 17 ? 1.574 -7.914 -1.002 1.00 51.45 17 CYS A N 10
ATOM 4893 C CA . CYS A 1 17 ? 1.566 -7.593 0.420 1.00 62.41 17 CYS A CA 10
ATOM 4894 C C . CYS A 1 17 ? 2.266 -8.682 1.227 1.00 14.41 17 CYS A C 10
ATOM 4895 O O . CYS A 1 17 ? 1.993 -9.870 1.057 1.00 11.12 17 CYS A O 10
ATOM 4902 N N . LYS A 1 18 ? 3.171 -8.267 2.109 1.00 13.44 18 LYS A N 10
ATOM 4903 C CA . LYS A 1 18 ? 3.910 -9.205 2.945 1.00 51.21 18 LYS A CA 10
ATOM 4904 C C . LYS A 1 18 ? 2.961 -10.156 3.668 1.00 53.50 18 LYS A C 10
ATOM 4905 O O . LYS A 1 18 ? 1.846 -9.780 4.027 1.00 14.11 18 LYS A O 10
ATOM 4924 N N . GLY A 1 19 ? 3.412 -11.389 3.878 1.00 72.14 19 GLY A N 10
ATOM 4925 C CA . GLY A 1 19 ? 2.591 -12.373 4.558 1.00 1.15 19 GLY A CA 10
ATOM 4926 C C . GLY A 1 19 ? 2.137 -13.486 3.635 1.00 63.21 19 GLY A C 10
ATOM 4927 O O . GLY A 1 19 ? 1.823 -14.588 4.088 1.00 31.12 19 GLY A O 10
ATOM 4931 N N . TYR A 1 20 ? 2.099 -13.200 2.339 1.00 10.32 20 TYR A N 10
ATOM 4932 C CA . TYR A 1 20 ? 1.675 -14.184 1.350 1.00 34.23 20 TYR A CA 10
ATOM 4933 C C . TYR A 1 20 ? 2.841 -14.589 0.452 1.00 74.21 20 TYR A C 10
ATOM 4934 O O . TYR A 1 20 ? 3.861 -13.904 0.392 1.00 33.14 20 TYR A O 10
ATOM 4952 N N . VAL A 1 21 ? 2.679 -15.710 -0.246 1.00 11.14 21 VAL A N 10
ATOM 4953 C CA . VAL A 1 21 ? 3.715 -16.207 -1.143 1.00 40.00 21 VAL A CA 10
ATOM 4954 C C . VAL A 1 21 ? 3.296 -16.061 -2.602 1.00 10.52 21 VAL A C 10
ATOM 4955 O O . VAL A 1 21 ? 2.136 -16.286 -2.951 1.00 42.22 21 VAL A O 10
ATOM 4968 N N . CYS A 1 22 ? 4.246 -15.684 -3.450 1.00 52.14 22 CYS A N 10
ATOM 4969 C CA . CYS A 1 22 ? 3.976 -15.508 -4.872 1.00 44.14 22 CYS A CA 10
ATOM 4970 C C . CYS A 1 22 ? 4.380 -16.751 -5.660 1.00 61.31 22 CYS A C 10
ATOM 4971 O O . CYS A 1 22 ? 5.555 -17.118 -5.703 1.00 24.41 22 CYS A O 10
ATOM 4978 N N . SER A 1 23 ? 3.398 -17.394 -6.283 1.00 2.52 23 SER A N 10
ATOM 4979 C CA . SER A 1 23 ? 3.649 -18.597 -7.068 1.00 50.11 23 SER A CA 10
ATOM 4980 C C . SER A 1 23 ? 4.392 -18.260 -8.358 1.00 3.34 23 SER A C 10
ATOM 4981 O O . SER A 1 23 ? 3.986 -17.374 -9.109 1.00 63.03 23 SER A O 10
ATOM 4989 N N . LYS A 1 24 ? 5.485 -18.974 -8.607 1.00 35.25 24 LYS A N 10
ATOM 4990 C CA . LYS A 1 24 ? 6.286 -18.754 -9.805 1.00 52.23 24 LYS A CA 10
ATOM 4991 C C . LYS A 1 24 ? 5.590 -19.325 -11.037 1.00 63.41 24 LYS A C 10
ATOM 4992 O O . LYS A 1 24 ? 5.669 -18.756 -12.126 1.00 43.53 24 LYS A O 10
ATOM 5011 N N . ARG A 1 25 ? 4.910 -20.453 -10.857 1.00 2.15 25 ARG A N 10
ATOM 5012 C CA . ARG A 1 25 ? 4.201 -21.100 -11.953 1.00 32.42 25 ARG A CA 10
ATOM 5013 C C . ARG A 1 25 ? 2.863 -20.415 -12.217 1.00 4.45 25 ARG A C 10
ATOM 5014 O O . ARG A 1 25 ? 2.587 -19.977 -13.335 1.00 31.42 25 ARG A O 10
ATOM 5035 N N . ASP A 1 26 ? 2.036 -20.324 -11.181 1.00 0.11 26 ASP A N 10
ATOM 5036 C CA . ASP A 1 26 ? 0.728 -19.691 -11.300 1.00 41.42 26 ASP A CA 10
ATOM 5037 C C . ASP A 1 26 ? 0.869 -18.189 -11.519 1.00 65.24 26 ASP A C 10
ATOM 5038 O O . ASP A 1 26 ? 0.069 -17.575 -12.224 1.00 30.50 26 ASP A O 10
ATOM 5047 N N . GLY A 1 27 ? 1.894 -17.600 -10.909 1.00 30.23 27 GLY A N 10
ATOM 5048 C CA . GLY A 1 27 ? 2.121 -16.173 -11.049 1.00 45.01 27 GLY A CA 10
ATOM 5049 C C . GLY A 1 27 ? 1.090 -15.347 -10.305 1.00 50.34 27 GLY A C 10
ATOM 5050 O O . GLY A 1 27 ? 0.656 -14.302 -10.789 1.00 74.12 27 GLY A O 10
ATOM 5054 N N . TRP A 1 28 ? 0.697 -15.817 -9.126 1.00 63.32 28 TRP A N 10
ATOM 5055 C CA . TRP A 1 28 ? -0.290 -15.114 -8.315 1.00 74.22 28 TRP A CA 10
ATOM 5056 C C . TRP A 1 28 ? 0.042 -15.229 -6.832 1.00 62.53 28 TRP A C 10
ATOM 5057 O O . TRP A 1 28 ? 0.939 -15.979 -6.443 1.00 53.53 28 TRP A O 10
ATOM 5078 N N . CYS A 1 29 ? -0.684 -14.483 -6.006 1.00 33.42 29 CYS A N 10
ATOM 5079 C CA . CYS A 1 29 ? -0.466 -14.503 -4.565 1.00 43.41 29 CYS A CA 10
ATOM 5080 C C . CYS A 1 29 ? -1.340 -15.560 -3.897 1.00 23.31 29 CYS A C 10
ATOM 5081 O O . CYS A 1 29 ? -2.558 -15.578 -4.072 1.00 2.20 29 CYS A O 10
ATOM 5088 N N . LYS A 1 30 ? -0.709 -16.441 -3.128 1.00 30.35 30 LYS A N 10
ATOM 5089 C CA . LYS A 1 30 ? -1.426 -17.502 -2.431 1.00 24.24 30 LYS A CA 10
ATOM 5090 C C . LYS A 1 30 ? -1.783 -17.074 -1.010 1.00 62.43 30 LYS A C 10
ATOM 5091 O O . LYS A 1 30 ? -1.489 -15.953 -0.597 1.00 45.33 30 LYS A O 10
ATOM 5110 N N . TYR A 1 31 ? -2.417 -17.975 -0.269 1.00 51.01 31 TYR A N 10
ATOM 5111 C CA . TYR A 1 31 ? -2.815 -17.691 1.105 1.00 41.40 31 TYR A CA 10
ATOM 5112 C C . TYR A 1 31 ? -1.792 -18.243 2.093 1.00 74.32 31 TYR A C 10
ATOM 5113 O O . TYR A 1 31 ? -0.825 -18.899 1.704 1.00 34.32 31 TYR A O 10
ATOM 5131 N N . HIS A 1 32 ? -2.013 -17.974 3.376 1.00 52.53 32 HIS A N 10
ATOM 5132 C CA . HIS A 1 32 ? -1.113 -18.443 4.423 1.00 31.04 32 HIS A CA 10
ATOM 5133 C C . HIS A 1 32 ? -1.878 -18.718 5.715 1.00 71.22 32 HIS A C 10
ATOM 5134 O O . HIS A 1 32 ? -2.651 -17.881 6.179 1.00 22.13 32 HIS A O 10
ATOM 5148 N N . ILE A 1 33 ? -1.655 -19.896 6.288 1.00 13.31 33 ILE A N 10
ATOM 5149 C CA . ILE A 1 33 ? -2.324 -20.281 7.525 1.00 31.42 33 ILE A CA 10
ATOM 5150 C C . ILE A 1 33 ? -1.552 -19.783 8.744 1.00 25.21 33 ILE A C 10
ATOM 5151 O O . ILE A 1 33 ? -0.332 -19.639 8.701 1.00 3.12 33 ILE A O 10
ATOM 5167 N N . ASN A 1 34 ? -2.275 -19.523 9.828 1.00 30.23 34 ASN A N 10
ATOM 5168 C CA . ASN A 1 34 ? -1.658 -19.043 11.060 1.00 13.43 34 ASN A CA 10
ATOM 5169 C C . ASN A 1 34 ? -1.269 -20.209 11.963 1.00 52.14 34 ASN A C 10
ATOM 5170 O O . ASN A 1 34 ? -0.095 -20.393 12.283 1.00 23.35 34 ASN A O 10
ATOM 5181 N N . SER A 1 1 ? 2.700 0.126 0.499 1.00 33.43 1 SER A N 11
ATOM 5182 C CA . SER A 1 1 ? 1.561 -0.190 -0.354 1.00 73.21 1 SER A CA 11
ATOM 5183 C C . SER A 1 1 ? 1.674 -1.605 -0.911 1.00 1.12 1 SER A C 11
ATOM 5184 O O . SER A 1 1 ? 2.771 -2.154 -1.025 1.00 73.44 1 SER A O 11
ATOM 5192 N N . CYS A 1 2 ? 0.533 -2.192 -1.255 1.00 51.42 2 CYS A N 11
ATOM 5193 C CA . CYS A 1 2 ? 0.502 -3.544 -1.799 1.00 72.30 2 CYS A CA 11
ATOM 5194 C C . CYS A 1 2 ? -0.788 -3.788 -2.577 1.00 24.24 2 CYS A C 11
ATOM 5195 O O . CYS A 1 2 ? -1.705 -2.966 -2.554 1.00 63.22 2 CYS A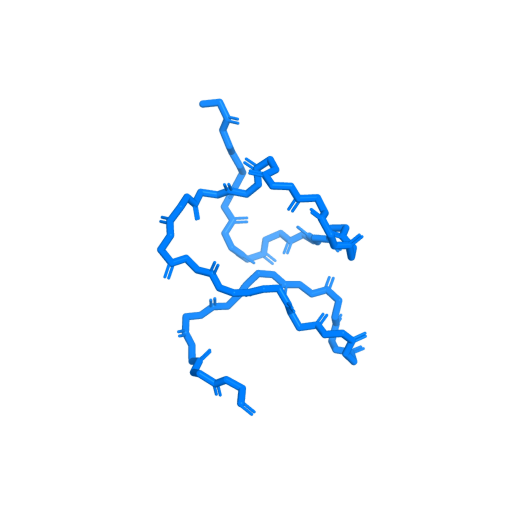 O 11
ATOM 5202 N N . LYS A 1 3 ? -0.853 -4.923 -3.265 1.00 31.54 3 LYS A N 11
ATOM 5203 C CA . LYS A 1 3 ? -2.030 -5.278 -4.048 1.00 61.54 3 LYS A CA 11
ATOM 5204 C C . LYS A 1 3 ? -2.701 -6.527 -3.486 1.00 13.23 3 LYS A C 11
ATOM 5205 O O . LYS A 1 3 ? -2.065 -7.335 -2.808 1.00 64.14 3 LYS A O 11
ATOM 5224 N N . VAL A 1 4 ? -3.990 -6.683 -3.775 1.00 4.30 4 VAL A N 11
ATOM 5225 C CA . VAL A 1 4 ? -4.745 -7.836 -3.301 1.00 41.04 4 VAL A CA 11
ATOM 5226 C C . VAL A 1 4 ? -4.136 -9.138 -3.808 1.00 41.21 4 VAL A C 11
ATOM 5227 O O . VAL A 1 4 ? -3.453 -9.177 -4.832 1.00 4.01 4 VAL A O 11
ATOM 5240 N N . PRO A 1 5 ? -4.388 -10.234 -3.075 1.00 24.25 5 PRO A N 11
ATOM 5241 C CA . PRO A 1 5 ? -3.874 -11.559 -3.432 1.00 75.11 5 PRO A CA 11
ATOM 5242 C C . PRO A 1 5 ? -4.542 -12.122 -4.681 1.00 31.33 5 PRO A C 11
ATOM 5243 O O . PRO A 1 5 ? -3.928 -12.877 -5.438 1.00 61.21 5 PRO A O 11
ATOM 5254 N N . PHE A 1 6 ? -5.799 -11.751 -4.894 1.00 33.43 6 PHE A N 11
ATOM 5255 C CA . PHE A 1 6 ? -6.550 -12.220 -6.053 1.00 3.34 6 PHE A CA 11
ATOM 5256 C C . PHE A 1 6 ? -5.885 -11.769 -7.351 1.00 35.53 6 PHE A C 11
ATOM 5257 O O . PHE A 1 6 ? -5.922 -12.474 -8.357 1.00 35.54 6 PHE A O 11
ATOM 5274 N N . ASN A 1 7 ? -5.277 -10.587 -7.317 1.00 4.03 7 ASN A N 11
ATOM 5275 C CA . ASN A 1 7 ? -4.605 -10.040 -8.490 1.00 4.03 7 ASN A CA 11
ATOM 5276 C C . ASN A 1 7 ? -3.486 -10.965 -8.956 1.00 25.20 7 ASN A C 11
ATOM 5277 O O . ASN A 1 7 ? -3.357 -12.090 -8.475 1.00 22.04 7 ASN A O 11
ATOM 5288 N N . GLU A 1 8 ? -2.680 -10.483 -9.897 1.00 2.44 8 GLU A N 11
ATOM 5289 C CA . GLU A 1 8 ? -1.571 -11.268 -10.429 1.00 44.41 8 GLU A CA 11
ATOM 5290 C C . GLU A 1 8 ? -0.235 -10.735 -9.921 1.00 53.10 8 GLU A C 11
ATOM 5291 O O . GLU A 1 8 ? -0.057 -9.527 -9.756 1.00 20.43 8 GLU A O 11
ATOM 5303 N N . CYS A 1 9 ? 0.703 -11.644 -9.676 1.00 3.15 9 CYS A N 11
ATOM 5304 C CA . CYS A 1 9 ? 2.024 -11.268 -9.186 1.00 70.35 9 CYS A CA 11
ATOM 5305 C C . CYS A 1 9 ? 3.117 -12.025 -9.934 1.00 20.34 9 CYS A C 11
ATOM 5306 O O . CYS A 1 9 ? 2.968 -13.208 -10.244 1.00 25.24 9 CYS A O 11
ATOM 5313 N N . LYS A 1 10 ? 4.215 -11.335 -10.222 1.00 51.12 10 LYS A N 11
ATOM 5314 C CA . LYS A 1 10 ? 5.335 -11.942 -10.932 1.00 63.45 10 LYS A CA 11
ATOM 5315 C C . LYS A 1 10 ? 6.178 -12.797 -9.991 1.00 12.45 10 LYS A C 11
ATOM 5316 O O . LYS A 1 10 ? 6.188 -12.579 -8.779 1.00 24.13 10 LYS A O 11
ATOM 5335 N N . TYR A 1 11 ? 6.885 -13.770 -10.556 1.00 54.34 11 TYR A N 11
ATOM 5336 C CA . TYR A 1 11 ? 7.729 -14.658 -9.767 1.00 32.12 11 TYR A CA 11
ATOM 5337 C C . TYR A 1 11 ? 8.891 -13.893 -9.142 1.00 21.42 11 TYR A C 11
ATOM 5338 O O . TYR A 1 11 ? 9.721 -13.318 -9.845 1.00 4.41 11 TYR A O 11
ATOM 5356 N N . GLY A 1 12 ? 8.943 -13.891 -7.813 1.00 24.32 12 GLY A N 11
ATOM 5357 C CA . GLY A 1 12 ? 10.007 -13.193 -7.114 1.00 34.14 12 GLY A CA 11
ATOM 5358 C C . GLY A 1 12 ? 9.605 -11.793 -6.696 1.00 24.31 12 GLY A C 11
ATOM 5359 O O . GLY A 1 12 ? 10.104 -11.267 -5.701 1.00 44.33 12 GLY A O 11
ATOM 5363 N N . ALA A 1 13 ? 8.702 -11.186 -7.458 1.00 54.02 13 ALA A N 11
ATOM 5364 C CA . ALA A 1 13 ? 8.233 -9.837 -7.162 1.00 31.24 13 ALA A CA 11
ATOM 5365 C C . ALA A 1 13 ? 7.771 -9.723 -5.713 1.00 32.01 13 ALA A C 11
ATOM 5366 O O . ALA A 1 13 ? 6.786 -10.346 -5.313 1.00 22.14 13 ALA A O 11
ATOM 5373 N N . ASP A 1 14 ? 8.489 -8.926 -4.929 1.00 41.11 14 ASP A N 11
ATOM 5374 C CA . ASP A 1 14 ? 8.152 -8.730 -3.524 1.00 3.11 14 ASP A CA 11
ATOM 5375 C C . ASP A 1 14 ? 7.138 -7.602 -3.360 1.00 20.00 14 ASP A C 11
ATOM 5376 O O . ASP A 1 14 ? 6.803 -7.215 -2.241 1.00 53.24 14 ASP A O 11
ATOM 5385 N N . GLU A 1 15 ? 6.656 -7.079 -4.483 1.00 14.43 15 GLU A N 11
ATOM 5386 C CA . GLU A 1 15 ? 5.682 -5.994 -4.462 1.00 74.13 15 GLU A CA 11
ATOM 5387 C C . GLU A 1 15 ? 4.448 -6.384 -3.653 1.00 45.24 15 GLU A C 11
ATOM 5388 O O . GLU A 1 15 ? 3.868 -5.560 -2.947 1.00 53.32 15 GLU A O 11
ATOM 5400 N N . CYS A 1 16 ? 4.053 -7.648 -3.762 1.00 12.15 16 CYS A N 11
ATOM 5401 C CA . CYS A 1 16 ? 2.888 -8.151 -3.043 1.00 63.43 16 CYS A CA 11
ATOM 5402 C C . CYS A 1 16 ? 2.985 -7.823 -1.556 1.00 62.53 16 CYS A C 11
ATOM 5403 O O . CYS A 1 16 ? 4.077 -7.630 -1.020 1.00 33.53 16 CYS A O 11
ATOM 5410 N N . CYS A 1 17 ? 1.835 -7.763 -0.893 1.00 51.45 17 CYS A N 11
ATOM 5411 C CA . CYS A 1 17 ? 1.789 -7.460 0.533 1.00 62.41 17 CYS A CA 11
ATOM 5412 C C . CYS A 1 17 ? 2.643 -8.444 1.326 1.00 14.41 17 CYS A C 11
ATOM 5413 O O . CYS A 1 17 ? 2.906 -9.560 0.877 1.00 11.12 17 CYS A O 11
ATOM 5420 N N . LYS A 1 18 ? 3.076 -8.022 2.510 1.00 13.44 18 LYS A N 11
ATOM 5421 C CA . LYS A 1 18 ? 3.900 -8.864 3.369 1.00 51.21 18 LYS A CA 11
ATOM 5422 C C . LYS A 1 18 ? 3.069 -9.977 3.998 1.00 53.50 18 LYS A C 11
ATOM 5423 O O . LYS A 1 18 ? 1.948 -9.748 4.450 1.00 14.11 18 LYS A O 11
ATOM 5442 N N . GLY A 1 19 ? 3.628 -11.182 4.027 1.00 72.14 19 GLY A N 11
ATOM 5443 C CA . GLY A 1 19 ? 2.925 -12.313 4.605 1.00 1.15 19 GLY A CA 11
ATOM 5444 C C . GLY A 1 19 ? 2.484 -13.318 3.559 1.00 63.21 19 GLY A C 11
ATOM 5445 O O . GLY A 1 19 ? 2.278 -14.493 3.865 1.00 31.12 19 GLY A O 11
ATOM 5449 N N . TYR A 1 20 ? 2.336 -12.855 2.322 1.00 10.32 20 TYR A N 11
ATOM 5450 C CA . TYR A 1 20 ? 1.912 -13.722 1.229 1.00 34.23 20 TYR A CA 11
ATOM 5451 C C . TYR A 1 20 ? 3.048 -13.938 0.233 1.00 74.21 20 TYR A C 11
ATOM 5452 O O . TYR A 1 20 ? 3.881 -13.056 0.023 1.00 33.14 20 TYR A O 11
ATOM 5470 N N . VAL A 1 21 ? 3.074 -15.118 -0.378 1.00 11.14 21 VAL A N 11
ATOM 5471 C CA . VAL A 1 21 ? 4.105 -15.451 -1.353 1.00 40.00 21 VAL A CA 11
ATOM 5472 C C . VAL A 1 21 ? 3.529 -15.514 -2.764 1.00 10.52 21 VAL A C 11
ATOM 5473 O O . VAL A 1 21 ? 2.351 -15.817 -2.951 1.00 42.22 21 VAL A O 11
ATOM 5486 N N . CYS A 1 22 ? 4.367 -15.223 -3.752 1.00 52.14 22 CYS A N 11
ATOM 5487 C CA . CYS A 1 22 ? 3.942 -15.245 -5.147 1.00 44.14 22 CYS A CA 11
ATOM 5488 C C . CYS A 1 22 ? 4.316 -16.569 -5.808 1.00 61.31 22 CYS A C 11
ATOM 5489 O O . CYS A 1 22 ? 5.494 -16.907 -5.923 1.00 24.41 22 CYS A O 11
ATOM 5496 N N . SER A 1 23 ? 3.303 -17.313 -6.241 1.00 2.52 23 SER A N 11
ATOM 5497 C CA . SER A 1 23 ? 3.524 -18.601 -6.889 1.00 50.11 23 SER A CA 11
ATOM 5498 C C . SER A 1 23 ? 3.903 -18.415 -8.355 1.00 3.34 23 SER A C 11
ATOM 5499 O O . SER A 1 23 ? 3.226 -17.704 -9.098 1.00 63.03 23 SER A O 11
ATOM 5507 N N . LYS A 1 24 ? 4.990 -19.059 -8.765 1.00 35.25 24 LYS A N 11
ATOM 5508 C CA . LYS A 1 24 ? 5.461 -18.968 -10.141 1.00 52.23 24 LYS A CA 11
ATOM 5509 C C . LYS A 1 24 ? 4.590 -19.806 -11.071 1.00 63.41 24 LYS A C 11
ATOM 5510 O O . LYS A 1 24 ? 4.320 -19.413 -12.207 1.00 43.53 24 LYS A O 11
ATOM 5529 N N . ARG A 1 25 ? 4.152 -20.961 -10.582 1.00 2.15 25 ARG A N 11
ATOM 5530 C CA . ARG A 1 25 ? 3.310 -21.855 -11.370 1.00 32.42 25 ARG A CA 11
ATOM 5531 C C . ARG A 1 25 ? 2.025 -21.153 -11.800 1.00 4.45 25 ARG A C 11
ATOM 5532 O O . ARG A 1 25 ? 1.774 -20.975 -12.992 1.00 31.42 25 ARG A O 11
ATOM 5553 N N . ASP A 1 26 ? 1.218 -20.758 -10.823 1.00 0.11 26 ASP A N 11
ATOM 5554 C CA . ASP A 1 26 ? -0.041 -20.076 -11.100 1.00 41.42 26 ASP A CA 11
ATOM 5555 C C . ASP A 1 26 ? 0.207 -18.632 -11.528 1.00 65.24 26 ASP A C 11
ATOM 5556 O O . ASP A 1 26 ? -0.537 -18.078 -12.337 1.00 30.50 26 ASP A O 11
ATOM 5565 N N . GLY A 1 27 ? 1.257 -18.029 -10.978 1.00 30.23 27 GLY A N 11
ATOM 5566 C CA . GLY A 1 27 ? 1.582 -16.655 -11.315 1.00 45.01 27 GLY A CA 11
ATOM 5567 C C . GLY A 1 27 ? 0.736 -15.655 -10.553 1.00 50.34 27 GLY A C 11
ATOM 5568 O O . GLY A 1 27 ? 0.369 -14.608 -11.085 1.00 74.12 27 GLY A O 11
ATOM 5572 N N . TRP A 1 28 ? 0.422 -15.979 -9.303 1.00 63.32 28 TRP A N 11
ATOM 5573 C CA . TRP A 1 28 ? -0.388 -15.101 -8.466 1.00 74.22 28 TRP A CA 11
ATOM 5574 C C . TRP A 1 28 ? 0.085 -15.140 -7.018 1.00 62.53 28 TRP A C 11
ATOM 5575 O O . TRP A 1 28 ? 0.909 -15.975 -6.645 1.00 53.53 28 TRP A O 11
ATOM 5596 N N . CYS A 1 29 ? -0.442 -14.231 -6.203 1.00 33.42 29 CYS A N 11
ATOM 5597 C CA . CYS A 1 29 ? -0.073 -14.161 -4.795 1.00 43.41 29 CYS A CA 11
ATOM 5598 C C . CYS A 1 29 ? -1.004 -15.022 -3.945 1.00 23.31 29 CYS A C 11
ATOM 5599 O O . CYS A 1 29 ? -2.226 -14.876 -4.001 1.00 2.20 29 CYS A O 11
ATOM 5606 N N . LYS A 1 30 ? -0.418 -15.918 -3.158 1.00 30.35 30 LYS A N 11
ATOM 5607 C CA . LYS A 1 30 ? -1.193 -16.801 -2.296 1.00 24.24 30 LYS A CA 11
ATOM 5608 C C . LYS A 1 30 ? -1.839 -16.019 -1.156 1.00 62.43 30 LYS A C 11
ATOM 5609 O O . LYS A 1 30 ? -1.635 -14.813 -1.025 1.00 45.33 30 LYS A O 11
ATOM 5628 N N . TYR A 1 31 ? -2.617 -16.715 -0.334 1.00 51.01 31 TYR A N 11
ATOM 5629 C CA . TYR A 1 31 ? -3.293 -16.086 0.794 1.00 41.40 31 TYR A CA 11
ATOM 5630 C C . TYR A 1 31 ? -3.165 -16.940 2.052 1.00 74.32 31 TYR A C 11
ATOM 5631 O O . TYR A 1 31 ? -3.602 -18.091 2.081 1.00 34.32 31 TYR A O 11
ATOM 5649 N N . HIS A 1 32 ? -2.565 -16.367 3.090 1.00 52.53 32 HIS A N 11
ATOM 5650 C CA . HIS A 1 32 ? -2.380 -17.074 4.352 1.00 31.04 32 HIS A CA 11
ATOM 5651 C C . HIS A 1 32 ? -3.726 -17.402 4.993 1.00 71.22 32 HIS A C 11
ATOM 5652 O O . HIS A 1 32 ? -4.679 -16.630 4.888 1.00 22.13 32 HIS A O 11
ATOM 5666 N N . ILE A 1 33 ? -3.796 -18.552 5.656 1.00 13.31 33 ILE A N 11
ATOM 5667 C CA . ILE A 1 33 ? -5.024 -18.980 6.313 1.00 31.42 33 ILE A CA 11
ATOM 5668 C C . ILE A 1 33 ? -5.167 -18.334 7.686 1.00 25.21 33 ILE A C 11
ATOM 5669 O O . ILE A 1 33 ? -4.181 -18.134 8.395 1.00 3.12 33 ILE A O 11
ATOM 5685 N N . ASN A 1 34 ? -6.401 -18.010 8.056 1.00 30.23 34 ASN A N 11
ATOM 5686 C CA . ASN A 1 34 ? -6.674 -17.387 9.347 1.00 13.43 34 ASN A CA 11
ATOM 5687 C C . ASN A 1 34 ? -7.954 -17.945 9.960 1.00 52.14 34 ASN A C 11
ATOM 5688 O O . ASN A 1 34 ? -8.801 -18.498 9.259 1.00 23.35 34 ASN A O 11
ATOM 5699 N N . SER A 1 1 ? -0.035 0.346 -0.570 1.00 33.43 1 SER A N 12
ATOM 5700 C CA . SER A 1 1 ? 1.292 -0.102 -0.976 1.00 73.21 1 SER A CA 12
ATOM 5701 C C . SER A 1 1 ? 1.207 -1.405 -1.765 1.00 1.12 1 SER A C 12
ATOM 5702 O O . SER A 1 1 ? 1.551 -1.452 -2.947 1.00 73.44 1 SER A O 12
ATOM 5710 N N . CYS A 1 2 ? 0.747 -2.461 -1.103 1.00 51.42 2 CYS A N 12
ATOM 5711 C CA . CYS A 1 2 ? 0.616 -3.766 -1.741 1.00 72.30 2 CYS A CA 12
ATOM 5712 C C . CYS A 1 2 ? -0.722 -3.887 -2.464 1.00 24.24 2 CYS A C 12
ATOM 5713 O O . CYS A 1 2 ? -1.591 -3.024 -2.334 1.00 63.22 2 CYS A O 12
ATOM 5720 N N . LYS A 1 3 ? -0.881 -4.963 -3.227 1.00 31.54 3 LYS A N 12
ATOM 5721 C CA . LYS A 1 3 ? -2.113 -5.199 -3.970 1.00 61.54 3 LYS A CA 12
ATOM 5722 C C . LYS A 1 3 ? -2.813 -6.461 -3.478 1.00 13.23 3 LYS A C 12
ATOM 5723 O O . LYS A 1 3 ? -2.205 -7.299 -2.810 1.00 64.14 3 LYS A O 1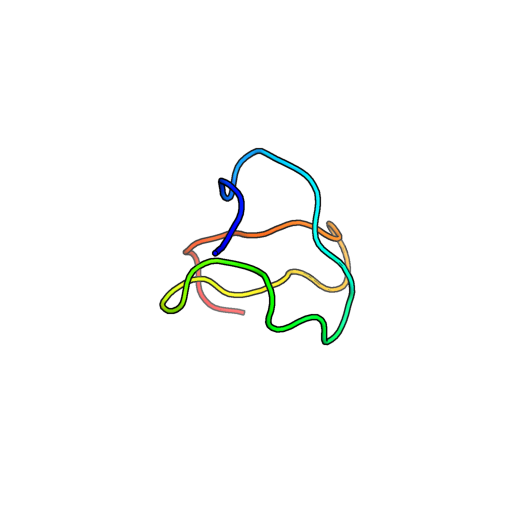2
ATOM 5742 N N . VAL A 1 4 ? -4.092 -6.592 -3.811 1.00 4.30 4 VAL A N 12
ATOM 5743 C CA . VAL A 1 4 ? -4.875 -7.754 -3.404 1.00 41.04 4 VAL A CA 12
ATOM 5744 C C . VAL A 1 4 ? -4.257 -9.043 -3.934 1.00 41.21 4 VAL A C 12
ATOM 5745 O O . VAL A 1 4 ? -3.530 -9.051 -4.928 1.00 4.01 4 VAL A O 12
ATOM 5758 N N . PRO A 1 5 ? -4.555 -10.162 -3.257 1.00 24.25 5 PRO A N 12
ATOM 5759 C CA . PRO A 1 5 ? -4.040 -11.480 -3.642 1.00 75.11 5 PRO A CA 12
ATOM 5760 C C . PRO A 1 5 ? -4.657 -11.986 -4.941 1.00 31.33 5 PRO A C 12
ATOM 5761 O O . PRO A 1 5 ? -4.014 -12.705 -5.707 1.00 61.21 5 PRO A O 12
ATOM 5772 N N . PHE A 1 6 ? -5.908 -11.607 -5.185 1.00 33.43 6 PHE A N 12
ATOM 5773 C CA . PHE A 1 6 ? -6.611 -12.023 -6.392 1.00 3.34 6 PHE A CA 12
ATOM 5774 C C . PHE A 1 6 ? -5.885 -11.534 -7.640 1.00 35.53 6 PHE A C 12
ATOM 5775 O O . PHE A 1 6 ? -5.916 -12.184 -8.685 1.00 35.54 6 PHE A O 12
ATOM 5792 N N . ASN A 1 7 ? -5.231 -10.382 -7.525 1.00 4.03 7 ASN A N 12
ATOM 5793 C CA . ASN A 1 7 ? -4.497 -9.804 -8.645 1.00 4.03 7 ASN A CA 12
ATOM 5794 C C . ASN A 1 7 ? -3.395 -10.746 -9.118 1.00 25.20 7 ASN A C 12
ATOM 5795 O O . ASN A 1 7 ? -3.340 -11.906 -8.710 1.00 22.04 7 ASN A O 12
ATOM 5806 N N . GLU A 1 8 ? -2.519 -10.239 -9.979 1.00 2.44 8 GLU A N 12
ATOM 5807 C CA . GLU A 1 8 ? -1.418 -11.036 -10.506 1.00 44.41 8 GLU A CA 12
ATOM 5808 C C . GLU A 1 8 ? -0.131 -10.769 -9.731 1.00 53.10 8 GLU A C 12
ATOM 5809 O O . GLU A 1 8 ? -0.012 -9.760 -9.033 1.00 20.43 8 GLU A O 12
ATOM 5821 N N . CYS A 1 9 ? 0.829 -11.679 -9.857 1.00 3.15 9 CYS A N 12
ATOM 5822 C CA . CYS A 1 9 ? 2.107 -11.543 -9.168 1.00 70.35 9 CYS A CA 12
ATOM 5823 C C . CYS A 1 9 ? 3.270 -11.756 -10.132 1.00 20.34 9 CYS A C 12
ATOM 5824 O O . CYS A 1 9 ? 3.278 -12.710 -10.911 1.00 25.24 9 CYS A O 12
ATOM 5831 N N . LYS A 1 10 ? 4.252 -10.863 -10.074 1.00 51.12 10 LYS A N 12
ATOM 5832 C CA . LYS A 1 10 ? 5.421 -10.953 -10.941 1.00 63.45 10 LYS A CA 12
ATOM 5833 C C . LYS A 1 10 ? 6.644 -11.416 -10.155 1.00 12.45 10 LYS A C 12
ATOM 5834 O O . LYS A 1 10 ? 6.953 -10.876 -9.093 1.00 24.13 10 LYS A O 12
ATOM 5853 N N . TYR A 1 11 ? 7.338 -12.417 -10.686 1.00 54.34 11 TYR A N 12
ATOM 5854 C CA . TYR A 1 11 ? 8.527 -12.953 -10.035 1.00 32.12 11 TYR A CA 12
ATOM 5855 C C . TYR A 1 11 ? 9.521 -11.840 -9.714 1.00 21.42 11 TYR A C 12
ATOM 5856 O O . TYR A 1 11 ? 9.889 -11.052 -10.583 1.00 4.41 11 TYR A O 12
ATOM 5874 N N . GLY A 1 12 ? 9.950 -11.784 -8.456 1.00 24.32 12 GLY A N 12
ATOM 5875 C CA . GLY A 1 12 ? 10.897 -10.766 -8.041 1.00 34.14 12 GLY A CA 12
ATOM 5876 C C . GLY A 1 12 ? 10.216 -9.541 -7.464 1.00 24.31 12 GLY A C 12
ATOM 5877 O O . GLY A 1 12 ? 10.781 -8.849 -6.619 1.00 44.33 12 GLY A O 12
ATOM 5881 N N . ALA A 1 13 ? 8.998 -9.273 -7.923 1.00 54.02 13 ALA A N 12
ATOM 5882 C CA . ALA A 1 13 ? 8.239 -8.123 -7.447 1.00 31.24 13 ALA A CA 12
ATOM 5883 C C . ALA A 1 13 ? 7.926 -8.249 -5.960 1.00 32.01 13 ALA A C 12
ATOM 5884 O O . ALA A 1 13 ? 7.279 -9.205 -5.530 1.00 22.14 13 ALA A O 12
ATOM 5891 N N . ASP A 1 14 ? 8.390 -7.281 -5.178 1.00 41.11 14 ASP A N 12
ATOM 5892 C CA . ASP A 1 14 ? 8.161 -7.284 -3.738 1.00 3.11 14 ASP A CA 12
ATOM 5893 C C . ASP A 1 14 ? 6.896 -6.506 -3.388 1.00 20.00 14 ASP A C 12
ATOM 5894 O O . ASP A 1 14 ? 6.583 -6.308 -2.214 1.00 53.24 14 ASP A O 12
ATOM 5903 N N . GLU A 1 15 ? 6.173 -6.069 -4.415 1.00 14.43 15 GLU A N 12
ATOM 5904 C CA . GLU A 1 15 ? 4.943 -5.311 -4.215 1.00 74.13 15 GLU A CA 12
ATOM 5905 C C . GLU A 1 15 ? 3.956 -6.093 -3.353 1.00 45.24 15 GLU A C 12
ATOM 5906 O O . GLU A 1 15 ? 3.247 -5.521 -2.525 1.00 53.32 15 GLU A O 12
ATOM 5918 N N . CYS A 1 16 ? 3.917 -7.407 -3.553 1.00 12.15 16 CYS A N 12
ATOM 5919 C CA . CYS A 1 16 ? 3.018 -8.269 -2.796 1.00 63.43 16 CYS A CA 12
ATOM 5920 C C . CYS A 1 16 ? 3.174 -8.035 -1.296 1.00 62.53 16 CYS A C 12
ATOM 5921 O O . CYS A 1 16 ? 4.289 -8.000 -0.774 1.00 33.53 16 CYS A O 12
ATOM 5928 N N . CYS A 1 17 ? 2.049 -7.877 -0.607 1.00 51.45 17 CYS A N 12
ATOM 5929 C CA . CYS A 1 17 ? 2.058 -7.646 0.832 1.00 62.41 17 CYS A CA 12
ATOM 5930 C C . CYS A 1 17 ? 2.888 -8.708 1.548 1.00 14.41 17 CYS A C 12
ATOM 5931 O O . CYS A 1 17 ? 2.740 -9.903 1.293 1.00 11.12 17 CYS A O 12
ATOM 5938 N N . LYS A 1 18 ? 3.762 -8.262 2.444 1.00 13.44 18 LYS A N 12
ATOM 5939 C CA . LYS A 1 18 ? 4.616 -9.172 3.198 1.00 51.21 18 LYS A CA 12
ATOM 5940 C C . LYS A 1 18 ? 3.789 -10.268 3.864 1.00 53.50 18 LYS A C 12
ATOM 5941 O O . LYS A 1 18 ? 2.682 -10.020 4.339 1.00 14.11 18 LYS A O 12
ATOM 5960 N N . GLY A 1 19 ? 4.336 -11.478 3.897 1.00 72.14 19 GLY A N 12
ATOM 5961 C CA . GLY A 1 19 ? 3.636 -12.593 4.509 1.00 1.15 19 GLY A CA 12
ATOM 5962 C C . GLY A 1 19 ? 2.951 -13.478 3.487 1.00 63.21 19 GLY A C 12
ATOM 5963 O O . GLY A 1 19 ? 2.693 -14.653 3.748 1.00 31.12 19 GLY A O 12
ATOM 5967 N N . TYR A 1 20 ? 2.654 -12.913 2.322 1.00 10.32 20 TYR A N 12
ATOM 5968 C CA . TYR A 1 20 ? 1.990 -13.659 1.259 1.00 34.23 20 TYR A CA 12
ATOM 5969 C C . TYR A 1 20 ? 3.012 -14.325 0.341 1.00 74.21 20 TYR A C 12
ATOM 5970 O O . TYR A 1 20 ? 4.088 -13.781 0.093 1.00 33.14 20 TYR A O 12
ATOM 5988 N N . VAL A 1 21 ? 2.666 -15.506 -0.160 1.00 11.14 21 VAL A N 12
ATOM 5989 C CA . VAL A 1 21 ? 3.550 -16.248 -1.051 1.00 40.00 21 VAL A CA 12
ATOM 5990 C C . VAL A 1 21 ? 2.963 -16.339 -2.456 1.00 10.52 21 VAL A C 12
ATOM 5991 O O . VAL A 1 21 ? 1.754 -16.504 -2.626 1.00 42.22 21 VAL A O 12
ATOM 6004 N N . CYS A 1 22 ? 3.827 -16.233 -3.459 1.00 52.14 22 CYS A N 12
ATOM 6005 C CA . CYS A 1 22 ? 3.396 -16.304 -4.851 1.00 44.14 22 CYS A CA 12
ATOM 6006 C C . CYS A 1 22 ? 3.594 -17.709 -5.411 1.00 61.31 22 CYS A C 12
ATOM 6007 O O . CYS A 1 22 ? 4.673 -18.291 -5.287 1.00 24.41 22 CYS A O 12
ATOM 6014 N N . SER A 1 23 ? 2.548 -18.249 -6.027 1.00 2.52 23 SER A N 12
ATOM 6015 C CA . SER A 1 23 ? 2.605 -19.587 -6.604 1.00 50.11 23 SER A CA 12
ATOM 6016 C C . SER A 1 23 ? 3.276 -19.559 -7.973 1.00 3.34 23 SER A C 12
ATOM 6017 O O . SER A 1 23 ? 2.908 -18.769 -8.843 1.00 63.03 23 SER A O 12
ATOM 6025 N N . LYS A 1 24 ? 4.264 -20.428 -8.159 1.00 35.25 24 LYS A N 12
ATOM 6026 C CA . LYS A 1 24 ? 4.986 -20.507 -9.423 1.00 52.23 24 LYS A CA 12
ATOM 6027 C C . LYS A 1 24 ? 4.153 -21.218 -10.484 1.00 63.41 24 LYS A C 12
ATOM 6028 O O . LYS A 1 24 ? 4.284 -20.945 -11.677 1.00 43.53 24 LYS A O 12
ATOM 6047 N N . ARG A 1 25 ? 3.294 -22.131 -10.041 1.00 2.15 25 ARG A N 12
ATOM 6048 C CA . ARG A 1 25 ? 2.438 -22.881 -10.953 1.00 32.42 25 ARG A CA 12
ATOM 6049 C C . ARG A 1 25 ? 1.715 -21.943 -11.915 1.00 4.45 25 ARG A C 12
ATOM 6050 O O . ARG A 1 25 ? 1.910 -22.012 -13.129 1.00 31.42 25 ARG A O 12
ATOM 6071 N N . ASP A 1 26 ? 0.880 -21.068 -11.366 1.00 0.11 26 ASP A N 12
ATOM 6072 C CA . ASP A 1 26 ? 0.129 -20.116 -12.175 1.00 41.42 26 ASP A CA 12
ATOM 6073 C C . ASP A 1 26 ? 0.863 -18.783 -12.267 1.00 65.24 26 ASP A C 12
ATOM 6074 O O . ASP A 1 26 ? 0.823 -18.110 -13.297 1.00 30.50 26 ASP A O 12
ATOM 6083 N N . GLY A 1 27 ? 1.533 -18.405 -11.183 1.00 30.23 27 GLY A N 12
ATOM 6084 C CA . GLY A 1 27 ? 2.267 -17.154 -11.162 1.00 45.01 27 GLY A CA 12
ATOM 6085 C C . GLY A 1 27 ? 1.439 -16.006 -10.617 1.00 50.34 27 GLY A C 12
ATOM 6086 O O . GLY A 1 27 ? 1.361 -14.942 -11.232 1.00 74.12 27 GLY A O 12
ATOM 6090 N N . TRP A 1 28 ? 0.821 -16.222 -9.462 1.00 63.32 28 TRP A N 12
ATOM 6091 C CA . TRP A 1 28 ? -0.006 -15.197 -8.835 1.00 74.22 28 TRP A CA 12
ATOM 6092 C C . TRP A 1 28 ? 0.311 -15.075 -7.349 1.00 62.53 28 TRP A C 12
ATOM 6093 O O . TRP A 1 28 ? 1.071 -15.872 -6.799 1.00 53.53 28 TRP A O 12
ATOM 6114 N N . CYS A 1 29 ? -0.276 -14.073 -6.704 1.00 33.42 29 CYS A N 12
ATOM 6115 C CA . CYS A 1 29 ? -0.056 -13.847 -5.280 1.00 43.41 29 CYS A CA 12
ATOM 6116 C C . CYS A 1 29 ? -1.088 -14.596 -4.443 1.00 23.31 29 CYS A C 12
ATOM 6117 O O . CYS A 1 29 ? -2.294 -14.448 -4.644 1.00 2.20 29 CYS A O 12
ATOM 6124 N N . LYS A 1 30 ? -0.607 -15.404 -3.505 1.00 30.35 30 LYS A N 12
ATOM 6125 C CA . LYS A 1 30 ? -1.485 -16.177 -2.635 1.00 24.24 30 LYS A CA 12
ATOM 6126 C C . LYS A 1 30 ? -1.249 -15.826 -1.170 1.00 62.43 30 LYS A C 12
ATOM 6127 O O . LYS A 1 30 ? -0.150 -15.424 -0.789 1.00 45.33 30 LYS A O 12
ATOM 6146 N N . TYR A 1 31 ? -2.285 -15.982 -0.354 1.00 51.01 31 TYR A N 12
ATOM 6147 C CA . TYR A 1 31 ? -2.189 -15.680 1.070 1.00 41.40 31 TYR A CA 12
ATOM 6148 C C . TYR A 1 31 ? -2.409 -16.936 1.908 1.00 74.32 31 TYR A C 12
ATOM 6149 O O . TYR A 1 31 ? -3.466 -17.563 1.843 1.00 34.32 31 TYR A O 12
ATOM 6167 N N . HIS A 1 32 ? -1.401 -17.295 2.697 1.00 52.53 32 HIS A N 12
ATOM 6168 C CA . HIS A 1 32 ? -1.484 -18.475 3.552 1.00 31.04 32 HIS A CA 12
ATOM 6169 C C . HIS A 1 32 ? -1.725 -19.731 2.720 1.00 71.22 32 HIS A C 12
ATOM 6170 O O . HIS A 1 32 ? -2.395 -20.664 3.167 1.00 22.13 32 HIS A O 12
ATOM 6184 N N . ILE A 1 33 ? -1.174 -19.750 1.512 1.00 13.31 33 ILE A N 12
ATOM 6185 C CA . ILE A 1 33 ? -1.329 -20.892 0.619 1.00 31.42 33 ILE A CA 12
ATOM 6186 C C . ILE A 1 33 ? -0.003 -21.618 0.420 1.00 25.21 33 ILE A C 12
ATOM 6187 O O . ILE A 1 33 ? 1.037 -20.990 0.224 1.00 3.12 33 ILE A O 12
ATOM 6203 N N . ASN A 1 34 ? -0.048 -22.945 0.471 1.00 30.23 34 ASN A N 12
ATOM 6204 C CA . ASN A 1 34 ? 1.150 -23.758 0.294 1.00 13.43 34 ASN A CA 12
ATOM 6205 C C . ASN A 1 34 ? 1.708 -23.605 -1.117 1.00 52.14 34 ASN A C 12
ATOM 6206 O O . ASN A 1 34 ? 1.013 -23.855 -2.101 1.00 23.35 34 ASN A O 12
ATOM 6217 N N . SER A 1 1 ? 2.423 0.968 -1.006 1.00 33.43 1 SER A N 13
ATOM 6218 C CA . SER A 1 1 ? 1.094 0.440 -1.286 1.00 73.21 1 SER A CA 13
ATOM 6219 C C . SER A 1 1 ? 1.181 -0.934 -1.942 1.00 1.12 1 SER A C 13
ATOM 6220 O O . SER A 1 1 ? 1.792 -1.092 -3.000 1.00 73.44 1 SER A O 13
ATOM 6228 N N . CYS A 1 2 ? 0.566 -1.926 -1.307 1.00 51.42 2 CYS A N 13
ATOM 6229 C CA . CYS A 1 2 ? 0.574 -3.288 -1.827 1.00 72.30 2 CYS A CA 13
ATOM 6230 C C . CYS A 1 2 ? -0.727 -3.597 -2.564 1.00 24.24 2 CYS A C 13
ATOM 6231 O O . CYS A 1 2 ? -1.674 -2.812 -2.530 1.00 63.22 2 CYS A O 13
ATOM 6238 N N . LYS A 1 3 ? -0.764 -4.745 -3.230 1.00 31.54 3 LYS A N 13
ATOM 6239 C CA . LYS A 1 3 ? -1.948 -5.160 -3.975 1.00 61.54 3 LYS A CA 13
ATOM 6240 C C . LYS A 1 3 ? -2.547 -6.430 -3.380 1.00 13.23 3 LYS A C 13
ATOM 6241 O O . LYS A 1 3 ? -1.859 -7.197 -2.707 1.00 64.14 3 LYS A O 13
ATOM 6260 N N . VAL A 1 4 ? -3.833 -6.648 -3.634 1.00 4.30 4 VAL A N 13
ATOM 6261 C CA . VAL A 1 4 ? -4.525 -7.825 -3.126 1.00 41.04 4 VAL A CA 13
ATOM 6262 C C . VAL A 1 4 ? -3.865 -9.107 -3.623 1.00 41.21 4 VAL A C 13
ATOM 6263 O O . VAL A 1 4 ? -3.195 -9.130 -4.656 1.00 4.01 4 VAL A O 13
ATOM 6276 N N . PRO A 1 5 ? -4.058 -10.201 -2.872 1.00 24.25 5 PRO A N 13
ATOM 6277 C CA . PRO A 1 5 ? -3.489 -11.508 -3.217 1.00 75.11 5 PRO A CA 13
ATOM 6278 C C . PRO A 1 5 ? -4.148 -12.119 -4.450 1.00 31.33 5 PRO A C 13
ATOM 6279 O O . PRO A 1 5 ? -3.506 -12.836 -5.218 1.00 61.21 5 PRO A O 13
ATOM 6290 N N . PHE A 1 6 ? -5.432 -11.830 -4.634 1.00 33.43 6 PHE A N 13
ATOM 6291 C CA . PHE A 1 6 ? -6.177 -12.352 -5.773 1.00 3.34 6 PHE A CA 13
ATOM 6292 C C . PHE A 1 6 ? -5.526 -11.931 -7.088 1.00 35.53 6 PHE A C 13
ATOM 6293 O O . PHE A 1 6 ? -5.528 -12.682 -8.062 1.00 35.54 6 PHE A O 13
ATOM 6310 N N . ASN A 1 7 ? -4.970 -10.724 -7.106 1.00 4.03 7 ASN A N 13
ATOM 6311 C CA . ASN A 1 7 ? -4.315 -10.202 -8.301 1.00 4.03 7 ASN A CA 13
ATOM 6312 C C . ASN A 1 7 ? -3.134 -11.081 -8.702 1.00 25.20 7 ASN A C 13
ATOM 6313 O O . ASN A 1 7 ? -2.963 -12.182 -8.180 1.00 22.04 7 ASN A O 13
ATOM 6324 N N . GLU A 1 8 ? -2.324 -10.585 -9.632 1.00 2.44 8 GLU A N 13
ATOM 6325 C CA . GLU A 1 8 ? -1.160 -11.326 -10.104 1.00 44.41 8 GLU A CA 13
ATOM 6326 C C . GLU A 1 8 ? 0.117 -10.803 -9.452 1.00 53.10 8 GLU A C 13
ATOM 6327 O O . GLU A 1 8 ? 0.102 -9.790 -8.752 1.00 20.43 8 GLU A O 13
ATOM 6339 N N . CYS A 1 9 ? 1.223 -11.501 -9.689 1.00 3.15 9 CYS A N 13
ATOM 6340 C CA . CYS A 1 9 ? 2.510 -11.110 -9.126 1.00 70.35 9 CYS A CA 13
ATOM 6341 C C . CYS A 1 9 ? 3.659 -11.660 -9.966 1.00 20.34 9 CYS A C 13
ATOM 6342 O O . CYS A 1 9 ? 3.621 -12.804 -10.419 1.00 25.24 9 CYS A O 13
ATOM 6349 N N . LYS A 1 10 ? 4.683 -10.837 -10.168 1.00 51.12 10 LYS A N 13
ATOM 6350 C CA . LYS A 1 10 ? 5.846 -11.239 -10.950 1.00 63.45 10 LYS A CA 13
ATOM 6351 C C . LYS A 1 10 ? 6.794 -12.095 -10.116 1.00 12.45 10 LYS A C 13
ATOM 6352 O O . LYS A 1 10 ? 7.018 -11.820 -8.937 1.00 24.13 10 LYS A O 13
ATOM 6371 N N . TYR A 1 11 ? 7.347 -13.131 -10.735 1.00 54.34 11 TYR A N 13
ATOM 6372 C CA . TYR A 1 11 ? 8.270 -14.028 -10.049 1.00 32.12 11 TYR A CA 13
ATOM 6373 C C . TYR A 1 11 ? 9.409 -13.246 -9.403 1.00 21.42 11 TYR A C 13
ATOM 6374 O O . TYR A 1 11 ? 10.265 -12.691 -10.091 1.00 4.41 11 TYR A O 13
ATOM 6392 N N . GLY A 1 12 ? 9.413 -13.208 -8.073 1.00 24.32 12 GLY A N 13
ATOM 6393 C CA . GLY A 1 12 ? 10.451 -12.493 -7.355 1.00 34.14 12 GLY A CA 13
ATOM 6394 C C . GLY A 1 12 ? 9.990 -11.132 -6.872 1.00 24.31 12 GLY A C 13
ATOM 6395 O O . GLY A 1 12 ? 10.476 -10.628 -5.859 1.00 44.33 12 GLY A O 13
ATOM 6399 N N . ALA A 1 13 ? 9.050 -10.536 -7.596 1.00 54.02 13 ALA A N 13
ATOM 6400 C CA . ALA A 1 13 ? 8.522 -9.226 -7.236 1.00 31.24 13 ALA A CA 13
ATOM 6401 C C . ALA A 1 13 ? 8.072 -9.198 -5.779 1.00 32.01 13 ALA A C 13
ATOM 6402 O O . ALA A 1 13 ? 7.322 -10.067 -5.335 1.00 22.14 13 ALA A O 13
ATOM 6409 N N . ASP A 1 14 ? 8.534 -8.195 -5.041 1.00 41.11 14 ASP A N 13
ATOM 6410 C CA . ASP A 1 14 ? 8.178 -8.053 -3.633 1.00 3.11 14 ASP A CA 13
ATOM 6411 C C . ASP A 1 14 ? 6.962 -7.148 -3.469 1.00 20.00 14 ASP A C 13
ATOM 6412 O O . ASP A 1 14 ? 6.566 -6.822 -2.351 1.00 53.24 14 ASP A O 13
ATOM 6421 N N . GLU A 1 15 ? 6.376 -6.743 -4.592 1.00 14.43 15 GLU A N 13
ATOM 6422 C CA . GLU A 1 15 ? 5.206 -5.872 -4.570 1.00 74.13 15 GLU A CA 13
ATOM 6423 C C . GLU A 1 15 ? 4.081 -6.491 -3.745 1.00 45.24 15 GLU A C 13
ATOM 6424 O O . GLU A 1 15 ? 3.353 -5.789 -3.043 1.00 53.32 15 GLU A O 13
ATOM 6436 N N . CYS A 1 16 ? 3.947 -7.811 -3.834 1.00 12.15 16 CYS A N 13
ATOM 6437 C CA . CYS A 1 16 ? 2.913 -8.526 -3.097 1.00 63.43 16 CYS A CA 13
ATOM 6438 C C . CYS A 1 16 ? 2.953 -8.166 -1.615 1.00 62.53 16 CYS A C 13
ATOM 6439 O O . CYS A 1 16 ? 4.020 -8.136 -1.000 1.00 33.53 16 CYS A O 13
ATOM 6446 N N . CYS A 1 17 ? 1.783 -7.893 -1.046 1.00 51.45 17 CYS A N 13
ATOM 6447 C CA . CYS A 1 17 ? 1.683 -7.534 0.363 1.00 62.41 17 CYS A CA 13
ATOM 6448 C C . CYS A 1 17 ? 2.392 -8.565 1.238 1.00 14.41 17 CYS A C 13
ATOM 6449 O O . CYS A 1 17 ? 2.350 -9.764 0.964 1.00 11.12 17 CYS A O 13
ATOM 6456 N N . LYS A 1 18 ? 3.045 -8.088 2.293 1.00 13.44 18 LYS A N 13
ATOM 6457 C CA . LYS A 1 18 ? 3.763 -8.965 3.210 1.00 51.21 18 LYS A CA 13
ATOM 6458 C C . LYS A 1 18 ? 2.834 -10.029 3.785 1.00 53.50 18 LYS A C 13
ATOM 6459 O O . LYS A 1 18 ? 1.709 -9.733 4.186 1.00 14.11 18 LYS A O 13
ATOM 6478 N N . GLY A 1 19 ? 3.312 -11.268 3.823 1.00 72.14 19 GLY A N 13
ATOM 6479 C CA . GLY A 1 19 ? 2.511 -12.357 4.351 1.00 1.15 19 GLY A CA 13
ATOM 6480 C C . GLY A 1 19 ? 2.081 -13.336 3.277 1.00 63.21 19 GLY A C 13
ATOM 6481 O O . GLY A 1 19 ? 1.792 -14.497 3.565 1.00 31.12 19 GLY A O 13
ATOM 6485 N N . TYR A 1 20 ? 2.038 -12.867 2.035 1.00 10.32 20 TYR A N 13
ATOM 6486 C CA . TYR A 1 20 ? 1.637 -13.709 0.914 1.00 34.23 20 TYR A CA 13
ATOM 6487 C C . TYR A 1 20 ? 2.817 -13.979 -0.014 1.00 74.21 20 TYR A C 13
ATOM 6488 O O . TYR A 1 20 ? 3.717 -13.151 -0.150 1.00 33.14 20 TYR A O 13
ATOM 6506 N N . VAL A 1 21 ? 2.803 -15.145 -0.654 1.00 11.14 21 VAL A N 13
ATOM 6507 C CA . VAL A 1 21 ? 3.871 -15.525 -1.570 1.00 40.00 21 VAL A CA 13
ATOM 6508 C C . VAL A 1 21 ? 3.358 -15.614 -3.003 1.00 10.52 21 VAL A C 13
ATOM 6509 O O . VAL A 1 21 ? 2.189 -15.925 -3.238 1.00 42.22 21 VAL A O 13
ATOM 6522 N N . CYS A 1 22 ? 4.238 -15.340 -3.960 1.00 52.14 22 CYS A N 13
ATOM 6523 C CA . CYS A 1 22 ? 3.876 -15.389 -5.372 1.00 44.14 22 CYS A CA 13
ATOM 6524 C C . CYS A 1 22 ? 4.164 -16.767 -5.960 1.00 61.31 22 CYS A C 13
ATOM 6525 O O . CYS A 1 22 ? 5.315 -17.200 -6.019 1.00 24.41 22 CYS A O 13
ATOM 6532 N N . SER A 1 23 ? 3.111 -17.452 -6.393 1.00 2.52 23 SER A N 13
ATOM 6533 C CA . SER A 1 23 ? 3.250 -18.783 -6.973 1.00 50.11 23 SER A CA 13
ATOM 6534 C C . SER A 1 23 ? 3.715 -18.697 -8.423 1.00 3.34 23 SER A C 13
ATOM 6535 O O . SER A 1 23 ? 3.140 -17.968 -9.231 1.00 63.03 23 SER A O 13
ATOM 6543 N N . LYS A 1 24 ? 4.762 -19.449 -8.748 1.00 35.25 24 LYS A N 13
ATOM 6544 C CA . LYS A 1 24 ? 5.307 -19.461 -10.100 1.00 52.23 24 LYS A CA 13
ATOM 6545 C C . LYS A 1 24 ? 4.404 -20.250 -11.043 1.00 63.41 24 LYS A C 13
ATOM 6546 O O . LYS A 1 24 ? 4.252 -19.896 -12.212 1.00 43.53 24 LYS A O 13
ATOM 6565 N N . ARG A 1 25 ? 3.806 -21.318 -10.526 1.00 2.15 25 ARG A N 13
ATOM 6566 C CA . ARG A 1 25 ? 2.918 -22.156 -11.322 1.00 32.42 25 ARG A CA 13
ATOM 6567 C C . ARG A 1 25 ? 1.590 -21.452 -11.579 1.00 4.45 25 ARG A C 13
ATOM 6568 O O . ARG A 1 25 ? 1.219 -21.203 -12.727 1.00 31.42 25 ARG A O 13
ATOM 6589 N N . ASP A 1 26 ? 0.878 -21.133 -10.504 1.00 0.11 26 ASP A N 13
ATOM 6590 C CA . ASP A 1 26 ? -0.410 -20.456 -10.613 1.00 41.42 26 ASP A CA 13
ATOM 6591 C C . ASP A 1 26 ? -0.231 -19.026 -11.113 1.00 65.24 26 ASP A C 13
ATOM 6592 O O . ASP A 1 26 ? -1.081 -18.497 -11.829 1.00 30.50 26 ASP A O 13
ATOM 6601 N N . GLY A 1 27 ? 0.880 -18.404 -10.732 1.00 30.23 27 GLY A N 13
ATOM 6602 C CA . GLY A 1 27 ? 1.150 -17.041 -11.150 1.00 45.01 27 GLY A CA 13
ATOM 6603 C C . GLY A 1 27 ? 0.309 -16.027 -10.400 1.00 50.34 27 GLY A C 13
ATOM 6604 O O . GLY A 1 27 ? -0.091 -15.007 -10.959 1.00 74.12 27 GLY A O 13
ATOM 6608 N N . TRP A 1 28 ? 0.041 -16.309 -9.130 1.00 63.32 28 TRP A N 13
ATOM 6609 C CA . TRP A 1 28 ? -0.760 -15.414 -8.302 1.00 74.22 28 TRP A CA 13
ATOM 6610 C C . TRP A 1 28 ? -0.241 -15.389 -6.868 1.00 62.53 28 TRP A C 13
ATOM 6611 O O . TRP A 1 28 ? 0.620 -16.187 -6.495 1.00 53.53 28 TRP A O 13
ATOM 6632 N N . CYS A 1 29 ? -0.769 -14.470 -6.068 1.00 33.42 29 CYS A N 13
ATOM 6633 C CA . CYS A 1 29 ? -0.360 -14.341 -4.674 1.00 43.41 29 CYS A CA 13
ATOM 6634 C C . CYS A 1 29 ? -1.237 -15.200 -3.768 1.00 23.31 29 CYS A C 13
ATOM 6635 O O . CYS A 1 29 ? -2.464 -15.096 -3.792 1.00 2.20 29 CYS A O 13
ATOM 6642 N N . LYS A 1 30 ? -0.600 -16.049 -2.969 1.00 30.35 30 LYS A N 13
ATOM 6643 C CA . LYS A 1 30 ? -1.320 -16.925 -2.053 1.00 24.24 30 LYS A CA 13
ATOM 6644 C C . LYS A 1 30 ? -0.669 -16.922 -0.673 1.00 62.43 30 LYS A C 13
ATOM 6645 O O . LYS A 1 30 ? 0.258 -16.154 -0.414 1.00 45.33 30 LYS A O 13
ATOM 6664 N N . TYR A 1 31 ? -1.161 -17.785 0.209 1.00 51.01 31 TYR A N 13
ATOM 6665 C CA . TYR A 1 31 ? -0.628 -17.880 1.564 1.00 41.40 31 TYR A CA 13
ATOM 6666 C C . TYR A 1 31 ? -0.354 -19.333 1.941 1.00 74.32 31 TYR A C 13
ATOM 6667 O O . TYR A 1 31 ? -0.865 -20.258 1.307 1.00 34.32 31 TYR A O 13
ATOM 6685 N N . HIS A 1 32 ? 0.456 -19.526 2.976 1.00 52.53 32 HIS A N 13
ATOM 6686 C CA . HIS A 1 32 ? 0.798 -20.866 3.440 1.00 31.04 32 HIS A CA 13
ATOM 6687 C C . HIS A 1 32 ? 0.251 -21.112 4.843 1.00 71.22 32 HIS A C 13
ATOM 6688 O O . HIS A 1 32 ? -0.123 -22.233 5.186 1.00 22.13 32 HIS A O 13
ATOM 6702 N N . ILE A 1 33 ? 0.211 -20.056 5.649 1.00 13.31 33 ILE A N 13
ATOM 6703 C CA . ILE A 1 33 ? -0.290 -20.158 7.015 1.00 31.42 33 ILE A CA 13
ATOM 6704 C C . ILE A 1 33 ? -1.796 -20.391 7.032 1.00 25.21 33 ILE A C 13
ATOM 6705 O O . ILE A 1 33 ? -2.546 -19.722 6.323 1.00 3.12 33 ILE A O 13
ATOM 6721 N N . ASN A 1 34 ? -2.233 -21.344 7.850 1.00 30.23 34 ASN A N 13
ATOM 6722 C CA . ASN A 1 34 ? -3.651 -21.665 7.962 1.00 13.43 34 ASN A CA 13
ATOM 6723 C C . ASN A 1 34 ? -4.459 -20.431 8.352 1.00 52.14 34 ASN A C 13
ATOM 6724 O O . ASN A 1 34 ? -5.689 -20.446 8.312 1.00 23.35 34 ASN A O 13
ATOM 6735 N N . SER A 1 1 ? 2.973 0.630 -1.300 1.00 33.43 1 SER A N 14
ATOM 6736 C CA . SER A 1 1 ? 1.693 -0.058 -1.174 1.00 73.21 1 SER A CA 14
ATOM 6737 C C . SER A 1 1 ? 1.724 -1.400 -1.900 1.00 1.12 1 SER A C 14
ATOM 6738 O O . SER A 1 1 ? 2.592 -1.645 -2.738 1.00 73.44 1 SER A O 14
ATOM 6746 N N . CYS A 1 2 ? 0.771 -2.265 -1.572 1.00 51.42 2 CYS A N 14
ATOM 6747 C CA . CYS A 1 2 ? 0.687 -3.582 -2.189 1.00 72.30 2 CYS A CA 14
ATOM 6748 C C . CYS A 1 2 ? -0.687 -3.804 -2.814 1.00 24.24 2 CYS A C 14
ATOM 6749 O O . CYS A 1 2 ? -1.603 -3.002 -2.628 1.00 63.22 2 CYS A O 14
ATOM 6756 N N . LYS A 1 3 ? -0.825 -4.899 -3.554 1.00 31.54 3 LYS A N 14
ATOM 6757 C CA . LYS A 1 3 ? -2.087 -5.229 -4.205 1.00 61.54 3 LYS A CA 14
ATOM 6758 C C . LYS A 1 3 ? -2.680 -6.508 -3.626 1.00 13.23 3 LYS A C 14
ATOM 6759 O O . LYS A 1 3 ? -1.974 -7.309 -3.012 1.00 64.14 3 LYS A O 14
ATOM 6778 N N . VAL A 1 4 ? -3.980 -6.698 -3.827 1.00 4.30 4 VAL A N 14
ATOM 6779 C CA . VAL A 1 4 ? -4.667 -7.883 -3.327 1.00 41.04 4 VAL A CA 14
ATOM 6780 C C . VAL A 1 4 ? -4.055 -9.156 -3.901 1.00 41.21 4 VAL A C 14
ATOM 6781 O O . VAL A 1 4 ? -3.439 -9.152 -4.967 1.00 4.01 4 VAL A O 14
ATOM 6794 N N . PRO A 1 5 ? -4.228 -10.273 -3.178 1.00 24.25 5 PRO A N 14
ATOM 6795 C CA . PRO A 1 5 ? -3.700 -11.575 -3.596 1.00 75.11 5 PRO A CA 14
ATOM 6796 C C . PRO A 1 5 ? -4.430 -12.132 -4.813 1.00 31.33 5 PRO A C 14
ATOM 6797 O O . PRO A 1 5 ? -3.856 -12.881 -5.605 1.00 61.21 5 PRO A O 14
ATOM 6808 N N . PHE A 1 6 ? -5.698 -11.762 -4.959 1.00 33.43 6 PHE A N 14
ATOM 6809 C CA . PHE A 1 6 ? -6.506 -12.226 -6.081 1.00 3.34 6 PHE A CA 14
ATOM 6810 C C . PHE A 1 6 ? -5.913 -11.759 -7.407 1.00 35.53 6 PHE A C 14
ATOM 6811 O O . PHE A 1 6 ? -5.973 -12.471 -8.410 1.00 35.54 6 PHE A O 14
ATOM 6828 N N . ASN A 1 7 ? -5.342 -10.560 -7.404 1.00 4.03 7 ASN A N 14
ATOM 6829 C CA . ASN A 1 7 ? -4.740 -9.997 -8.608 1.00 4.03 7 ASN A CA 14
ATOM 6830 C C . ASN A 1 7 ? -3.571 -10.855 -9.082 1.00 25.20 7 ASN A C 14
ATOM 6831 O O . ASN A 1 7 ? -3.362 -11.964 -8.591 1.00 22.04 7 ASN A O 14
ATOM 6842 N N . GLU A 1 8 ? -2.809 -10.332 -10.039 1.00 2.44 8 GLU A N 14
ATOM 6843 C CA . GLU A 1 8 ? -1.662 -11.050 -10.579 1.00 44.41 8 GLU A CA 14
ATOM 6844 C C . GLU A 1 8 ? -0.392 -10.709 -9.803 1.00 53.10 8 GLU A C 14
ATOM 6845 O O . GLU A 1 8 ? -0.388 -9.811 -8.961 1.00 20.43 8 GLU A O 14
ATOM 6857 N N . CYS A 1 9 ? 0.684 -11.433 -10.092 1.00 3.15 9 CYS A N 14
ATOM 6858 C CA . CYS A 1 9 ? 1.959 -11.210 -9.423 1.00 70.35 9 CYS A CA 14
ATOM 6859 C C . CYS A 1 9 ? 3.113 -11.776 -10.247 1.00 20.34 9 CYS A C 14
ATOM 6860 O O . CYS A 1 9 ? 2.992 -12.838 -10.857 1.00 25.24 9 CYS A O 14
ATOM 6867 N N . LYS A 1 10 ? 4.230 -11.057 -10.260 1.00 51.12 10 LYS A N 14
ATOM 6868 C CA . LYS A 1 10 ? 5.406 -11.486 -11.007 1.00 63.45 10 LYS A CA 14
ATOM 6869 C C . LYS A 1 10 ? 6.328 -12.332 -10.133 1.00 12.45 10 LYS A C 14
ATOM 6870 O O . LYS A 1 10 ? 6.387 -12.148 -8.917 1.00 24.13 10 LYS A O 14
ATOM 6889 N N . TYR A 1 11 ? 7.045 -13.257 -10.761 1.00 54.34 11 TYR A N 14
ATOM 6890 C CA . TYR A 1 11 ? 7.962 -14.132 -10.040 1.00 32.12 11 TYR A CA 14
ATOM 6891 C C . TYR A 1 11 ? 9.083 -13.328 -9.388 1.00 21.42 11 TYR A C 14
ATOM 6892 O O . TYR A 1 11 ? 9.946 -12.778 -10.069 1.00 4.41 11 TYR A O 14
ATOM 6910 N N . GLY A 1 12 ? 9.059 -13.264 -8.059 1.00 24.32 12 GLY A N 14
ATOM 6911 C CA . GLY A 1 12 ? 10.078 -12.525 -7.335 1.00 34.14 12 GLY A CA 14
ATOM 6912 C C . GLY A 1 12 ? 9.571 -11.192 -6.821 1.00 24.31 12 GLY A C 14
ATOM 6913 O O . GLY A 1 12 ? 10.049 -10.690 -5.804 1.00 44.33 12 GLY A O 14
ATOM 6917 N N . ALA A 1 13 ? 8.604 -10.616 -7.527 1.00 54.02 13 ALA A N 14
ATOM 6918 C CA . ALA A 1 13 ? 8.033 -9.333 -7.136 1.00 31.24 13 ALA A CA 14
ATOM 6919 C C . ALA A 1 13 ? 7.596 -9.350 -5.675 1.00 32.01 13 ALA A C 14
ATOM 6920 O O . ALA A 1 13 ? 6.664 -10.063 -5.304 1.00 22.14 13 ALA A O 14
ATOM 6927 N N . ASP A 1 14 ? 8.275 -8.560 -4.850 1.00 41.11 14 ASP A N 14
ATOM 6928 C CA . ASP A 1 14 ? 7.957 -8.483 -3.430 1.00 3.11 14 ASP A CA 14
ATOM 6929 C C . ASP A 1 14 ? 6.969 -7.355 -3.154 1.00 20.00 14 ASP A C 14
ATOM 6930 O O . ASP A 1 14 ? 6.653 -7.061 -2.001 1.00 53.24 14 ASP A O 14
ATOM 6939 N N . GLU A 1 15 ? 6.485 -6.726 -4.220 1.00 14.43 15 GLU A N 14
ATOM 6940 C CA . GLU A 1 15 ? 5.534 -5.628 -4.093 1.00 74.13 15 GLU A CA 14
ATOM 6941 C C . GLU A 1 15 ? 4.301 -6.064 -3.305 1.00 45.24 15 GLU A C 14
ATOM 6942 O O . GLU A 1 15 ? 3.727 -5.283 -2.546 1.00 53.32 15 GLU A O 14
ATOM 6954 N N . CYS A 1 16 ? 3.901 -7.318 -3.491 1.00 12.15 16 CYS A N 14
ATOM 6955 C CA . CYS A 1 16 ? 2.737 -7.860 -2.801 1.00 63.43 16 CYS A CA 14
ATOM 6956 C C . CYS A 1 16 ? 2.836 -7.619 -1.297 1.00 62.53 16 CYS A C 14
ATOM 6957 O O . CYS A 1 16 ? 3.918 -7.364 -0.768 1.00 33.53 16 CYS A O 14
ATOM 6964 N N . CYS A 1 17 ? 1.699 -7.703 -0.614 1.00 51.45 17 CYS A N 14
ATOM 6965 C CA . CYS A 1 17 ? 1.656 -7.494 0.828 1.00 62.41 17 CYS A CA 14
ATOM 6966 C C . CYS A 1 17 ? 2.480 -8.551 1.555 1.00 14.41 17 CYS A C 14
ATOM 6967 O O . CYS A 1 17 ? 2.388 -9.742 1.256 1.00 11.12 17 CYS A O 14
ATOM 6974 N N . LYS A 1 18 ? 3.287 -8.108 2.514 1.00 13.44 18 LYS A N 14
ATOM 6975 C CA . LYS A 1 18 ? 4.128 -9.015 3.287 1.00 51.21 18 LYS A CA 14
ATOM 6976 C C . LYS A 1 18 ? 3.296 -10.131 3.908 1.00 53.50 18 LYS A C 14
ATOM 6977 O O . LYS A 1 18 ? 2.099 -9.971 4.143 1.00 14.11 18 LYS A O 14
ATOM 6996 N N . GLY A 1 19 ? 3.939 -11.264 4.175 1.00 72.14 19 GLY A N 14
ATOM 6997 C CA . GLY A 1 19 ? 3.243 -12.391 4.768 1.00 1.15 19 GLY A CA 14
ATOM 6998 C C . GLY A 1 19 ? 2.546 -13.252 3.734 1.00 63.21 19 GLY A C 14
ATOM 6999 O O . GLY A 1 19 ? 1.650 -14.029 4.065 1.00 31.12 19 GLY A O 14
ATOM 7003 N N . TYR A 1 20 ? 2.956 -13.113 2.479 1.00 10.32 20 TYR A N 14
ATOM 7004 C CA . TYR A 1 20 ? 2.361 -13.881 1.391 1.00 34.23 20 TYR A CA 14
ATOM 7005 C C . TYR A 1 20 ? 3.408 -14.235 0.339 1.00 74.21 20 TYR A C 14
ATOM 7006 O O . TYR A 1 20 ? 4.361 -13.488 0.117 1.00 33.14 20 TYR A O 14
ATOM 7024 N N . VAL A 1 21 ? 3.223 -15.382 -0.308 1.00 11.14 21 VAL A N 14
ATOM 7025 C CA . VAL A 1 21 ? 4.150 -15.836 -1.338 1.00 40.00 21 VAL A CA 14
ATOM 7026 C C . VAL A 1 21 ? 3.454 -15.951 -2.690 1.00 10.52 21 VAL A C 14
ATOM 7027 O O . VAL A 1 21 ? 2.279 -16.310 -2.768 1.00 42.22 21 VAL A O 14
ATOM 7040 N N . CYS A 1 22 ? 4.187 -15.643 -3.754 1.00 52.14 22 CYS A N 14
ATOM 7041 C CA . CYS A 1 22 ? 3.642 -15.711 -5.105 1.00 44.14 22 CYS A CA 14
ATOM 7042 C C . CYS A 1 22 ? 3.989 -17.042 -5.764 1.00 61.31 22 CYS A C 14
ATOM 7043 O O . CYS A 1 22 ? 5.159 -17.350 -5.989 1.00 24.41 22 CYS A O 14
ATOM 7050 N N . SER A 1 23 ? 2.962 -17.827 -6.074 1.00 2.52 23 SER A N 14
ATOM 7051 C CA . SER A 1 23 ? 3.156 -19.127 -6.705 1.00 50.11 23 SER A CA 14
ATOM 7052 C C . SER A 1 23 ? 3.659 -18.966 -8.137 1.00 3.34 23 SER A C 14
ATOM 7053 O O . SER A 1 23 ? 3.084 -18.221 -8.929 1.00 63.03 23 SER A O 14
ATOM 7061 N N . LYS A 1 24 ? 4.738 -19.671 -8.460 1.00 35.25 24 LYS A N 14
ATOM 7062 C CA . LYS A 1 24 ? 5.321 -19.610 -9.796 1.00 52.23 24 LYS A CA 14
ATOM 7063 C C . LYS A 1 24 ? 4.431 -20.322 -10.810 1.00 63.41 24 LYS A C 14
ATOM 7064 O O . LYS A 1 24 ? 4.319 -19.894 -11.959 1.00 43.53 24 LYS A O 14
ATOM 7083 N N . ARG A 1 25 ? 3.800 -21.408 -10.378 1.00 2.15 25 ARG A N 14
ATOM 7084 C CA . ARG A 1 25 ? 2.921 -22.178 -11.249 1.00 32.42 25 ARG A CA 14
ATOM 7085 C C . ARG A 1 25 ? 1.720 -21.344 -11.684 1.00 4.45 25 ARG A C 14
ATOM 7086 O O . ARG A 1 25 ? 1.532 -21.081 -12.873 1.00 31.42 25 ARG A O 14
ATOM 7107 N N . ASP A 1 26 ? 0.910 -20.931 -10.716 1.00 0.11 26 ASP A N 14
ATOM 7108 C CA . ASP A 1 26 ? -0.273 -20.126 -10.998 1.00 41.42 26 ASP A CA 14
ATOM 7109 C C . ASP A 1 26 ? 0.121 -18.733 -11.479 1.00 65.24 26 ASP A C 14
ATOM 7110 O O . ASP A 1 26 ? -0.563 -18.135 -12.309 1.00 30.50 26 ASP A O 14
ATOM 7119 N N . GLY A 1 27 ? 1.230 -18.220 -10.952 1.00 30.23 27 GLY A N 14
ATOM 7120 C CA . GLY A 1 27 ? 1.694 -16.901 -11.339 1.00 45.01 27 GLY A CA 14
ATOM 7121 C C . GLY A 1 27 ? 0.903 -15.790 -10.677 1.00 50.34 27 GLY A C 14
ATOM 7122 O O . GLY A 1 27 ? 0.624 -14.764 -11.296 1.00 74.12 27 GLY A O 14
ATOM 7126 N N . TRP A 1 28 ? 0.541 -15.995 -9.416 1.00 63.32 28 TRP A N 14
ATOM 7127 C CA . TRP A 1 28 ? -0.225 -15.003 -8.669 1.00 74.22 28 TRP A CA 14
ATOM 7128 C C . TRP A 1 28 ? 0.215 -14.962 -7.210 1.00 62.53 28 TRP A C 14
ATOM 7129 O O . TRP A 1 28 ? 0.969 -15.821 -6.753 1.00 53.53 28 TRP A O 14
ATOM 7150 N N . CYS A 1 29 ? -0.262 -13.958 -6.481 1.00 33.42 29 CYS A N 14
ATOM 7151 C CA . CYS A 1 29 ? 0.082 -13.804 -5.073 1.00 43.41 29 CYS A CA 14
ATOM 7152 C C . CYS A 1 29 ? -0.926 -14.528 -4.185 1.00 23.31 29 CYS A C 14
ATOM 7153 O O . CYS A 1 29 ? -2.136 -14.363 -4.337 1.00 2.20 29 CYS A O 14
ATOM 7160 N N . LYS A 1 30 ? -0.418 -15.331 -3.257 1.00 30.35 30 LYS A N 14
ATOM 7161 C CA . LYS A 1 30 ? -1.271 -16.081 -2.342 1.00 24.24 30 LYS A CA 14
ATOM 7162 C C . LYS A 1 30 ? -0.537 -16.386 -1.040 1.00 62.43 30 LYS A C 14
ATOM 7163 O O . LYS A 1 30 ? 0.573 -15.903 -0.814 1.00 45.33 30 LYS A O 14
ATOM 7182 N N . TYR A 1 31 ? -1.163 -17.191 -0.189 1.00 51.01 31 TYR A N 14
ATOM 7183 C CA . TYR A 1 31 ? -0.569 -17.559 1.091 1.00 41.40 31 TYR A CA 14
ATOM 7184 C C . TYR A 1 31 ? -0.005 -18.976 1.043 1.00 74.32 31 TYR A C 14
ATOM 7185 O O . TYR A 1 31 ? -0.059 -19.643 0.009 1.00 34.32 31 TYR A O 14
ATOM 7203 N N . HIS A 1 32 ? 0.538 -19.430 2.168 1.00 52.53 32 HIS A N 14
ATOM 7204 C CA . HIS A 1 32 ? 1.112 -20.767 2.256 1.00 31.04 32 HIS A CA 14
ATOM 7205 C C . HIS A 1 32 ? 1.118 -21.262 3.699 1.00 71.22 32 HIS A C 14
ATOM 7206 O O . HIS A 1 32 ? 1.467 -20.522 4.618 1.00 22.13 32 HIS A O 14
ATOM 7220 N N . ILE A 1 33 ? 0.729 -22.519 3.890 1.00 13.31 33 ILE A N 14
ATOM 7221 C CA . ILE A 1 33 ? 0.690 -23.112 5.220 1.00 31.42 33 ILE A CA 14
ATOM 7222 C C . ILE A 1 33 ? 1.783 -24.161 5.386 1.00 25.21 33 ILE A C 14
ATOM 7223 O O . ILE A 1 33 ? 2.099 -24.897 4.452 1.00 3.12 33 ILE A O 14
ATOM 7239 N N . ASN A 1 34 ? 2.357 -24.225 6.584 1.00 30.23 34 ASN A N 14
ATOM 7240 C CA . ASN A 1 34 ? 3.416 -25.186 6.874 1.00 13.43 34 ASN A CA 14
ATOM 7241 C C . ASN A 1 34 ? 3.046 -26.058 8.069 1.00 52.14 34 ASN A C 14
ATOM 7242 O O . ASN A 1 34 ? 2.775 -27.250 7.921 1.00 23.35 34 ASN A O 14
ATOM 7253 N N . SER A 1 1 ? 3.199 0.082 0.068 1.00 33.43 1 SER A N 15
ATOM 7254 C CA . SER A 1 1 ? 2.087 -0.093 -0.859 1.00 73.21 1 SER A CA 15
ATOM 7255 C C . SER A 1 1 ? 2.129 -1.476 -1.501 1.00 1.12 1 SER A C 15
ATOM 7256 O O . SER A 1 1 ? 3.143 -1.880 -2.069 1.00 73.44 1 SER A O 15
ATOM 7264 N N . CYS A 1 2 ? 1.017 -2.199 -1.408 1.00 51.42 2 CYS A N 15
ATOM 7265 C CA . CYS A 1 2 ? 0.924 -3.537 -1.978 1.00 72.30 2 CYS A CA 15
ATOM 7266 C C . CYS A 1 2 ? -0.401 -3.725 -2.711 1.00 24.24 2 CYS A C 15
ATOM 7267 O O . CYS A 1 2 ? -1.291 -2.877 -2.637 1.00 63.22 2 CYS A O 15
ATOM 7274 N N . LYS A 1 3 ? -0.526 -4.841 -3.420 1.00 31.54 3 LYS A N 15
ATOM 7275 C CA . LYS A 1 3 ? -1.742 -5.144 -4.167 1.00 61.54 3 LYS A CA 15
ATOM 7276 C C . LYS A 1 3 ? -2.444 -6.368 -3.589 1.00 13.23 3 LYS A C 15
ATOM 7277 O O . LYS A 1 3 ? -1.820 -7.204 -2.936 1.00 64.14 3 LYS A O 15
ATOM 7296 N N . VAL A 1 4 ? -3.747 -6.468 -3.837 1.00 4.30 4 VAL A N 15
ATOM 7297 C CA . VAL A 1 4 ? -4.534 -7.593 -3.344 1.00 41.04 4 VAL A CA 15
ATOM 7298 C C . VAL A 1 4 ? -3.992 -8.917 -3.871 1.00 41.21 4 VAL A C 15
ATOM 7299 O O . VAL A 1 4 ? -3.334 -8.977 -4.910 1.00 4.01 4 VAL A O 15
ATOM 7312 N N . PRO A 1 5 ? -4.273 -10.005 -3.140 1.00 24.25 5 PRO A N 15
ATOM 7313 C CA . PRO A 1 5 ? -3.825 -11.349 -3.515 1.00 75.11 5 PRO A CA 15
ATOM 7314 C C . PRO A 1 5 ? -4.543 -11.874 -4.753 1.00 31.33 5 PRO A C 15
ATOM 7315 O O . PRO A 1 5 ? -3.974 -12.634 -5.537 1.00 61.21 5 PRO A O 15
ATOM 7326 N N . PHE A 1 6 ? -5.795 -11.466 -4.923 1.00 33.43 6 PHE A N 15
ATOM 7327 C CA . PHE A 1 6 ? -6.591 -11.897 -6.067 1.00 3.34 6 PHE A CA 15
ATOM 7328 C C . PHE A 1 6 ? -5.916 -11.508 -7.379 1.00 35.53 6 PHE A C 15
ATOM 7329 O O . PHE A 1 6 ? -5.986 -12.238 -8.365 1.00 35.54 6 PHE A O 15
ATOM 7346 N N . ASN A 1 7 ? -5.260 -10.351 -7.379 1.00 4.03 7 ASN A N 15
ATOM 7347 C CA . ASN A 1 7 ? -4.572 -9.864 -8.568 1.00 4.03 7 ASN A CA 15
ATOM 7348 C C . ASN A 1 7 ? -3.468 -10.828 -8.991 1.00 25.20 7 ASN A C 15
ATOM 7349 O O . ASN A 1 7 ? -3.381 -11.947 -8.487 1.00 22.04 7 ASN A O 15
ATOM 7360 N N . GLU A 1 8 ? -2.625 -10.384 -9.919 1.00 2.44 8 GLU A N 15
ATOM 7361 C CA . GLU A 1 8 ? -1.527 -11.208 -10.410 1.00 44.41 8 GLU A CA 15
ATOM 7362 C C . GLU A 1 8 ? -0.240 -10.909 -9.645 1.00 53.10 8 GLU A C 15
ATOM 7363 O O . GLU A 1 8 ? -0.111 -9.864 -9.009 1.00 20.43 8 GLU A O 15
ATOM 7375 N N . CYS A 1 9 ? 0.710 -11.836 -9.713 1.00 3.15 9 CYS A N 15
ATOM 7376 C CA . CYS A 1 9 ? 1.987 -11.675 -9.028 1.00 70.35 9 CYS A CA 15
ATOM 7377 C C . CYS A 1 9 ? 3.126 -12.261 -9.856 1.00 20.34 9 CYS A C 15
ATOM 7378 O O . CYS A 1 9 ? 3.030 -13.379 -10.362 1.00 25.24 9 CYS A O 15
ATOM 7385 N N . LYS A 1 10 ? 4.206 -11.498 -9.991 1.00 51.12 10 LYS A N 15
ATOM 7386 C CA . LYS A 1 10 ? 5.366 -11.939 -10.756 1.00 63.45 10 LYS A CA 15
ATOM 7387 C C . LYS A 1 10 ? 6.428 -12.536 -9.838 1.00 12.45 10 LYS A C 15
ATOM 7388 O O . LYS A 1 10 ? 6.638 -12.058 -8.723 1.00 24.13 10 LYS A O 15
ATOM 7407 N N . TYR A 1 11 ? 7.095 -13.582 -10.314 1.00 54.34 11 TYR A N 15
ATOM 7408 C CA . TYR A 1 11 ? 8.134 -14.244 -9.536 1.00 32.12 11 TYR A CA 15
ATOM 7409 C C . TYR A 1 11 ? 9.162 -13.235 -9.030 1.00 21.42 11 TYR A C 15
ATOM 7410 O O . TYR A 1 11 ? 9.795 -12.531 -9.815 1.00 4.41 11 TYR A O 15
ATOM 7428 N N . GLY A 1 12 ? 9.321 -13.173 -7.711 1.00 24.32 12 GLY A N 15
ATOM 7429 C CA . GLY A 1 12 ? 10.273 -12.249 -7.123 1.00 34.14 12 GLY A CA 15
ATOM 7430 C C . GLY A 1 12 ? 9.635 -10.931 -6.730 1.00 24.31 12 GLY A C 15
ATOM 7431 O O . GLY A 1 12 ? 10.088 -10.268 -5.798 1.00 44.33 12 GLY A O 15
ATOM 7435 N N . ALA A 1 13 ? 8.582 -10.550 -7.446 1.00 54.02 13 ALA A N 15
ATOM 7436 C CA . ALA A 1 13 ? 7.881 -9.302 -7.167 1.00 31.24 13 ALA A CA 15
ATOM 7437 C C . ALA A 1 13 ? 7.482 -9.214 -5.698 1.00 32.01 13 ALA A C 15
ATOM 7438 O O . ALA A 1 13 ? 6.607 -9.946 -5.237 1.00 22.14 13 ALA A O 15
ATOM 7445 N N . ASP A 1 14 ? 8.130 -8.313 -4.967 1.00 41.11 14 ASP A N 15
ATOM 7446 C CA . ASP A 1 14 ? 7.842 -8.127 -3.550 1.00 3.11 14 ASP A CA 15
ATOM 7447 C C . ASP A 1 14 ? 6.741 -7.091 -3.350 1.00 20.00 14 ASP A C 15
ATOM 7448 O O . ASP A 1 14 ? 6.422 -6.721 -2.220 1.00 53.24 14 ASP A O 15
ATOM 7457 N N . GLU A 1 15 ? 6.164 -6.627 -4.453 1.00 14.43 15 GLU A N 15
ATOM 7458 C CA . GLU A 1 15 ? 5.100 -5.631 -4.397 1.00 74.13 15 GLU A CA 15
ATOM 7459 C C . GLU A 1 15 ? 3.943 -6.119 -3.531 1.00 45.24 15 GLU A C 15
ATOM 7460 O O . GLU A 1 15 ? 3.314 -5.337 -2.817 1.00 53.32 15 GLU A O 15
ATOM 7472 N N . CYS A 1 16 ? 3.667 -7.417 -3.599 1.00 12.15 16 CYS A N 15
ATOM 7473 C CA . CYS A 1 16 ? 2.586 -8.011 -2.823 1.00 63.43 16 CYS A CA 15
ATOM 7474 C C . CYS A 1 16 ? 2.714 -7.649 -1.345 1.00 62.53 16 CYS A C 15
ATOM 7475 O O . CYS A 1 16 ? 3.768 -7.200 -0.894 1.00 33.53 16 CYS A O 15
ATOM 7482 N N . CYS A 1 17 ? 1.634 -7.848 -0.598 1.00 51.45 17 CYS A N 15
ATOM 7483 C CA . CYS A 1 17 ? 1.623 -7.543 0.828 1.00 62.41 17 CYS A CA 15
ATOM 7484 C C . CYS A 1 17 ? 2.425 -8.578 1.611 1.00 14.41 17 CYS A C 15
ATOM 7485 O O . CYS A 1 17 ? 2.330 -9.778 1.354 1.00 11.12 17 CYS A O 15
ATOM 7492 N N . LYS A 1 18 ? 3.214 -8.106 2.570 1.00 13.44 18 LYS A N 15
ATOM 7493 C CA . LYS A 1 18 ? 4.031 -8.988 3.394 1.00 51.21 18 LYS A CA 15
ATOM 7494 C C . LYS A 1 18 ? 3.185 -10.105 3.999 1.00 53.50 18 LYS A C 15
ATOM 7495 O O . LYS A 1 18 ? 2.070 -9.871 4.461 1.00 14.11 18 LYS A O 15
ATOM 7514 N N . GLY A 1 19 ? 3.726 -11.319 3.995 1.00 72.14 19 GLY A N 15
ATOM 7515 C CA . GLY A 1 19 ? 3.008 -12.453 4.547 1.00 1.15 19 GLY A CA 15
ATOM 7516 C C . GLY A 1 19 ? 2.573 -13.439 3.481 1.00 63.21 19 GLY A C 15
ATOM 7517 O O . GLY A 1 19 ? 2.357 -14.617 3.767 1.00 31.12 19 GLY A O 15
ATOM 7521 N N . TYR A 1 20 ? 2.444 -12.959 2.249 1.00 10.32 20 TYR A N 15
ATOM 7522 C CA . TYR A 1 20 ? 2.028 -13.806 1.138 1.00 34.23 20 TYR A CA 15
ATOM 7523 C C . TYR A 1 20 ? 3.232 -14.258 0.318 1.00 74.21 20 TYR A C 15
ATOM 7524 O O . TYR A 1 20 ? 4.304 -13.655 0.381 1.00 33.14 20 TYR A O 15
ATOM 7542 N N . VAL A 1 21 ? 3.048 -15.324 -0.454 1.00 11.14 21 VAL A N 15
ATOM 7543 C CA . VAL A 1 21 ? 4.117 -15.857 -1.291 1.00 40.00 21 VAL A CA 15
ATOM 7544 C C . VAL A 1 21 ? 3.709 -15.874 -2.759 1.00 10.52 21 VAL A C 15
ATOM 7545 O O . VAL A 1 21 ? 2.539 -16.075 -3.088 1.00 42.22 21 VAL A O 15
ATOM 7558 N N . CYS A 1 22 ? 4.682 -15.663 -3.640 1.00 52.14 22 CYS A N 15
ATOM 7559 C CA . CYS A 1 22 ? 4.425 -15.655 -5.076 1.00 44.14 22 CYS A CA 15
ATOM 7560 C C . CYS A 1 22 ? 4.660 -17.038 -5.678 1.00 61.31 22 CYS A C 15
ATOM 7561 O O . CYS A 1 22 ? 5.751 -17.597 -5.566 1.00 24.41 22 CYS A O 15
ATOM 7568 N N . SER A 1 23 ? 3.629 -17.582 -6.316 1.00 2.52 23 SER A N 15
ATOM 7569 C CA . SER A 1 23 ? 3.722 -18.900 -6.934 1.00 50.11 23 SER A CA 15
ATOM 7570 C C . SER A 1 23 ? 3.958 -18.780 -8.436 1.00 3.34 23 SER A C 15
ATOM 7571 O O . SER A 1 23 ? 3.241 -18.062 -9.134 1.00 63.03 23 SER A O 15
ATOM 7579 N N . LYS A 1 24 ? 4.967 -19.490 -8.928 1.00 35.25 24 LYS A N 15
ATOM 7580 C CA . LYS A 1 24 ? 5.300 -19.467 -10.348 1.00 52.23 24 LYS A CA 15
ATOM 7581 C C . LYS A 1 24 ? 4.305 -20.298 -11.152 1.00 63.41 24 LYS A C 15
ATOM 7582 O O . LYS A 1 24 ? 3.899 -19.908 -12.248 1.00 43.53 24 LYS A O 15
ATOM 7601 N N . ARG A 1 25 ? 3.916 -21.444 -10.603 1.00 2.15 25 ARG A N 15
ATOM 7602 C CA . ARG A 1 25 ? 2.969 -22.328 -11.270 1.00 32.42 25 ARG A CA 15
ATOM 7603 C C . ARG A 1 25 ? 1.695 -21.577 -11.646 1.00 4.45 25 ARG A C 15
ATOM 7604 O O . ARG A 1 25 ? 1.361 -21.453 -12.825 1.00 31.42 25 ARG A O 15
ATOM 7625 N N . ASP A 1 26 ? 0.989 -21.080 -10.637 1.00 0.11 26 ASP A N 15
ATOM 7626 C CA . ASP A 1 26 ? -0.248 -20.340 -10.862 1.00 41.42 26 ASP A CA 15
ATOM 7627 C C . ASP A 1 26 ? 0.045 -18.929 -11.359 1.00 65.24 26 ASP A C 15
ATOM 7628 O O . ASP A 1 26 ? -0.715 -18.366 -12.146 1.00 30.50 26 ASP A O 15
ATOM 7637 N N . GLY A 1 27 ? 1.152 -18.360 -10.891 1.00 30.23 27 GLY A N 15
ATOM 7638 C CA . GLY A 1 27 ? 1.525 -17.018 -11.298 1.00 45.01 27 GLY A CA 15
ATOM 7639 C C . GLY A 1 27 ? 0.696 -15.952 -10.610 1.00 50.34 27 GLY A C 15
ATOM 7640 O O . GLY A 1 27 ? 0.378 -14.923 -11.206 1.00 74.12 27 GLY A O 15
ATOM 7644 N N . TRP A 1 28 ? 0.345 -16.198 -9.353 1.00 63.32 28 TRP A N 15
ATOM 7645 C CA . TRP A 1 28 ? -0.454 -15.251 -8.583 1.00 74.22 28 TRP A CA 15
ATOM 7646 C C . TRP A 1 28 ? -0.014 -15.225 -7.124 1.00 62.53 28 TRP A C 15
ATOM 7647 O O . TRP A 1 28 ? 0.775 -16.065 -6.689 1.00 53.53 28 TRP A O 15
ATOM 7668 N N . CYS A 1 29 ? -0.526 -14.258 -6.372 1.00 33.42 29 CYS A N 15
ATOM 7669 C CA . CYS A 1 29 ? -0.185 -14.122 -4.962 1.00 43.41 29 CYS A CA 15
ATOM 7670 C C . CYS A 1 29 ? -1.163 -14.903 -4.088 1.00 23.31 29 CYS A C 15
ATOM 7671 O O . CYS A 1 29 ? -2.377 -14.720 -4.180 1.00 2.20 29 CYS A O 15
ATOM 7678 N N . LYS A 1 30 ? -0.625 -15.774 -3.241 1.00 30.35 30 LYS A N 15
ATOM 7679 C CA . LYS A 1 30 ? -1.449 -16.582 -2.349 1.00 24.24 30 LYS A CA 15
ATOM 7680 C C . LYS A 1 30 ? -1.867 -15.782 -1.120 1.00 62.43 30 LYS A C 15
ATOM 7681 O O . LYS A 1 30 ? -1.499 -14.615 -0.972 1.00 45.33 30 LYS A O 15
ATOM 7700 N N . TYR A 1 31 ? -2.636 -16.415 -0.241 1.00 51.01 31 TYR A N 15
ATOM 7701 C CA . TYR A 1 31 ? -3.104 -15.760 0.975 1.00 41.40 31 TYR A CA 15
ATOM 7702 C C . TYR A 1 31 ? -2.278 -16.195 2.181 1.00 74.32 31 TYR A C 15
ATOM 7703 O O . TYR A 1 31 ? -1.303 -16.935 2.046 1.00 34.32 31 TYR A O 15
ATOM 7721 N N . HIS A 1 32 ? -2.677 -15.732 3.362 1.00 52.53 32 HIS A N 15
ATOM 7722 C CA . HIS A 1 32 ? -1.975 -16.073 4.594 1.00 31.04 32 HIS A CA 15
ATOM 7723 C C . HIS A 1 32 ? -2.963 -16.368 5.719 1.00 71.22 32 HIS A C 15
ATOM 7724 O O . HIS A 1 32 ? -3.887 -15.592 5.963 1.00 22.13 32 HIS A O 15
ATOM 7738 N N . ILE A 1 33 ? -2.761 -17.491 6.398 1.00 13.31 33 ILE A N 15
ATOM 7739 C CA . ILE A 1 33 ? -3.634 -17.886 7.497 1.00 31.42 33 ILE A CA 15
ATOM 7740 C C . ILE A 1 33 ? -3.269 -17.149 8.782 1.00 25.21 33 ILE A C 15
ATOM 7741 O O . ILE A 1 33 ? -2.115 -16.778 8.989 1.00 3.12 33 ILE A O 15
ATOM 7757 N N . ASN A 1 34 ? -4.261 -16.944 9.641 1.00 30.23 34 ASN A N 15
ATOM 7758 C CA . ASN A 1 34 ? -4.045 -16.253 10.907 1.00 13.43 34 ASN A CA 15
ATOM 7759 C C . ASN A 1 34 ? -2.965 -16.950 11.730 1.00 52.14 34 ASN A C 15
ATOM 7760 O O . ASN A 1 34 ? -2.104 -16.299 12.321 1.00 23.35 34 ASN A O 15
ATOM 7771 N N . SER A 1 1 ? 3.796 0.245 -0.998 1.00 33.43 1 SER A N 16
ATOM 7772 C CA . SER A 1 1 ? 2.418 -0.108 -1.321 1.00 73.21 1 SER A CA 16
ATOM 7773 C C . SER A 1 1 ? 2.350 -1.486 -1.970 1.00 1.12 1 SER A C 16
ATOM 7774 O O . SER A 1 1 ? 3.163 -1.822 -2.831 1.00 73.44 1 SER A O 16
ATOM 7782 N N . CYS A 1 2 ? 1.371 -2.282 -1.550 1.00 51.42 2 CYS A N 16
ATOM 7783 C CA . CYS A 1 2 ? 1.194 -3.625 -2.088 1.00 72.30 2 CYS A CA 16
ATOM 7784 C C . CYS A 1 2 ? -0.154 -3.756 -2.792 1.00 24.24 2 CYS A C 16
ATOM 7785 O O . CYS A 1 2 ? -0.995 -2.859 -2.720 1.00 63.22 2 CYS A O 16
ATOM 7792 N N . LYS A 1 3 ? -0.354 -4.880 -3.473 1.00 31.54 3 LYS A N 16
ATOM 7793 C CA . LYS A 1 3 ? -1.599 -5.130 -4.188 1.00 61.54 3 LYS A CA 16
ATOM 7794 C C . LYS A 1 3 ? -2.345 -6.316 -3.584 1.00 13.23 3 LYS A C 16
ATOM 7795 O O . LYS A 1 3 ? -1.756 -7.142 -2.889 1.00 64.14 3 LYS A O 16
ATOM 7814 N N . VAL A 1 4 ? -3.644 -6.392 -3.856 1.00 4.30 4 VAL A N 16
ATOM 7815 C CA . VAL A 1 4 ? -4.470 -7.478 -3.341 1.00 41.04 4 VAL A CA 16
ATOM 7816 C C . VAL A 1 4 ? -3.953 -8.833 -3.812 1.00 41.21 4 VAL A C 16
ATOM 7817 O O . VAL A 1 4 ? -3.282 -8.946 -4.839 1.00 4.01 4 VAL A O 16
ATOM 7830 N N . PRO A 1 5 ? -4.272 -9.886 -3.046 1.00 24.25 5 PRO A N 16
ATOM 7831 C CA . PRO A 1 5 ? -3.850 -11.253 -3.366 1.00 75.11 5 PRO A CA 16
ATOM 7832 C C . PRO A 1 5 ? -4.563 -11.808 -4.594 1.00 31.33 5 PRO A C 16
ATOM 7833 O O . PRO A 1 5 ? -4.011 -12.630 -5.326 1.00 61.21 5 PRO A O 16
ATOM 7844 N N . PHE A 1 6 ? -5.791 -11.352 -4.816 1.00 33.43 6 PHE A N 16
ATOM 7845 C CA . PHE A 1 6 ? -6.580 -11.802 -5.957 1.00 3.34 6 PHE A CA 16
ATOM 7846 C C . PHE A 1 6 ? -5.891 -11.442 -7.270 1.00 35.53 6 PHE A C 16
ATOM 7847 O O . PHE A 1 6 ? -5.976 -12.180 -8.250 1.00 35.54 6 PHE A O 16
ATOM 7864 N N . ASN A 1 7 ? -5.208 -10.303 -7.280 1.00 4.03 7 ASN A N 16
ATOM 7865 C CA . ASN A 1 7 ? -4.505 -9.843 -8.473 1.00 4.03 7 ASN A CA 16
ATOM 7866 C C . ASN A 1 7 ? -3.442 -10.851 -8.900 1.00 25.20 7 ASN A C 16
ATOM 7867 O O . ASN A 1 7 ? -3.390 -11.967 -8.385 1.00 22.04 7 ASN A O 16
ATOM 7878 N N . GLU A 1 8 ? -2.596 -10.448 -9.843 1.00 2.44 8 GLU A N 16
ATOM 7879 C CA . GLU A 1 8 ? -1.534 -11.316 -10.338 1.00 44.41 8 GLU A CA 16
ATOM 7880 C C . GLU A 1 8 ? -0.168 -10.826 -9.868 1.00 53.10 8 GLU A C 16
ATOM 7881 O O . GLU A 1 8 ? 0.070 -9.623 -9.759 1.00 20.43 8 GLU A O 16
ATOM 7893 N N . CYS A 1 9 ? 0.728 -11.768 -9.592 1.00 3.15 9 CYS A N 16
ATOM 7894 C CA . CYS A 1 9 ? 2.071 -11.434 -9.133 1.00 70.35 9 CYS A CA 16
ATOM 7895 C C . CYS A 1 9 ? 3.127 -12.038 -10.055 1.00 20.34 9 CYS A C 16
ATOM 7896 O O . CYS A 1 9 ? 2.954 -13.138 -10.579 1.00 25.24 9 CYS A O 16
ATOM 7903 N N . LYS A 1 10 ? 4.221 -11.310 -10.249 1.00 51.12 10 LYS A N 16
ATOM 7904 C CA . LYS A 1 10 ? 5.306 -11.771 -11.106 1.00 63.45 10 LYS A CA 16
ATOM 7905 C C . LYS A 1 10 ? 6.412 -12.421 -10.282 1.00 12.45 10 LYS A C 16
ATOM 7906 O O . LYS A 1 10 ? 6.664 -12.027 -9.143 1.00 24.13 10 LYS A O 16
ATOM 7925 N N . TYR A 1 11 ? 7.070 -13.417 -10.865 1.00 54.34 11 TYR A N 16
ATOM 7926 C CA . TYR A 1 11 ? 8.150 -14.122 -10.183 1.00 32.12 11 TYR A CA 16
ATOM 7927 C C . TYR A 1 11 ? 9.194 -13.141 -9.657 1.00 21.42 11 TYR A C 16
ATOM 7928 O O . TYR A 1 11 ? 9.870 -12.464 -10.430 1.00 4.41 11 TYR A O 16
ATOM 7946 N N . GLY A 1 12 ? 9.320 -13.073 -8.335 1.00 24.32 12 GLY A N 16
ATOM 7947 C CA . GLY A 1 12 ? 10.284 -12.175 -7.727 1.00 34.14 12 GLY A CA 16
ATOM 7948 C C . GLY A 1 12 ? 9.651 -10.883 -7.250 1.00 24.31 12 GLY A C 16
ATOM 7949 O O . GLY A 1 12 ? 10.128 -10.265 -6.298 1.00 44.33 12 GLY A O 16
ATOM 7953 N N . ALA A 1 13 ? 8.577 -10.472 -7.915 1.00 54.02 13 ALA A N 16
ATOM 7954 C CA . ALA A 1 13 ? 7.878 -9.245 -7.552 1.00 31.24 13 ALA A CA 16
ATOM 7955 C C . ALA A 1 13 ? 7.541 -9.223 -6.065 1.00 32.01 13 ALA A C 16
ATOM 7956 O O . ALA A 1 13 ? 6.813 -10.084 -5.571 1.00 22.14 13 ALA A O 16
ATOM 7963 N N . ASP A 1 14 ? 8.076 -8.234 -5.357 1.00 41.11 14 ASP A N 16
ATOM 7964 C CA . ASP A 1 14 ? 7.833 -8.100 -3.926 1.00 3.11 14 ASP A CA 16
ATOM 7965 C C . ASP A 1 14 ? 6.637 -7.191 -3.661 1.00 20.00 14 ASP A C 16
ATOM 7966 O O . ASP A 1 14 ? 6.330 -6.872 -2.513 1.00 53.24 14 ASP A O 16
ATOM 7975 N N . GLU A 1 15 ? 5.965 -6.779 -4.731 1.00 14.43 15 GLU A N 16
ATOM 7976 C CA . GLU A 1 15 ? 4.802 -5.905 -4.615 1.00 74.13 15 GLU A CA 16
ATOM 7977 C C . GLU A 1 15 ? 3.744 -6.527 -3.707 1.00 45.24 15 GLU A C 16
ATOM 7978 O O . GLU A 1 15 ? 3.060 -5.825 -2.961 1.00 53.32 15 GLU A O 16
ATOM 7990 N N . CYS A 1 16 ? 3.615 -7.847 -3.776 1.00 12.15 16 CYS A N 16
ATOM 7991 C CA . CYS A 1 16 ? 2.641 -8.564 -2.964 1.00 63.43 16 CYS A CA 16
ATOM 7992 C C . CYS A 1 16 ? 2.778 -8.188 -1.492 1.00 62.53 16 CYS A C 16
ATOM 7993 O O . CYS A 1 16 ? 3.884 -7.979 -0.993 1.00 33.53 16 CYS A O 16
ATOM 8000 N N . CYS A 1 17 ? 1.646 -8.103 -0.800 1.00 51.45 17 CYS A N 16
ATOM 8001 C CA . CYS A 1 17 ? 1.638 -7.753 0.615 1.00 62.41 17 CYS A CA 16
ATOM 8002 C C . CYS A 1 17 ? 2.371 -8.806 1.441 1.00 14.41 17 CYS A C 16
ATOM 8003 O O . CYS A 1 17 ? 2.212 -10.007 1.218 1.00 11.12 17 CYS A O 16
ATOM 8010 N N . LYS A 1 18 ? 3.172 -8.348 2.397 1.00 13.44 18 LYS A N 16
ATOM 8011 C CA . LYS A 1 18 ? 3.929 -9.248 3.258 1.00 51.21 18 LYS A CA 16
ATOM 8012 C C . LYS A 1 18 ? 3.017 -10.302 3.879 1.00 53.50 18 LYS A C 16
ATOM 8013 O O . LYS A 1 18 ? 1.834 -10.054 4.109 1.00 14.11 18 LYS A O 16
ATOM 8032 N N . GLY A 1 19 ? 3.576 -11.477 4.150 1.00 72.14 19 GLY A N 16
ATOM 8033 C CA . GLY A 1 19 ? 2.798 -12.549 4.742 1.00 1.15 19 GLY A CA 16
ATOM 8034 C C . GLY A 1 19 ? 2.363 -13.582 3.722 1.00 63.21 19 GLY A C 16
ATOM 8035 O O . GLY A 1 19 ? 2.093 -14.732 4.070 1.00 31.12 19 GLY A O 16
ATOM 8039 N N . TYR A 1 20 ? 2.293 -13.173 2.460 1.00 10.32 20 TYR A N 16
ATOM 8040 C CA . TYR A 1 20 ? 1.883 -14.071 1.387 1.00 34.23 20 TYR A CA 16
ATOM 8041 C C . TYR A 1 20 ? 3.049 -14.367 0.450 1.00 74.21 20 TYR A C 16
ATOM 8042 O O . TYR A 1 20 ? 4.048 -13.648 0.435 1.00 33.14 20 TYR A O 16
ATOM 8060 N N . VAL A 1 21 ? 2.915 -15.433 -0.334 1.00 11.14 21 VAL A N 16
ATOM 8061 C CA . VAL A 1 21 ? 3.955 -15.825 -1.277 1.00 40.00 21 VAL A CA 16
ATOM 8062 C C . VAL A 1 21 ? 3.438 -15.792 -2.710 1.00 10.52 21 VAL A C 16
ATOM 8063 O O . VAL A 1 21 ? 2.254 -16.021 -2.961 1.00 42.22 21 VAL A O 16
ATOM 8076 N N . CYS A 1 22 ? 4.334 -15.508 -3.650 1.00 52.14 22 CYS A N 16
ATOM 8077 C CA . CYS A 1 22 ? 3.969 -15.445 -5.060 1.00 44.14 22 CYS A CA 16
ATOM 8078 C C . CYS A 1 22 ? 4.300 -16.757 -5.766 1.00 61.31 22 CYS A C 16
ATOM 8079 O O . CYS A 1 22 ? 5.464 -17.146 -5.863 1.00 24.41 22 CYS A O 16
ATOM 8086 N N . SER A 1 23 ? 3.267 -17.435 -6.258 1.00 2.52 23 SER A N 16
ATOM 8087 C CA . SER A 1 23 ? 3.446 -18.704 -6.951 1.00 50.11 23 SER A CA 16
ATOM 8088 C C . SER A 1 23 ? 4.159 -18.499 -8.284 1.00 3.34 23 SER A C 16
ATOM 8089 O O . SER A 1 23 ? 3.763 -17.657 -9.091 1.00 63.03 23 SER A O 16
ATOM 8097 N N . LYS A 1 24 ? 5.214 -19.275 -8.509 1.00 35.25 24 LYS A N 16
ATOM 8098 C CA . LYS A 1 24 ? 5.984 -19.181 -9.744 1.00 52.23 24 LYS A CA 16
ATOM 8099 C C . LYS A 1 24 ? 5.225 -19.813 -10.907 1.00 63.41 24 LYS A C 16
ATOM 8100 O O . LYS A 1 24 ? 5.296 -19.334 -12.039 1.00 43.53 24 LYS A O 16
ATOM 8119 N N . ARG A 1 25 ? 4.499 -20.889 -10.620 1.00 2.15 25 ARG A N 16
ATOM 8120 C CA . ARG A 1 25 ? 3.728 -21.584 -11.643 1.00 32.42 25 ARG A CA 16
ATOM 8121 C C . ARG A 1 25 ? 2.411 -20.863 -11.915 1.00 4.45 25 ARG A C 16
ATOM 8122 O O . ARG A 1 25 ? 2.116 -20.498 -13.053 1.00 31.42 25 ARG A O 16
ATOM 8143 N N . ASP A 1 26 ? 1.624 -20.663 -10.864 1.00 0.11 26 ASP A N 16
ATOM 8144 C CA . ASP A 1 26 ? 0.339 -19.985 -10.988 1.00 41.42 26 ASP A CA 16
ATOM 8145 C C . ASP A 1 26 ? 0.533 -18.510 -11.324 1.00 65.24 26 ASP A C 16
ATOM 8146 O O . ASP A 1 26 ? -0.266 -17.917 -12.047 1.00 30.50 26 ASP A O 16
ATOM 8155 N N . GLY A 1 27 ? 1.601 -17.923 -10.792 1.00 30.23 27 GLY A N 16
ATOM 8156 C CA . GLY A 1 27 ? 1.880 -16.521 -11.045 1.00 45.01 27 GLY A CA 16
ATOM 8157 C C . GLY A 1 27 ? 0.918 -15.599 -10.323 1.00 50.34 27 GLY A C 16
ATOM 8158 O O . GLY A 1 27 ? 0.529 -14.559 -10.854 1.00 74.12 27 GLY A O 16
ATOM 8162 N N . TRP A 1 28 ? 0.532 -15.981 -9.110 1.00 63.32 28 TRP A N 16
ATOM 8163 C CA . TRP A 1 28 ? -0.393 -15.181 -8.316 1.00 74.22 28 TRP A CA 16
ATOM 8164 C C . TRP A 1 28 ? -0.025 -15.233 -6.837 1.00 62.53 28 TRP A C 16
ATOM 8165 O O . TRP A 1 28 ? 0.844 -16.004 -6.430 1.00 53.53 28 TRP A O 16
ATOM 8186 N N . CYS A 1 29 ? -0.694 -14.410 -6.036 1.00 33.42 29 CYS A N 16
ATOM 8187 C CA . CYS A 1 29 ? -0.438 -14.363 -4.601 1.00 43.41 29 CYS A CA 16
ATOM 8188 C C . CYS A 1 29 ? -1.330 -15.353 -3.857 1.00 23.31 29 CYS A C 16
ATOM 8189 O O . CYS A 1 29 ? -2.541 -15.393 -4.066 1.00 2.20 29 CYS A O 16
ATOM 8196 N N . LYS A 1 30 ? -0.720 -16.150 -2.986 1.00 30.35 30 LYS A N 16
ATOM 8197 C CA . LYS A 1 30 ? -1.456 -17.140 -2.208 1.00 24.24 30 LYS A CA 16
ATOM 8198 C C . LYS A 1 30 ? -2.220 -16.475 -1.067 1.00 62.43 30 LYS A C 16
ATOM 8199 O O . LYS A 1 30 ? -2.121 -15.265 -0.861 1.00 45.33 30 LYS A O 16
ATOM 8218 N N . TYR A 1 31 ? -2.980 -17.275 -0.327 1.00 51.01 31 TYR A N 16
ATOM 8219 C CA . TYR A 1 31 ? -3.761 -16.764 0.794 1.00 41.40 31 TYR A CA 16
ATOM 8220 C C . TYR A 1 31 ? -3.134 -17.167 2.124 1.00 74.32 31 TYR A C 16
ATOM 8221 O O . TYR A 1 31 ? -2.105 -17.844 2.160 1.00 34.32 31 TYR A O 16
ATOM 8239 N N . HIS A 1 32 ? -3.760 -16.747 3.218 1.00 52.53 32 HIS A N 16
ATOM 8240 C CA . HIS A 1 32 ? -3.264 -17.064 4.554 1.00 31.04 32 HIS A CA 16
ATOM 8241 C C . HIS A 1 32 ? -4.369 -16.906 5.595 1.00 71.22 32 HIS A C 16
ATOM 8242 O O . HIS A 1 32 ? -5.299 -16.121 5.412 1.00 22.13 32 HIS A O 16
ATOM 8256 N N . ILE A 1 33 ? -4.259 -17.658 6.684 1.00 13.31 33 ILE A N 16
ATOM 8257 C CA . ILE A 1 33 ? -5.248 -17.602 7.753 1.00 31.42 33 ILE A CA 16
ATOM 8258 C C . ILE A 1 33 ? -4.920 -16.492 8.747 1.00 25.21 33 ILE A C 16
ATOM 8259 O O . ILE A 1 33 ? -3.756 -16.149 8.947 1.00 3.12 33 ILE A O 16
ATOM 8275 N N . ASN A 1 34 ? -5.956 -15.936 9.367 1.00 30.23 34 ASN A N 16
ATOM 8276 C CA . ASN A 1 34 ? -5.778 -14.866 10.342 1.00 13.43 34 ASN A CA 16
ATOM 8277 C C . ASN A 1 34 ? -5.462 -15.433 11.723 1.00 52.14 34 ASN A C 16
ATOM 8278 O O . ASN A 1 34 ? -4.322 -15.377 12.182 1.00 23.35 34 ASN A O 16
ATOM 8289 N N . SER A 1 1 ? 2.659 1.018 -2.128 1.00 33.43 1 SER A N 17
ATOM 8290 C CA . SER A 1 1 ? 1.729 0.115 -1.462 1.00 73.21 1 SER A CA 17
ATOM 8291 C C . SER A 1 1 ? 1.695 -1.242 -2.158 1.00 1.12 1 SER A C 17
ATOM 8292 O O . SER A 1 1 ? 2.249 -1.409 -3.245 1.00 73.44 1 SER A O 17
ATOM 8300 N N . CYS A 1 2 ? 1.041 -2.209 -1.523 1.00 51.42 2 CYS A N 17
ATOM 8301 C CA . CYS A 1 2 ? 0.934 -3.553 -2.079 1.00 72.30 2 CYS A CA 17
ATOM 8302 C C . CYS A 1 2 ? -0.420 -3.758 -2.750 1.00 24.24 2 CYS A C 17
ATOM 8303 O O . CYS A 1 2 ? -1.314 -2.920 -2.638 1.00 63.22 2 CYS A O 17
ATOM 8310 N N . LYS A 1 3 ? -0.565 -4.879 -3.447 1.00 31.54 3 LYS A N 17
ATOM 8311 C CA . LYS A 1 3 ? -1.811 -5.198 -4.136 1.00 61.54 3 LYS A CA 17
ATOM 8312 C C . LYS A 1 3 ? -2.453 -6.449 -3.547 1.00 13.23 3 LYS A C 17
ATOM 8313 O O . LYS A 1 3 ? -1.775 -7.284 -2.948 1.00 64.14 3 LYS A O 17
ATOM 8332 N N . VAL A 1 4 ? -3.764 -6.576 -3.724 1.00 4.30 4 VAL A N 17
ATOM 8333 C CA . VAL A 1 4 ? -4.497 -7.728 -3.213 1.00 41.04 4 VAL A CA 17
ATOM 8334 C C . VAL A 1 4 ? -3.957 -9.027 -3.800 1.00 41.21 4 VAL A C 17
ATOM 8335 O O . VAL A 1 4 ? -3.360 -9.051 -4.876 1.00 4.01 4 VAL A O 17
ATOM 8348 N N . PRO A 1 5 ? -4.171 -10.137 -3.077 1.00 24.25 5 PRO A N 17
ATOM 8349 C CA . PRO A 1 5 ? -3.715 -11.461 -3.507 1.00 75.11 5 PRO A CA 17
ATOM 8350 C C . PRO A 1 5 ? -4.491 -11.980 -4.712 1.00 31.33 5 PRO A C 17
ATOM 8351 O O . PRO A 1 5 ? -3.950 -12.707 -5.545 1.00 61.21 5 PRO A O 17
ATOM 8362 N N . PHE A 1 6 ? -5.761 -11.600 -4.800 1.00 33.43 6 PHE A N 17
ATOM 8363 C CA . PHE A 1 6 ? -6.612 -12.027 -5.905 1.00 3.34 6 PHE A CA 17
ATOM 8364 C C . PHE A 1 6 ? -6.019 -11.602 -7.245 1.00 35.53 6 PHE A C 17
ATOM 8365 O O . PHE A 1 6 ? -6.128 -12.317 -8.239 1.00 35.54 6 PHE A O 17
ATOM 8382 N N . ASN A 1 7 ? -5.390 -10.430 -7.262 1.00 4.03 7 ASN A N 17
ATOM 8383 C CA . ASN A 1 7 ? -4.780 -9.908 -8.478 1.00 4.03 7 ASN A CA 17
ATOM 8384 C C . ASN A 1 7 ? -3.659 -10.824 -8.961 1.00 25.20 7 ASN A C 17
ATOM 8385 O O . ASN A 1 7 ? -3.502 -11.941 -8.469 1.00 22.04 7 ASN A O 17
ATOM 8396 N N . GLU A 1 8 ? -2.883 -10.342 -9.928 1.00 2.44 8 GLU A N 17
ATOM 8397 C CA . GLU A 1 8 ? -1.778 -11.118 -10.478 1.00 44.41 8 GLU A CA 17
ATOM 8398 C C . GLU A 1 8 ? -0.482 -10.826 -9.726 1.00 53.10 8 GLU A C 17
ATOM 8399 O O . GLU A 1 8 ? -0.397 -9.862 -8.964 1.00 20.43 8 GLU A O 17
ATOM 8411 N N . CYS A 1 9 ? 0.525 -11.665 -9.946 1.00 3.15 9 CYS A N 17
ATOM 8412 C CA . CYS A 1 9 ? 1.816 -11.500 -9.291 1.00 70.35 9 CYS A CA 17
ATOM 8413 C C . CYS A 1 9 ? 2.949 -11.990 -10.189 1.00 20.34 9 CYS A C 17
ATOM 8414 O O . CYS A 1 9 ? 2.817 -13.004 -10.876 1.00 25.24 9 CYS A O 17
ATOM 8421 N N . LYS A 1 10 ? 4.061 -11.264 -10.178 1.00 51.12 10 LYS A N 17
ATOM 8422 C CA . LYS A 1 10 ? 5.218 -11.624 -10.990 1.00 63.45 10 LYS A CA 17
ATOM 8423 C C . LYS A 1 10 ? 6.302 -12.272 -10.134 1.00 12.45 10 LYS A C 17
ATOM 8424 O O . LYS A 1 10 ? 6.655 -11.762 -9.071 1.00 24.13 10 LYS A O 17
ATOM 8443 N N . TYR A 1 11 ? 6.826 -13.398 -10.605 1.00 54.34 11 TYR A N 17
ATOM 8444 C CA . TYR A 1 11 ? 7.869 -14.117 -9.882 1.00 32.12 11 TYR A CA 17
ATOM 8445 C C . TYR A 1 11 ? 9.057 -13.204 -9.590 1.00 21.42 11 TYR A C 17
ATOM 8446 O O . TYR A 1 11 ? 9.694 -12.683 -10.504 1.00 4.41 11 TYR A O 17
ATOM 8464 N N . GLY A 1 12 ? 9.348 -13.017 -8.305 1.00 24.32 12 GLY A N 17
ATOM 8465 C CA . GLY A 1 12 ? 10.459 -12.168 -7.914 1.00 34.14 12 GLY A CA 17
ATOM 8466 C C . GLY A 1 12 ? 10.019 -10.756 -7.581 1.00 24.31 12 GLY A C 17
ATOM 8467 O O . GLY A 1 12 ? 10.848 -9.854 -7.460 1.00 44.33 12 GLY A O 17
ATOM 8471 N N . ALA A 1 13 ? 8.712 -10.564 -7.435 1.00 54.02 13 ALA A N 17
ATOM 8472 C CA . ALA A 1 13 ? 8.165 -9.251 -7.114 1.00 31.24 13 ALA A CA 17
ATOM 8473 C C . ALA A 1 13 ? 7.727 -9.180 -5.656 1.00 32.01 13 ALA A C 17
ATOM 8474 O O . ALA A 1 13 ? 6.847 -9.925 -5.225 1.00 22.14 13 ALA A O 17
ATOM 8481 N N . ASP A 1 14 ? 8.348 -8.281 -4.899 1.00 41.11 14 ASP A N 17
ATOM 8482 C CA . ASP A 1 14 ? 8.022 -8.113 -3.488 1.00 3.11 14 ASP A CA 17
ATOM 8483 C C . ASP A 1 14 ? 6.913 -7.082 -3.306 1.00 20.00 14 ASP A C 17
ATOM 8484 O O . ASP A 1 14 ? 6.563 -6.725 -2.181 1.00 53.24 14 ASP A O 17
ATOM 8493 N N . GLU A 1 15 ? 6.364 -6.607 -4.419 1.00 14.43 15 GLU A N 17
ATOM 8494 C CA . GLU A 1 15 ? 5.296 -5.615 -4.381 1.00 74.13 15 GLU A CA 17
ATOM 8495 C C . GLU A 1 15 ? 4.117 -6.116 -3.552 1.00 45.24 15 GLU A C 17
ATOM 8496 O O . GLU A 1 15 ? 3.481 -5.349 -2.829 1.00 53.32 15 GLU A O 17
ATOM 8508 N N . CYS A 1 16 ? 3.831 -7.409 -3.663 1.00 12.15 16 CYS A N 17
ATOM 8509 C CA . CYS A 1 16 ? 2.728 -8.015 -2.927 1.00 63.43 16 CYS A CA 17
ATOM 8510 C C . CYS A 1 16 ? 2.830 -7.697 -1.437 1.00 62.53 16 CYS A C 17
ATOM 8511 O O . CYS A 1 16 ? 3.889 -7.305 -0.945 1.00 33.53 16 CYS A O 17
ATOM 8518 N N . CYS A 1 17 ? 1.722 -7.869 -0.724 1.00 51.45 17 CYS A N 17
ATOM 8519 C CA . CYS A 1 17 ? 1.684 -7.601 0.708 1.00 62.41 17 CYS A CA 17
ATOM 8520 C C . CYS A 1 17 ? 2.501 -8.636 1.476 1.00 14.41 17 CYS A C 17
ATOM 8521 O O . CYS A 1 17 ? 2.378 -9.838 1.244 1.00 11.12 17 CYS A O 17
ATOM 8528 N N . LYS A 1 18 ? 3.336 -8.160 2.394 1.00 13.44 18 LYS A N 17
ATOM 8529 C CA . LYS A 1 18 ? 4.173 -9.042 3.199 1.00 51.21 18 LYS A CA 17
ATOM 8530 C C . LYS A 1 18 ? 3.335 -10.132 3.859 1.00 53.50 18 LYS A C 17
ATOM 8531 O O . LYS A 1 18 ? 2.266 -9.863 4.404 1.00 14.11 18 LYS A O 17
ATOM 8550 N N . GLY A 1 19 ? 3.831 -11.365 3.807 1.00 72.14 19 GLY A N 17
ATOM 8551 C CA . GLY A 1 19 ? 3.116 -12.478 4.405 1.00 1.15 19 GLY A CA 17
ATOM 8552 C C . GLY A 1 19 ? 2.562 -13.436 3.368 1.00 63.21 19 GLY A C 17
ATOM 8553 O O . GLY A 1 19 ? 2.324 -14.608 3.661 1.00 31.12 19 GLY A O 17
ATOM 8557 N N . TYR A 1 20 ? 2.356 -12.937 2.155 1.00 10.32 20 TYR A N 17
ATOM 8558 C CA . TYR A 1 20 ? 1.824 -13.755 1.073 1.00 34.23 20 TYR A CA 17
ATOM 8559 C C . TYR A 1 20 ? 2.948 -14.302 0.198 1.00 74.21 20 TYR A C 17
ATOM 8560 O O . TYR A 1 20 ? 4.010 -13.691 0.078 1.00 33.14 20 TYR A O 17
ATOM 8578 N N . VAL A 1 21 ? 2.706 -15.459 -0.411 1.00 11.14 21 VAL A N 17
ATOM 8579 C CA . VAL A 1 21 ? 3.696 -16.089 -1.276 1.00 40.00 21 VAL A CA 17
ATOM 8580 C C . VAL A 1 21 ? 3.266 -16.030 -2.737 1.00 10.52 21 VAL A C 17
ATOM 8581 O O . VAL A 1 21 ? 2.084 -16.165 -3.054 1.00 42.22 21 VAL A O 17
ATOM 8594 N N . CYS A 1 22 ? 4.235 -15.828 -3.625 1.00 52.14 22 CYS A N 17
ATOM 8595 C CA . CYS A 1 22 ? 3.959 -15.751 -5.054 1.00 44.14 22 CYS A CA 17
ATOM 8596 C C . CYS A 1 22 ? 4.219 -17.093 -5.732 1.00 61.31 22 CYS A C 17
ATOM 8597 O O . CYS A 1 22 ? 5.350 -17.580 -5.754 1.00 24.41 22 CYS A O 17
ATOM 8604 N N . SER A 1 23 ? 3.166 -17.686 -6.284 1.00 2.52 23 SER A N 17
ATOM 8605 C CA . SER A 1 23 ? 3.280 -18.973 -6.960 1.00 50.11 23 SER A CA 17
ATOM 8606 C C . SER A 1 23 ? 4.032 -18.829 -8.280 1.00 3.34 23 SER A C 17
ATOM 8607 O O . SER A 1 23 ? 3.705 -17.974 -9.104 1.00 63.03 23 SER A O 17
ATOM 8615 N N . LYS A 1 24 ? 5.040 -19.671 -8.474 1.00 35.25 24 LYS A N 17
ATOM 8616 C CA . LYS A 1 24 ? 5.840 -19.641 -9.693 1.00 52.23 24 LYS A CA 17
ATOM 8617 C C . LYS A 1 24 ? 5.064 -20.230 -10.867 1.00 63.41 24 LYS A C 17
ATOM 8618 O O . LYS A 1 24 ? 5.186 -19.765 -12.000 1.00 43.53 24 LYS A O 17
ATOM 8637 N N . ARG A 1 25 ? 4.265 -21.255 -10.588 1.00 2.15 25 ARG A N 17
ATOM 8638 C CA . ARG A 1 25 ? 3.469 -21.907 -11.621 1.00 32.42 25 ARG A CA 17
ATOM 8639 C C . ARG A 1 25 ? 2.218 -21.093 -11.938 1.00 4.45 25 ARG A C 17
ATOM 8640 O O . ARG A 1 25 ? 1.981 -20.723 -13.088 1.00 31.42 25 ARG A O 17
ATOM 8661 N N . ASP A 1 26 ? 1.422 -20.817 -10.912 1.00 0.11 26 ASP A N 17
ATOM 8662 C CA . ASP A 1 26 ? 0.195 -20.046 -11.080 1.00 41.42 26 ASP A CA 17
ATOM 8663 C C . ASP A 1 26 ? 0.510 -18.595 -11.429 1.00 65.24 26 ASP A C 17
ATOM 8664 O O . ASP A 1 26 ? -0.220 -17.956 -12.188 1.00 30.50 26 ASP A O 17
ATOM 8673 N N . GLY A 1 27 ? 1.601 -18.079 -10.870 1.00 30.23 27 GLY A N 17
ATOM 8674 C CA . GLY A 1 27 ? 1.991 -16.707 -11.133 1.00 45.01 27 GLY A CA 17
ATOM 8675 C C . GLY A 1 27 ? 1.062 -15.704 -10.477 1.00 50.34 27 GLY A C 17
ATOM 8676 O O . GLY A 1 27 ? 0.730 -14.676 -11.069 1.00 74.12 27 GLY A O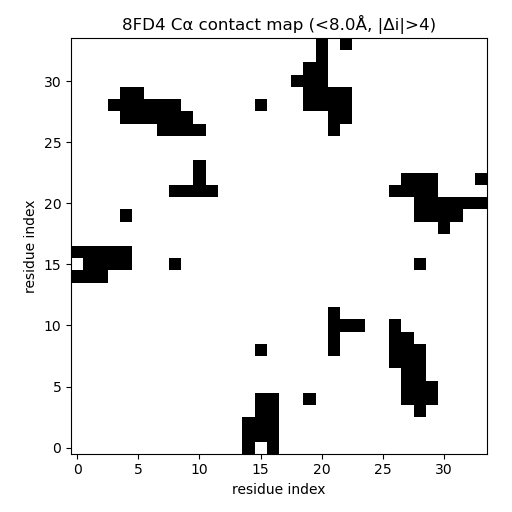 17
ATOM 8680 N N . TRP A 1 28 ? 0.642 -16.002 -9.253 1.00 63.32 28 TRP A N 17
ATOM 8681 C CA . TRP A 1 28 ? -0.256 -15.119 -8.517 1.00 74.22 28 TRP A CA 17
ATOM 8682 C C . TRP A 1 28 ? 0.087 -15.110 -7.032 1.00 62.53 28 TRP A C 17
ATOM 8683 O O . TRP A 1 28 ? 0.903 -15.906 -6.568 1.00 53.53 28 TRP A O 17
ATOM 8704 N N . CYS A 1 29 ? -0.541 -14.203 -6.291 1.00 33.42 29 CYS A N 17
ATOM 8705 C CA . CYS A 1 29 ? -0.302 -14.090 -4.857 1.00 43.41 29 CYS A CA 17
ATOM 8706 C C . CYS A 1 29 ? -1.275 -14.966 -4.072 1.00 23.31 29 CYS A C 17
ATOM 8707 O O . CYS A 1 29 ? -2.491 -14.868 -4.239 1.00 2.20 29 CYS A O 17
ATOM 8714 N N . LYS A 1 30 ? -0.730 -15.823 -3.216 1.00 30.35 30 LYS A N 17
ATOM 8715 C CA . LYS A 1 30 ? -1.548 -16.717 -2.404 1.00 24.24 30 LYS A CA 17
ATOM 8716 C C . LYS A 1 30 ? -1.681 -16.188 -0.979 1.00 62.43 30 LYS A C 17
ATOM 8717 O O . LYS A 1 30 ? -0.873 -15.375 -0.530 1.00 45.33 30 LYS A O 17
ATOM 8736 N N . TYR A 1 31 ? -2.705 -16.656 -0.273 1.00 51.01 31 TYR A N 17
ATOM 8737 C CA . TYR A 1 31 ? -2.943 -16.229 1.101 1.00 41.40 31 TYR A CA 17
ATOM 8738 C C . TYR A 1 31 ? -3.129 -17.431 2.021 1.00 74.32 31 TYR A C 17
ATOM 8739 O O . TYR A 1 31 ? -3.824 -18.388 1.678 1.00 34.32 31 TYR A O 17
ATOM 8757 N N . HIS A 1 32 ? -2.503 -17.375 3.192 1.00 52.53 32 HIS A N 17
ATOM 8758 C CA . HIS A 1 32 ? -2.599 -18.457 4.165 1.00 31.04 32 HIS A CA 17
ATOM 8759 C C . HIS A 1 32 ? -3.615 -18.124 5.251 1.00 71.22 32 HIS A C 17
ATOM 8760 O O . HIS A 1 32 ? -3.844 -16.955 5.562 1.00 22.13 32 HIS A O 17
ATOM 8774 N N . ILE A 1 33 ? -4.223 -19.158 5.825 1.00 13.31 33 ILE A N 17
ATOM 8775 C CA . ILE A 1 33 ? -5.215 -18.973 6.877 1.00 31.42 33 ILE A CA 17
ATOM 8776 C C . ILE A 1 33 ? -4.556 -18.546 8.184 1.00 25.21 33 ILE A C 17
ATOM 8777 O O . ILE A 1 33 ? -3.417 -18.915 8.466 1.00 3.12 33 ILE A O 17
ATOM 8793 N N . ASN A 1 34 ? -5.282 -17.768 8.980 1.00 30.23 34 ASN A N 17
ATOM 8794 C CA . ASN A 1 34 ? -4.769 -17.292 10.260 1.00 13.43 34 ASN A CA 17
ATOM 8795 C C . ASN A 1 34 ? -4.710 -18.426 11.278 1.00 52.14 34 ASN A C 17
ATOM 8796 O O . ASN A 1 34 ? -5.721 -19.065 11.569 1.00 23.35 34 ASN A O 17
ATOM 8807 N N . SER A 1 1 ? 3.018 0.553 -0.424 1.00 33.43 1 SER A N 18
ATOM 8808 C CA . SER A 1 1 ? 1.698 -0.017 -0.669 1.00 73.21 1 SER A CA 18
ATOM 8809 C C . SER A 1 1 ? 1.813 -1.435 -1.220 1.00 1.12 1 SER A C 18
ATOM 8810 O O . SER A 1 1 ? 2.905 -1.901 -1.546 1.00 73.44 1 SER A O 18
ATOM 8818 N N . CYS A 1 2 ? 0.677 -2.117 -1.321 1.00 51.42 2 CYS A N 18
ATOM 8819 C CA . CYS A 1 2 ? 0.647 -3.483 -1.832 1.00 72.30 2 CYS A CA 18
ATOM 8820 C C . CYS A 1 2 ? -0.635 -3.742 -2.616 1.00 24.24 2 CYS A C 18
ATOM 8821 O O . CYS A 1 2 ? -1.551 -2.918 -2.622 1.00 63.22 2 CYS A O 18
ATOM 8828 N N . LYS A 1 3 ? -0.696 -4.893 -3.277 1.00 31.54 3 LYS A N 18
ATOM 8829 C CA . LYS A 1 3 ? -1.865 -5.264 -4.065 1.00 61.54 3 LYS A CA 18
ATOM 8830 C C . LYS A 1 3 ? -2.535 -6.509 -3.491 1.00 13.23 3 LYS A C 18
ATOM 8831 O O . LYS A 1 3 ? -1.905 -7.294 -2.783 1.00 64.14 3 LYS A O 18
ATOM 8850 N N . VAL A 1 4 ? -3.816 -6.682 -3.802 1.00 4.30 4 VAL A N 18
ATOM 8851 C CA . VAL A 1 4 ? -4.570 -7.833 -3.320 1.00 41.04 4 VAL A CA 18
ATOM 8852 C C . VAL A 1 4 ? -3.937 -9.140 -3.786 1.00 41.21 4 VAL A C 18
ATOM 8853 O O . VAL A 1 4 ? -3.234 -9.192 -4.795 1.00 4.01 4 VAL A O 18
ATOM 8866 N N . PRO A 1 5 ? -4.193 -10.222 -3.036 1.00 24.25 5 PRO A N 18
ATOM 8867 C CA . PRO A 1 5 ? -3.659 -11.550 -3.352 1.00 75.11 5 PRO A CA 18
ATOM 8868 C C . PRO A 1 5 ? -4.294 -12.146 -4.604 1.00 31.33 5 PRO A C 18
ATOM 8869 O O . PRO A 1 5 ? -3.659 -12.911 -5.331 1.00 61.21 5 PRO A O 18
ATOM 8880 N N . PHE A 1 6 ? -5.551 -11.791 -4.851 1.00 33.43 6 PHE A N 18
ATOM 8881 C CA . PHE A 1 6 ? -6.273 -12.293 -6.015 1.00 3.34 6 PHE A CA 18
ATOM 8882 C C . PHE A 1 6 ? -5.580 -11.870 -7.307 1.00 35.53 6 PHE A C 18
ATOM 8883 O O . PHE A 1 6 ? -5.581 -12.606 -8.293 1.00 35.54 6 PHE A O 18
ATOM 8900 N N . ASN A 1 7 ? -4.989 -10.680 -7.294 1.00 4.03 7 ASN A N 18
ATOM 8901 C CA . ASN A 1 7 ? -4.293 -10.159 -8.464 1.00 4.03 7 ASN A CA 18
ATOM 8902 C C . ASN A 1 7 ? -3.144 -11.078 -8.868 1.00 25.20 7 ASN A C 18
ATOM 8903 O O . ASN A 1 7 ? -3.017 -12.189 -8.357 1.00 22.04 7 ASN A O 18
ATOM 8914 N N . GLU A 1 8 ? -2.311 -10.605 -9.791 1.00 2.44 8 GLU A N 18
ATOM 8915 C CA . GLU A 1 8 ? -1.174 -11.386 -10.264 1.00 44.41 8 GLU A CA 18
ATOM 8916 C C . GLU A 1 8 ? 0.138 -10.806 -9.742 1.00 53.10 8 GLU A C 18
ATOM 8917 O O . GLU A 1 8 ? 0.239 -9.608 -9.478 1.00 20.43 8 GLU A O 18
ATOM 8929 N N . CYS A 1 9 ? 1.141 -11.665 -9.596 1.00 3.15 9 CYS A N 18
ATOM 8930 C CA . CYS A 1 9 ? 2.447 -11.241 -9.106 1.00 70.35 9 CYS A CA 18
ATOM 8931 C C . CYS A 1 9 ? 3.568 -11.885 -9.918 1.00 20.34 9 CYS A C 18
ATOM 8932 O O . CYS A 1 9 ? 3.491 -13.058 -10.283 1.00 25.24 9 CYS A O 18
ATOM 8939 N N . LYS A 1 10 ? 4.609 -11.108 -10.197 1.00 51.12 10 LYS A N 18
ATOM 8940 C CA . LYS A 1 10 ? 5.748 -11.600 -10.964 1.00 63.45 10 LYS A CA 18
ATOM 8941 C C . LYS A 1 10 ? 6.730 -12.343 -10.064 1.00 12.45 10 LYS A C 18
ATOM 8942 O O . LYS A 1 10 ? 6.957 -11.950 -8.919 1.00 24.13 10 LYS A O 18
ATOM 8961 N N . TYR A 1 11 ? 7.308 -13.417 -10.588 1.00 54.34 11 TYR A N 18
ATOM 8962 C CA . TYR A 1 11 ? 8.266 -14.216 -9.831 1.00 32.12 11 TYR A CA 18
ATOM 8963 C C . TYR A 1 11 ? 9.383 -13.341 -9.272 1.00 21.42 11 TYR A C 18
ATOM 8964 O O . TYR A 1 11 ? 10.185 -12.785 -10.021 1.00 4.41 11 TYR A O 18
ATOM 8982 N N . GLY A 1 12 ? 9.431 -13.227 -7.949 1.00 24.32 12 GLY A N 18
ATOM 8983 C CA . GLY A 1 12 ? 10.454 -12.419 -7.310 1.00 34.14 12 GLY A CA 18
ATOM 8984 C C . GLY A 1 12 ? 9.931 -11.071 -6.858 1.00 24.31 12 GLY A C 18
ATOM 8985 O O . GLY A 1 12 ? 10.430 -10.496 -5.891 1.00 44.33 12 GLY A O 18
ATOM 8989 N N . ALA A 1 13 ? 8.922 -10.563 -7.559 1.00 54.02 13 ALA A N 18
ATOM 8990 C CA . ALA A 1 13 ? 8.329 -9.275 -7.223 1.00 31.24 13 ALA A CA 18
ATOM 8991 C C . ALA A 1 13 ? 7.944 -9.215 -5.749 1.00 32.01 13 ALA A C 18
ATOM 8992 O O . ALA A 1 13 ? 7.240 -10.091 -5.245 1.00 22.14 13 ALA A O 18
ATOM 8999 N N . ASP A 1 14 ? 8.408 -8.177 -5.063 1.00 41.11 14 ASP A N 18
ATOM 9000 C CA . ASP A 1 14 ? 8.112 -8.003 -3.646 1.00 3.11 14 ASP A CA 18
ATOM 9001 C C . ASP A 1 14 ? 6.882 -7.119 -3.453 1.00 20.00 14 ASP A C 18
ATOM 9002 O O . ASP A 1 14 ? 6.529 -6.770 -2.327 1.00 53.24 14 ASP A O 18
ATOM 9011 N N . GLU A 1 15 ? 6.238 -6.760 -4.558 1.00 14.43 15 GLU A N 18
ATOM 9012 C CA . GLU A 1 15 ? 5.051 -5.916 -4.510 1.00 74.13 15 GLU A CA 18
ATOM 9013 C C . GLU A 1 15 ? 3.978 -6.537 -3.620 1.00 45.24 15 GLU A C 18
ATOM 9014 O O . GLU A 1 15 ? 3.262 -5.832 -2.908 1.00 53.32 15 GLU A O 18
ATOM 9026 N N . CYS A 1 16 ? 3.873 -7.860 -3.666 1.00 12.15 16 CYS A N 18
ATOM 9027 C CA . CYS A 1 16 ? 2.887 -8.578 -2.866 1.00 63.43 16 CYS A CA 18
ATOM 9028 C C . CYS A 1 16 ? 2.985 -8.178 -1.397 1.00 62.53 16 CYS A C 18
ATOM 9029 O O . CYS A 1 16 ? 4.077 -8.102 -0.833 1.00 33.53 16 CYS A O 18
ATOM 9036 N N . CYS A 1 17 ? 1.835 -7.924 -0.781 1.00 51.45 17 CYS A N 18
ATOM 9037 C CA . CYS A 1 17 ? 1.789 -7.532 0.623 1.00 62.41 17 CYS A CA 18
ATOM 9038 C C . CYS A 1 17 ? 2.508 -8.555 1.497 1.00 14.41 17 CYS A C 18
ATOM 9039 O O . CYS A 1 17 ? 2.445 -9.758 1.245 1.00 11.12 17 CYS A O 18
ATOM 9046 N N . LYS A 1 18 ? 3.191 -8.068 2.528 1.00 13.44 18 LYS A N 18
ATOM 9047 C CA . LYS A 1 18 ? 3.921 -8.938 3.442 1.00 51.21 18 LYS A CA 18
ATOM 9048 C C . LYS A 1 18 ? 3.018 -10.045 3.977 1.00 53.50 18 LYS A C 18
ATOM 9049 O O . LYS A 1 18 ? 1.877 -9.797 4.364 1.00 14.11 18 LYS A O 18
ATOM 9068 N N . GLY A 1 19 ? 3.538 -11.269 3.997 1.00 72.14 19 GLY A N 18
ATOM 9069 C CA . GLY A 1 19 ? 2.766 -12.395 4.487 1.00 1.15 19 GLY A CA 18
ATOM 9070 C C . GLY A 1 19 ? 2.311 -13.316 3.372 1.00 63.21 19 GLY A C 18
ATOM 9071 O O . GLY A 1 19 ? 2.043 -14.495 3.602 1.00 31.12 19 GLY A O 18
ATOM 9075 N N . TYR A 1 20 ? 2.222 -12.778 2.162 1.00 10.32 20 TYR A N 18
ATOM 9076 C CA . TYR A 1 20 ? 1.793 -13.558 1.007 1.00 34.23 20 TYR A CA 18
ATOM 9077 C C . TYR A 1 20 ? 2.976 -13.894 0.106 1.00 74.21 20 TYR A C 18
ATOM 9078 O O . TYR A 1 20 ? 3.946 -13.141 0.028 1.00 33.14 20 TYR A O 18
ATOM 9096 N N . VAL A 1 21 ? 2.888 -15.034 -0.573 1.00 11.14 21 VAL A N 18
ATOM 9097 C CA . VAL A 1 21 ? 3.951 -15.472 -1.472 1.00 40.00 21 VAL A CA 18
ATOM 9098 C C . VAL A 1 21 ? 3.457 -15.544 -2.912 1.00 10.52 21 VAL A C 18
ATOM 9099 O O . VAL A 1 21 ? 2.293 -15.853 -3.168 1.00 42.22 21 VAL A O 18
ATOM 9112 N N . CYS A 1 22 ? 4.351 -15.255 -3.852 1.00 52.14 22 CYS A N 18
ATOM 9113 C CA . CYS A 1 22 ? 4.008 -15.286 -5.269 1.00 44.14 22 CYS A CA 18
ATOM 9114 C C . CYS A 1 22 ? 4.296 -16.660 -5.868 1.00 61.31 22 CYS A C 18
ATOM 9115 O O . CYS A 1 22 ? 5.443 -17.103 -5.909 1.00 24.41 22 CYS A O 18
ATOM 9122 N N . SER A 1 23 ? 3.245 -17.328 -6.333 1.00 2.52 23 SER A N 18
ATOM 9123 C CA . SER A 1 23 ? 3.382 -18.653 -6.927 1.00 50.11 23 SER A CA 18
ATOM 9124 C C . SER A 1 23 ? 3.680 -18.551 -8.420 1.00 3.34 23 SER A C 18
ATOM 9125 O O . SER A 1 23 ? 2.983 -17.853 -9.157 1.00 63.03 23 SER A O 18
ATOM 9133 N N . LYS A 1 24 ? 4.719 -19.251 -8.859 1.00 35.25 24 LYS A N 18
ATOM 9134 C CA . LYS A 1 24 ? 5.110 -19.242 -10.263 1.00 52.23 24 LYS A CA 18
ATOM 9135 C C . LYS A 1 24 ? 4.173 -20.113 -11.095 1.00 63.41 24 LYS A C 18
ATOM 9136 O O . LYS A 1 24 ? 3.809 -19.754 -12.214 1.00 43.53 24 LYS A O 18
ATOM 9155 N N . ARG A 1 25 ? 3.787 -21.257 -10.539 1.00 2.15 25 ARG A N 18
ATOM 9156 C CA . ARG A 1 25 ? 2.892 -22.177 -11.230 1.00 32.42 25 ARG A CA 18
ATOM 9157 C C . ARG A 1 25 ? 1.563 -21.501 -11.558 1.00 4.45 25 ARG A C 18
ATOM 9158 O O . ARG A 1 25 ? 1.203 -21.351 -12.725 1.00 31.42 25 ARG A O 18
ATOM 9179 N N . ASP A 1 26 ? 0.841 -21.094 -10.520 1.00 0.11 26 ASP A N 18
ATOM 9180 C CA . ASP A 1 26 ? -0.447 -20.434 -10.696 1.00 41.42 26 ASP A CA 18
ATOM 9181 C C . ASP A 1 26 ? -0.261 -19.006 -11.202 1.00 65.24 26 ASP A C 18
ATOM 9182 O O . ASP A 1 26 ? -1.083 -18.493 -11.961 1.00 30.50 26 ASP A O 18
ATOM 9191 N N . GLY A 1 27 ? 0.826 -18.370 -10.776 1.00 30.23 27 GLY A N 18
ATOM 9192 C CA . GLY A 1 27 ? 1.100 -17.008 -11.194 1.00 45.01 27 GLY A CA 18
ATOM 9193 C C . GLY A 1 27 ? 0.253 -15.992 -10.453 1.00 50.34 27 GLY A C 18
ATOM 9194 O O . GLY A 1 27 ? -0.165 -14.986 -11.027 1.00 74.12 27 GLY A O 18
ATOM 9198 N N . TRP A 1 28 ? -0.002 -16.256 -9.176 1.00 63.32 28 TRP A N 18
ATOM 9199 C CA . TRP A 1 28 ? -0.807 -15.357 -8.356 1.00 74.22 28 TRP A CA 18
ATOM 9200 C C . TRP A 1 28 ? -0.276 -15.301 -6.929 1.00 62.53 28 TRP A C 18
ATOM 9201 O O . TRP A 1 28 ? 0.594 -16.086 -6.547 1.00 53.53 28 TRP A O 18
ATOM 9222 N N . CYS A 1 29 ? -0.802 -14.369 -6.142 1.00 33.42 29 CYS A N 18
ATOM 9223 C CA . CYS A 1 29 ? -0.381 -14.210 -4.756 1.00 43.41 29 CYS A CA 18
ATOM 9224 C C . CYS A 1 29 ? -1.246 -15.054 -3.824 1.00 23.31 29 CYS A C 18
ATOM 9225 O O . CYS A 1 29 ? -2.473 -14.959 -3.840 1.00 2.20 29 CYS A O 18
ATOM 9232 N N . LYS A 1 30 ? -0.597 -15.882 -3.012 1.00 30.35 30 LYS A N 18
ATOM 9233 C CA . LYS A 1 30 ? -1.303 -16.743 -2.071 1.00 24.24 30 LYS A CA 18
ATOM 9234 C C . LYS A 1 30 ? -0.700 -16.634 -0.675 1.00 62.43 30 LYS A C 18
ATOM 9235 O O . LYS A 1 30 ? 0.134 -15.766 -0.415 1.00 45.33 30 LYS A O 18
ATOM 9254 N N . TYR A 1 31 ? -1.127 -17.518 0.220 1.00 51.01 31 TYR A N 18
ATOM 9255 C CA . TYR A 1 31 ? -0.630 -17.520 1.590 1.00 41.40 31 TYR A CA 18
ATOM 9256 C C . TYR A 1 31 ? -0.089 -18.894 1.973 1.00 74.32 31 TYR A C 18
ATOM 9257 O O . TYR A 1 31 ? -0.173 -19.845 1.194 1.00 34.32 31 TYR A O 18
ATOM 9275 N N . HIS A 1 32 ? 0.464 -18.992 3.177 1.00 52.53 32 HIS A N 18
ATOM 9276 C CA . HIS A 1 32 ? 1.018 -20.250 3.664 1.00 31.04 32 HIS A CA 18
ATOM 9277 C C . HIS A 1 32 ? 0.697 -20.448 5.143 1.00 71.22 32 HIS A C 18
ATOM 9278 O O . HIS A 1 32 ? 0.303 -19.507 5.834 1.00 22.13 32 HIS A O 18
ATOM 9292 N N . ILE A 1 33 ? 0.869 -21.674 5.623 1.00 13.31 33 ILE A N 18
ATOM 9293 C CA . ILE A 1 33 ? 0.599 -21.994 7.018 1.00 31.42 33 ILE A CA 18
ATOM 9294 C C . ILE A 1 33 ? 1.797 -21.661 7.901 1.00 25.21 33 ILE A C 18
ATOM 9295 O O . ILE A 1 33 ? 2.945 -21.852 7.504 1.00 3.12 33 ILE A O 18
ATOM 9311 N N . ASN A 1 34 ? 1.520 -21.161 9.101 1.00 30.23 34 ASN A N 18
ATOM 9312 C CA . ASN A 1 34 ? 2.575 -20.801 10.041 1.00 13.43 34 ASN A CA 18
ATOM 9313 C C . ASN A 1 34 ? 3.300 -22.044 10.547 1.00 52.14 34 ASN A C 18
ATOM 9314 O O . ASN A 1 34 ? 4.059 -21.981 11.514 1.00 23.35 34 ASN A O 18
ATOM 9325 N N . SER A 1 1 ? 1.088 -0.152 0.114 1.00 33.43 1 SER A N 19
ATOM 9326 C CA . SER A 1 1 ? 2.333 -0.419 -0.596 1.00 73.21 1 SER A CA 19
ATOM 9327 C C . SER A 1 1 ? 2.343 -1.836 -1.161 1.00 1.12 1 SER A C 19
ATOM 9328 O O . SER A 1 1 ? 3.382 -2.497 -1.192 1.00 73.44 1 SER A O 19
ATOM 9336 N N . CYS A 1 2 ? 1.180 -2.297 -1.606 1.00 51.42 2 CYS A N 19
ATOM 9337 C CA . CYS A 1 2 ? 1.051 -3.635 -2.170 1.00 72.30 2 CYS A CA 19
ATOM 9338 C C . CYS A 1 2 ? -0.291 -3.801 -2.877 1.00 24.24 2 CYS A C 19
ATOM 9339 O O . CYS A 1 2 ? -1.163 -2.936 -2.789 1.00 63.22 2 CYS A O 19
ATOM 9346 N N . LYS A 1 3 ? -0.449 -4.918 -3.579 1.00 31.54 3 LYS A N 19
ATOM 9347 C CA . LYS A 1 3 ? -1.684 -5.200 -4.301 1.00 61.54 3 LYS A CA 19
ATOM 9348 C C . LYS A 1 3 ? -2.382 -6.430 -3.728 1.00 13.23 3 LYS A C 19
ATOM 9349 O O . LYS A 1 3 ? -1.755 -7.260 -3.069 1.00 64.14 3 LYS A O 19
ATOM 9368 N N . VAL A 1 4 ? -3.681 -6.540 -3.983 1.00 4.30 4 VAL A N 19
ATOM 9369 C CA . VAL A 1 4 ? -4.462 -7.670 -3.493 1.00 41.04 4 VAL A CA 19
ATOM 9370 C C . VAL A 1 4 ? -3.909 -8.990 -4.018 1.00 41.21 4 VAL A C 19
ATOM 9371 O O . VAL A 1 4 ? -3.251 -9.046 -5.057 1.00 4.01 4 VAL A O 19
ATOM 9384 N N . PRO A 1 5 ? -4.180 -10.079 -3.284 1.00 24.25 5 PRO A N 19
ATOM 9385 C CA . PRO A 1 5 ? -3.719 -11.420 -3.656 1.00 75.11 5 PRO A CA 19
ATOM 9386 C C . PRO A 1 5 ? -4.432 -11.955 -4.892 1.00 31.33 5 PRO A C 19
ATOM 9387 O O . PRO A 1 5 ? -3.850 -12.698 -5.684 1.00 61.21 5 PRO A O 19
ATOM 9398 N N . PHE A 1 6 ? -5.696 -11.575 -5.052 1.00 33.43 6 PHE A N 19
ATOM 9399 C CA . PHE A 1 6 ? -6.489 -12.019 -6.192 1.00 3.34 6 PHE A CA 19
ATOM 9400 C C . PHE A 1 6 ? -5.830 -11.609 -7.506 1.00 35.53 6 PHE A C 19
ATOM 9401 O O . PHE A 1 6 ? -5.887 -12.338 -8.495 1.00 35.54 6 PHE A O 19
ATOM 9418 N N . ASN A 1 7 ? -5.204 -10.436 -7.506 1.00 4.03 7 ASN A N 19
ATOM 9419 C CA . ASN A 1 7 ? -4.535 -9.927 -8.698 1.00 4.03 7 ASN A CA 19
ATOM 9420 C C . ASN A 1 7 ? -3.391 -10.847 -9.114 1.00 25.20 7 ASN A C 19
ATOM 9421 O O . ASN A 1 7 ? -3.247 -11.951 -8.590 1.00 22.04 7 ASN A O 19
ATOM 9432 N N . GLU A 1 8 ? -2.579 -10.384 -10.059 1.00 2.44 8 GLU A N 19
ATOM 9433 C CA . GLU A 1 8 ? -1.448 -11.165 -10.544 1.00 44.41 8 GLU A CA 19
ATOM 9434 C C . GLU A 1 8 ? -0.167 -10.787 -9.806 1.00 53.10 8 GLU A C 19
ATOM 9435 O O . GLU A 1 8 ? -0.089 -9.731 -9.176 1.00 20.43 8 GLU A O 19
ATOM 9447 N N . CYS A 1 9 ? 0.834 -11.657 -9.886 1.00 3.15 9 CYS A N 19
ATOM 9448 C CA . CYS A 1 9 ? 2.111 -11.416 -9.225 1.00 70.35 9 CYS A CA 19
ATOM 9449 C C . CYS A 1 9 ? 3.273 -11.655 -10.185 1.00 20.34 9 CYS A C 19
ATOM 9450 O O . CYS A 1 9 ? 3.247 -12.585 -10.990 1.00 25.24 9 CYS A O 19
ATOM 9457 N N . LYS A 1 10 ? 4.293 -10.807 -10.093 1.00 51.12 10 LYS A N 19
ATOM 9458 C CA . LYS A 1 10 ? 5.467 -10.925 -10.951 1.00 63.45 10 LYS A CA 19
ATOM 9459 C C . LYS A 1 10 ? 6.565 -11.727 -10.262 1.00 12.45 10 LYS A C 19
ATOM 9460 O O . LYS A 1 10 ? 6.827 -11.545 -9.072 1.00 24.13 10 LYS A O 19
ATOM 9479 N N . TYR A 1 11 ? 7.207 -12.613 -11.016 1.00 54.34 11 TYR A N 19
ATOM 9480 C CA . TYR A 1 11 ? 8.276 -13.443 -10.477 1.00 32.12 11 TYR A CA 19
ATOM 9481 C C . TYR A 1 11 ? 9.342 -12.587 -9.799 1.00 21.42 11 TYR A C 19
ATOM 9482 O O . TYR A 1 11 ? 10.049 -11.822 -10.454 1.00 4.41 11 TYR A O 19
ATOM 9500 N N . GLY A 1 12 ? 9.451 -12.723 -8.481 1.00 24.32 12 GLY A N 19
ATOM 9501 C CA . GLY A 1 12 ? 10.432 -11.956 -7.735 1.00 34.14 12 GLY A CA 19
ATOM 9502 C C . GLY A 1 12 ? 9.860 -10.668 -7.178 1.00 24.31 12 GLY A C 19
ATOM 9503 O O . GLY A 1 12 ? 10.313 -10.176 -6.145 1.00 44.33 12 GLY A O 19
ATOM 9507 N N . ALA A 1 13 ? 8.862 -10.120 -7.863 1.00 54.02 13 ALA A N 19
ATOM 9508 C CA . ALA A 1 13 ? 8.227 -8.881 -7.430 1.00 31.24 13 ALA A CA 19
ATOM 9509 C C . ALA A 1 13 ? 7.796 -8.967 -5.970 1.00 32.01 13 ALA A C 19
ATOM 9510 O O . ALA A 1 13 ? 7.012 -9.838 -5.595 1.00 22.14 13 ALA A O 19
ATOM 9517 N N . ASP A 1 14 ? 8.314 -8.058 -5.151 1.00 41.11 14 ASP A N 19
ATOM 9518 C CA . ASP A 1 14 ? 7.982 -8.031 -3.731 1.00 3.11 14 ASP A CA 19
ATOM 9519 C C . ASP A 1 14 ? 6.780 -7.128 -3.472 1.00 20.00 14 ASP A C 19
ATOM 9520 O O . ASP A 1 14 ? 6.406 -6.891 -2.323 1.00 53.24 14 ASP A O 19
ATOM 9529 N N . GLU A 1 15 ? 6.180 -6.625 -4.547 1.00 14.43 15 GLU A N 19
ATOM 9530 C CA . GLU A 1 15 ? 5.023 -5.746 -4.433 1.00 74.13 15 GLU A CA 19
ATOM 9531 C C . GLU A 1 15 ? 3.904 -6.419 -3.643 1.00 45.24 15 GLU A C 19
ATOM 9532 O O . GLU A 1 15 ? 3.178 -5.764 -2.894 1.00 53.32 15 GLU A O 19
ATOM 9544 N N . CYS A 1 16 ? 3.771 -7.729 -3.817 1.00 12.15 16 CYS A N 19
ATOM 9545 C CA . CYS A 1 16 ? 2.740 -8.492 -3.122 1.00 63.43 16 CYS A CA 19
ATOM 9546 C C . CYS A 1 16 ? 2.782 -8.220 -1.621 1.00 62.53 16 CYS A C 19
ATOM 9547 O O . CYS A 1 16 ? 3.855 -8.172 -1.017 1.00 33.53 16 CYS A O 19
ATOM 9554 N N . CYS A 1 17 ? 1.608 -8.044 -1.024 1.00 51.45 17 CYS A N 19
ATOM 9555 C CA . CYS A 1 17 ? 1.509 -7.778 0.406 1.00 62.41 17 CYS A CA 19
ATOM 9556 C C . CYS A 1 17 ? 2.286 -8.818 1.208 1.00 14.41 17 CYS A C 19
ATOM 9557 O O . CYS A 1 17 ? 2.063 -10.020 1.066 1.00 11.12 17 CYS A O 19
ATOM 9564 N N . LYS A 1 18 ? 3.197 -8.346 2.052 1.00 13.44 18 LYS A N 19
ATOM 9565 C CA . LYS A 1 18 ? 4.007 -9.233 2.879 1.00 51.21 18 LYS A CA 19
ATOM 9566 C C . LYS A 1 18 ? 3.127 -10.213 3.649 1.00 53.50 18 LYS A C 19
ATOM 9567 O O . LYS A 1 18 ? 1.961 -9.931 3.924 1.00 14.11 18 LYS A O 19
ATOM 9586 N N . GLY A 1 19 ? 3.693 -11.365 3.996 1.00 72.14 19 GLY A N 19
ATOM 9587 C CA . GLY A 1 19 ? 2.946 -12.367 4.733 1.00 1.15 19 GLY A CA 19
ATOM 9588 C C . GLY A 1 19 ? 2.505 -13.521 3.855 1.00 63.21 19 GLY A C 19
ATOM 9589 O O . GLY A 1 19 ? 2.261 -14.625 4.345 1.00 31.12 19 GLY A O 19
ATOM 9593 N N . TYR A 1 20 ? 2.400 -13.268 2.556 1.00 10.32 20 TYR A N 19
ATOM 9594 C CA . TYR A 1 20 ? 1.981 -14.295 1.608 1.00 34.23 20 TYR A CA 19
ATOM 9595 C C . TYR A 1 20 ? 3.119 -14.656 0.659 1.00 74.21 20 TYR A C 19
ATOM 9596 O O . TYR A 1 20 ? 4.087 -13.909 0.517 1.00 33.14 20 TYR A O 19
ATOM 9614 N N . VAL A 1 21 ? 2.995 -15.811 0.010 1.00 11.14 21 VAL A N 19
ATOM 9615 C CA . VAL A 1 21 ? 4.011 -16.273 -0.927 1.00 40.00 21 VAL A CA 19
ATOM 9616 C C . VAL A 1 21 ? 3.503 -16.210 -2.363 1.00 10.52 21 VAL A C 19
ATOM 9617 O O . VAL A 1 21 ? 2.329 -16.471 -2.630 1.00 42.22 21 VAL A O 19
ATOM 9630 N N . CYS A 1 22 ? 4.395 -15.863 -3.285 1.00 52.14 22 CYS A N 19
ATOM 9631 C CA . CYS A 1 22 ? 4.038 -15.765 -4.696 1.00 44.14 22 CYS A CA 19
ATOM 9632 C C . CYS A 1 22 ? 4.398 -17.049 -5.438 1.00 61.31 22 CYS A C 19
ATOM 9633 O O . CYS A 1 22 ? 5.560 -17.451 -5.474 1.00 24.41 22 CYS A O 19
ATOM 9640 N N . SER A 1 23 ? 3.392 -17.686 -6.029 1.00 2.52 23 SER A N 19
ATOM 9641 C CA . SER A 1 23 ? 3.602 -18.926 -6.768 1.00 50.11 23 SER A CA 19
ATOM 9642 C C . SER A 1 23 ? 3.906 -18.638 -8.235 1.00 3.34 23 SER A C 19
ATOM 9643 O O . SER A 1 23 ? 3.183 -17.896 -8.898 1.00 63.03 23 SER A O 19
ATOM 9651 N N . LYS A 1 24 ? 4.983 -19.234 -8.736 1.00 35.25 24 LYS A N 19
ATOM 9652 C CA . LYS A 1 24 ? 5.385 -19.046 -10.125 1.00 52.23 24 LYS A CA 19
ATOM 9653 C C . LYS A 1 24 ? 4.405 -19.730 -11.073 1.00 63.41 24 LYS A C 19
ATOM 9654 O O . LYS A 1 24 ? 4.126 -19.226 -12.161 1.00 43.53 24 LYS A O 19
ATOM 9673 N N . ARG A 1 25 ? 3.886 -20.878 -10.652 1.00 2.15 25 ARG A N 19
ATOM 9674 C CA . ARG A 1 25 ? 2.937 -21.631 -11.463 1.00 32.42 25 ARG A CA 19
ATOM 9675 C C . ARG A 1 25 ? 1.576 -20.942 -11.488 1.00 4.45 25 ARG A C 19
ATOM 9676 O O . ARG A 1 25 ? 0.994 -20.732 -12.552 1.00 31.42 25 ARG A O 19
ATOM 9697 N N . ASP A 1 26 ? 1.075 -20.592 -10.309 1.00 0.11 26 ASP A N 19
ATOM 9698 C CA . ASP A 1 26 ? -0.218 -19.926 -10.194 1.00 41.42 26 ASP A CA 19
ATOM 9699 C C . ASP A 1 26 ? -0.152 -18.512 -10.763 1.00 65.24 26 ASP A C 19
ATOM 9700 O O . ASP A 1 26 ? -1.082 -18.056 -11.429 1.00 30.50 26 ASP A O 19
ATOM 9709 N N . GLY A 1 27 ? 0.951 -17.822 -10.493 1.00 30.23 27 GLY A N 19
ATOM 9710 C CA . GLY A 1 27 ? 1.117 -16.466 -10.984 1.00 45.01 27 GLY A CA 19
ATOM 9711 C C . GLY A 1 27 ? 0.417 -15.444 -10.111 1.00 50.34 27 GLY A C 19
ATOM 9712 O O . GLY A 1 27 ? 0.283 -14.280 -10.492 1.00 74.12 27 GLY A O 19
ATOM 9716 N N . TRP A 1 28 ? -0.033 -15.877 -8.940 1.00 63.32 28 TRP A N 19
ATOM 9717 C CA . TRP A 1 28 ? -0.724 -14.992 -8.011 1.00 74.22 28 TRP A CA 19
ATOM 9718 C C . TRP A 1 28 ? -0.369 -15.332 -6.568 1.00 62.53 28 TRP A C 19
ATOM 9719 O O . TRP A 1 28 ? 0.007 -16.462 -6.260 1.00 53.53 28 TRP A O 19
ATOM 9740 N N . CYS A 1 29 ? -0.492 -14.346 -5.685 1.00 33.42 29 CYS A N 19
ATOM 9741 C CA . CYS A 1 29 ? -0.184 -14.540 -4.273 1.00 43.41 29 CYS A CA 19
ATOM 9742 C C . CYS A 1 29 ? -1.084 -15.611 -3.662 1.00 23.31 29 CYS A C 19
ATOM 9743 O O . CYS A 1 29 ? -2.281 -15.666 -3.942 1.00 2.20 29 CYS A O 19
ATOM 9750 N N . LYS A 1 30 ? -0.497 -16.462 -2.827 1.00 30.35 30 LYS A N 19
ATOM 9751 C CA . LYS A 1 30 ? -1.243 -17.531 -2.174 1.00 24.24 30 LYS A CA 19
ATOM 9752 C C . LYS A 1 30 ? -1.849 -17.048 -0.861 1.00 62.43 30 LYS A C 19
ATOM 9753 O O . LYS A 1 30 ? -1.521 -15.965 -0.375 1.00 45.33 30 LYS A O 19
ATOM 9772 N N . TYR A 1 31 ? -2.734 -17.859 -0.290 1.00 51.01 31 TYR A N 19
ATOM 9773 C CA . TYR A 1 31 ? -3.386 -17.514 0.968 1.00 41.40 31 TYR A CA 19
ATOM 9774 C C . TYR A 1 31 ? -2.720 -18.225 2.141 1.00 74.32 31 TYR A C 19
ATOM 9775 O O . TYR A 1 31 ? -2.311 -19.382 2.030 1.00 34.32 31 TYR A O 19
ATOM 9793 N N . HIS A 1 32 ? -2.614 -17.525 3.266 1.00 52.53 32 HIS A N 19
ATOM 9794 C CA . HIS A 1 32 ? -1.998 -18.090 4.463 1.00 31.04 32 HIS A CA 19
ATOM 9795 C C . HIS A 1 32 ? -3.060 -18.618 5.422 1.00 71.22 32 HIS A C 19
ATOM 9796 O O . HIS A 1 32 ? -4.071 -17.960 5.667 1.00 22.13 32 HIS A O 19
ATOM 9810 N N . ILE A 1 33 ? -2.823 -19.809 5.962 1.00 13.31 33 ILE A N 19
ATOM 9811 C CA . ILE A 1 33 ? -3.758 -20.425 6.894 1.00 31.42 33 ILE A CA 19
ATOM 9812 C C . ILE A 1 33 ? -3.538 -19.913 8.313 1.00 25.21 33 ILE A C 19
ATOM 9813 O O . ILE A 1 33 ? -2.423 -19.549 8.686 1.00 3.12 33 ILE A O 19
ATOM 9829 N N . ASN A 1 34 ? -4.608 -19.887 9.101 1.00 30.23 34 ASN A N 19
ATOM 9830 C CA . ASN A 1 34 ? -4.532 -19.420 10.479 1.00 13.43 34 ASN A CA 19
ATOM 9831 C C . ASN A 1 34 ? -3.895 -20.476 11.377 1.00 52.14 34 ASN A C 19
ATOM 9832 O O . ASN A 1 34 ? -4.573 -21.102 12.193 1.00 23.35 34 ASN A O 19
ATOM 9843 N N . SER A 1 1 ? 1.755 0.295 -1.078 1.00 33.43 1 SER A N 20
ATOM 9844 C CA . SER A 1 1 ? 2.447 -0.670 -0.229 1.00 73.21 1 SER A CA 20
ATOM 9845 C C . SER A 1 1 ? 2.397 -2.066 -0.843 1.00 1.12 1 SER A C 20
ATOM 9846 O O . SER A 1 1 ? 3.427 -2.631 -1.212 1.00 73.44 1 SER A O 20
ATOM 9854 N N . CYS A 1 2 ? 1.193 -2.618 -0.946 1.00 51.42 2 CYS A N 20
ATOM 9855 C CA . CYS A 1 2 ? 1.007 -3.947 -1.513 1.00 72.30 2 CYS A CA 20
ATOM 9856 C C . CYS A 1 2 ? -0.274 -4.012 -2.342 1.00 24.24 2 CYS A C 20
ATOM 9857 O O . CYS A 1 2 ? -1.077 -3.078 -2.337 1.00 63.22 2 CYS A O 20
ATOM 9864 N N . LYS A 1 3 ? -0.458 -5.120 -3.051 1.00 31.54 3 LYS A N 20
ATOM 9865 C CA . LYS A 1 3 ? -1.641 -5.308 -3.882 1.00 61.54 3 LYS A CA 20
ATOM 9866 C C . LYS A 1 3 ? -2.461 -6.500 -3.399 1.00 13.23 3 LYS A C 20
ATOM 9867 O O . LYS A 1 3 ? -1.936 -7.409 -2.757 1.00 64.14 3 LYS A O 20
ATOM 9886 N N . VAL A 1 4 ? -3.754 -6.490 -3.713 1.00 4.30 4 VAL A N 20
ATOM 9887 C CA . VAL A 1 4 ? -4.646 -7.570 -3.313 1.00 41.04 4 VAL A CA 20
ATOM 9888 C C . VAL A 1 4 ? -4.183 -8.906 -3.884 1.00 41.21 4 VAL A C 20
ATOM 9889 O O . VAL A 1 4 ? -3.487 -8.968 -4.897 1.00 4.01 4 VAL A O 20
ATOM 9902 N N . PRO A 1 5 ? -4.577 -10.002 -3.220 1.00 24.25 5 PRO A N 20
ATOM 9903 C CA . PRO A 1 5 ? -4.213 -11.358 -3.642 1.00 75.11 5 PRO A CA 20
ATOM 9904 C C . PRO A 1 5 ? -4.914 -11.769 -4.934 1.00 31.33 5 PRO A C 20
ATOM 9905 O O . PRO A 1 5 ? -4.368 -12.529 -5.732 1.00 61.21 5 PRO A O 20
ATOM 9916 N N . PHE A 1 6 ? -6.126 -11.261 -5.132 1.00 33.43 6 PHE A N 20
ATOM 9917 C CA . PHE A 1 6 ? -6.901 -11.576 -6.326 1.00 3.34 6 PHE A CA 20
ATOM 9918 C C . PHE A 1 6 ? -6.142 -11.175 -7.588 1.00 35.53 6 PHE A C 20
ATOM 9919 O O . PHE A 1 6 ? -6.228 -11.846 -8.615 1.00 35.54 6 PHE A O 20
ATOM 9936 N N . ASN A 1 7 ? -5.402 -10.075 -7.502 1.00 4.03 7 ASN A N 20
ATOM 9937 C CA . ASN A 1 7 ? -4.629 -9.583 -8.636 1.00 4.03 7 ASN A CA 20
ATOM 9938 C C . ASN A 1 7 ? -3.595 -10.614 -9.077 1.00 25.20 7 ASN A C 20
ATOM 9939 O O . ASN A 1 7 ? -3.616 -11.760 -8.630 1.00 22.04 7 ASN A O 20
ATOM 9950 N N . GLU A 1 8 ? -2.689 -10.197 -9.957 1.00 2.44 8 GLU A N 20
ATOM 9951 C CA . GLU A 1 8 ? -1.647 -11.084 -10.458 1.00 44.41 8 GLU A CA 20
ATOM 9952 C C . GLU A 1 8 ? -0.281 -10.689 -9.901 1.00 53.10 8 GLU A C 20
ATOM 9953 O O . GLU A 1 8 ? -0.061 -9.537 -9.525 1.00 20.43 8 GLU A O 20
ATOM 9965 N N . CYS A 1 9 ? 0.632 -11.653 -9.851 1.00 3.15 9 CYS A N 20
ATOM 9966 C CA . CYS A 1 9 ? 1.975 -11.408 -9.338 1.00 70.35 9 CYS A CA 20
ATOM 9967 C C . CYS A 1 9 ? 3.029 -11.986 -10.279 1.00 20.34 9 CYS A C 20
ATOM 9968 O O . CYS A 1 9 ? 2.854 -13.072 -10.833 1.00 25.24 9 CYS A O 20
ATOM 9975 N N . LYS A 1 10 ? 4.123 -11.254 -10.454 1.00 51.12 10 LYS A N 20
ATOM 9976 C CA . LYS A 1 10 ? 5.207 -11.692 -11.325 1.00 63.45 10 LYS A CA 20
ATOM 9977 C C . LYS A 1 10 ? 6.323 -12.349 -10.518 1.00 12.45 10 LYS A C 20
ATOM 9978 O O . LYS A 1 10 ? 6.607 -11.941 -9.392 1.00 24.13 10 LYS A O 20
ATOM 9997 N N . TYR A 1 11 ? 6.951 -13.363 -11.100 1.00 54.34 11 TYR A N 20
ATOM 9998 C CA . TYR A 1 11 ? 8.035 -14.075 -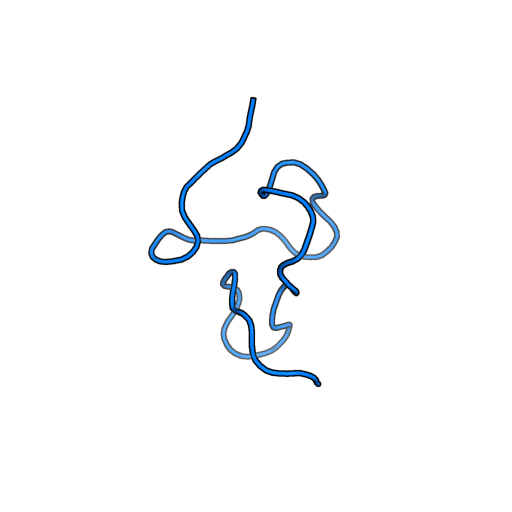10.435 1.00 32.12 11 TYR A CA 20
ATOM 9999 C C . TYR A 1 11 ? 9.127 -13.109 -9.987 1.00 21.42 11 TYR A C 20
ATOM 10000 O O . TYR A 1 11 ? 9.756 -12.443 -10.807 1.00 4.41 11 TYR A O 20
ATOM 10018 N N . GLY A 1 12 ? 9.347 -13.040 -8.678 1.00 24.32 12 GLY A N 20
ATOM 10019 C CA . GLY A 1 12 ? 10.364 -12.155 -8.142 1.00 34.14 12 GLY A CA 20
ATOM 10020 C C . GLY A 1 12 ? 9.820 -10.777 -7.817 1.00 24.31 12 GLY A C 20
ATOM 10021 O O . GLY A 1 12 ? 10.583 -9.842 -7.580 1.00 44.33 12 GLY A O 20
ATOM 10025 N N . ALA A 1 13 ? 8.498 -10.652 -7.808 1.00 54.02 13 ALA A N 20
ATOM 10026 C CA . ALA A 1 13 ? 7.853 -9.379 -7.511 1.00 31.24 13 ALA A CA 20
ATOM 10027 C C . ALA A 1 13 ? 7.587 -9.235 -6.016 1.00 32.01 13 ALA A C 20
ATOM 10028 O O . ALA A 1 13 ? 6.981 -10.110 -5.397 1.00 22.14 13 ALA A O 20
ATOM 10035 N N . ASP A 1 14 ? 8.043 -8.127 -5.443 1.00 41.11 14 ASP A N 20
ATOM 10036 C CA . ASP A 1 14 ? 7.854 -7.868 -4.021 1.00 3.11 14 ASP A CA 20
ATOM 10037 C C . ASP A 1 14 ? 6.520 -7.173 -3.767 1.00 20.00 14 ASP A C 20
ATOM 10038 O O . ASP A 1 14 ? 6.219 -6.780 -2.640 1.00 53.24 14 ASP A O 20
ATOM 10047 N N . GLU A 1 15 ? 5.726 -7.026 -4.823 1.00 14.43 15 GLU A N 20
ATOM 10048 C CA . GLU A 1 15 ? 4.425 -6.375 -4.714 1.00 74.13 15 GLU A CA 20
ATOM 10049 C C . GLU A 1 15 ? 3.554 -7.071 -3.670 1.00 45.24 15 GLU A C 20
ATOM 10050 O O . GLU A 1 15 ? 2.788 -6.425 -2.955 1.00 53.32 15 GLU A O 20
ATOM 10062 N N . CYS A 1 16 ? 3.680 -8.391 -3.590 1.00 12.15 16 CYS A N 20
ATOM 10063 C CA . CYS A 1 16 ? 2.906 -9.175 -2.635 1.00 63.43 16 CYS A CA 20
ATOM 10064 C C . CYS A 1 16 ? 3.046 -8.609 -1.225 1.00 62.53 16 CYS A C 20
ATOM 10065 O O . CYS A 1 16 ? 4.157 -8.393 -0.739 1.00 33.53 16 CYS A O 20
ATOM 10072 N N . CYS A 1 17 ? 1.913 -8.372 -0.573 1.00 51.45 17 CYS A N 20
ATOM 10073 C CA . CYS A 1 17 ? 1.907 -7.830 0.780 1.00 62.41 17 CYS A CA 20
ATOM 10074 C C . CYS A 1 17 ? 2.695 -8.731 1.729 1.00 14.41 17 CYS A C 20
ATOM 10075 O O . CYS A 1 17 ? 2.845 -9.928 1.485 1.00 11.12 17 CYS A O 20
ATOM 10082 N N . LYS A 1 18 ? 3.195 -8.146 2.811 1.00 13.44 18 LYS A N 20
ATOM 10083 C CA . LYS A 1 18 ? 3.966 -8.893 3.799 1.00 51.21 18 LYS A CA 20
ATOM 10084 C C . LYS A 1 18 ? 3.173 -10.089 4.316 1.00 53.50 18 LYS A C 20
ATOM 10085 O O . LYS A 1 18 ? 2.038 -9.945 4.767 1.00 14.11 18 LYS A O 20
ATOM 10104 N N . GLY A 1 19 ? 3.780 -11.269 4.249 1.00 72.14 19 GLY A N 20
ATOM 10105 C CA . GLY A 1 19 ? 3.116 -12.473 4.715 1.00 1.15 19 GLY A CA 20
ATOM 10106 C C . GLY A 1 19 ? 2.670 -13.367 3.576 1.00 63.21 19 GLY A C 20
ATOM 10107 O O . GLY A 1 19 ? 2.498 -14.573 3.755 1.00 31.12 19 GLY A O 20
ATOM 10111 N N . TYR A 1 20 ? 2.481 -12.777 2.401 1.00 10.32 20 TYR A N 20
ATOM 10112 C CA . TYR A 1 20 ? 2.049 -13.528 1.228 1.00 34.23 20 TYR A CA 20
ATOM 10113 C C . TYR A 1 20 ? 3.245 -13.955 0.383 1.00 74.21 20 TYR A C 20
ATOM 10114 O O . TYR A 1 20 ? 4.337 -13.400 0.506 1.00 33.14 20 TYR A O 20
ATOM 10132 N N . VAL A 1 21 ? 3.030 -14.946 -0.477 1.00 11.14 21 VAL A N 20
ATOM 10133 C CA . VAL A 1 21 ? 4.088 -15.447 -1.346 1.00 40.00 21 VAL A CA 20
ATOM 10134 C C . VAL A 1 21 ? 3.619 -15.525 -2.794 1.00 10.52 21 VAL A C 20
ATOM 10135 O O . VAL A 1 21 ? 2.437 -15.737 -3.066 1.00 42.22 21 VAL A O 20
ATOM 10148 N N . CYS A 1 22 ? 4.554 -15.350 -3.722 1.00 52.14 22 CYS A N 20
ATOM 10149 C CA . CYS A 1 22 ? 4.238 -15.400 -5.145 1.00 44.14 22 CYS A CA 20
ATOM 10150 C C . CYS A 1 22 ? 4.426 -16.810 -5.695 1.00 61.31 22 CYS A C 20
ATOM 10151 O O . CYS A 1 22 ? 5.534 -17.346 -5.693 1.00 24.41 22 CYS A O 20
ATOM 10158 N N . SER A 1 23 ? 3.335 -17.407 -6.166 1.00 2.52 23 SER A N 20
ATOM 10159 C CA . SER A 1 23 ? 3.378 -18.756 -6.716 1.00 50.11 23 SER A CA 20
ATOM 10160 C C . SER A 1 23 ? 4.115 -18.776 -8.052 1.00 3.34 23 SER A C 20
ATOM 10161 O O . SER A 1 23 ? 3.817 -17.988 -8.950 1.00 63.03 23 SER A O 20
ATOM 10169 N N . LYS A 1 24 ? 5.081 -19.680 -8.174 1.00 35.25 24 LYS A N 20
ATOM 10170 C CA . LYS A 1 24 ? 5.862 -19.805 -9.398 1.00 52.23 24 LYS A CA 20
ATOM 10171 C C . LYS A 1 24 ? 5.056 -20.504 -10.489 1.00 63.41 24 LYS A C 20
ATOM 10172 O O . LYS A 1 24 ? 5.166 -20.167 -11.668 1.00 43.53 24 LYS A O 20
ATOM 10191 N N . ARG A 1 25 ? 4.246 -21.479 -10.088 1.00 2.15 25 ARG A N 20
ATOM 10192 C CA . ARG A 1 25 ? 3.422 -22.224 -11.031 1.00 32.42 25 ARG A CA 20
ATOM 10193 C C . ARG A 1 25 ? 2.181 -21.426 -11.419 1.00 4.45 25 ARG A C 20
ATOM 10194 O O . ARG A 1 25 ? 1.933 -21.179 -12.599 1.00 31.42 25 ARG A O 20
ATOM 10215 N N . ASP A 1 26 ? 1.406 -21.024 -10.417 1.00 0.11 26 ASP A N 20
ATOM 10216 C CA . ASP A 1 26 ? 0.191 -20.253 -10.652 1.00 41.42 26 ASP A CA 20
ATOM 10217 C C . ASP A 1 26 ? 0.525 -18.854 -11.162 1.00 65.24 26 ASP A C 20
ATOM 10218 O O . ASP A 1 26 ? -0.205 -18.286 -11.973 1.00 30.50 26 ASP A O 20
ATOM 10227 N N . GLY A 1 27 ? 1.635 -18.303 -10.679 1.00 30.23 27 GLY A N 20
ATOM 10228 C CA . GLY A 1 27 ? 2.046 -16.975 -11.096 1.00 45.01 27 GLY A CA 20
ATOM 10229 C C . GLY A 1 27 ? 1.156 -15.888 -10.527 1.00 50.34 27 GLY A C 20
ATOM 10230 O O . GLY A 1 27 ? 0.865 -14.900 -11.201 1.00 74.12 27 GLY A O 20
ATOM 10234 N N . TRP A 1 28 ? 0.722 -16.070 -9.286 1.00 63.32 28 TRP A N 20
ATOM 10235 C CA . TRP A 1 28 ? -0.141 -15.096 -8.628 1.00 74.22 28 TRP A CA 20
ATOM 10236 C C . TRP A 1 28 ? 0.199 -14.979 -7.146 1.00 62.53 28 TRP A C 20
ATOM 10237 O O . TRP A 1 28 ? 0.987 -15.764 -6.616 1.00 53.53 28 TRP A O 20
ATOM 10258 N N . CYS A 1 29 ? -0.399 -13.997 -6.482 1.00 33.42 29 CYS A N 20
ATOM 10259 C CA . CYS A 1 29 ? -0.160 -13.778 -5.060 1.00 43.41 29 CYS A CA 20
ATOM 10260 C C . CYS A 1 29 ? -1.080 -14.650 -4.212 1.00 23.31 29 CYS A C 20
ATOM 10261 O O . CYS A 1 29 ? -2.300 -14.628 -4.376 1.00 2.20 29 CYS A O 20
ATOM 10268 N N . LYS A 1 30 ? -0.486 -15.418 -3.305 1.00 30.35 30 LYS A N 20
ATOM 10269 C CA . LYS A 1 30 ? -1.251 -16.298 -2.429 1.00 24.24 30 LYS A CA 20
ATOM 10270 C C . LYS A 1 30 ? -1.680 -15.564 -1.161 1.00 62.43 30 LYS A C 20
ATOM 10271 O O . LYS A 1 30 ? -1.223 -14.454 -0.890 1.00 45.33 30 LYS A O 20
ATOM 10290 N N . TYR A 1 31 ? -2.558 -16.193 -0.388 1.00 51.01 31 TYR A N 20
ATOM 10291 C CA . TYR A 1 31 ? -3.049 -15.600 0.850 1.00 41.40 31 TYR A CA 20
ATOM 10292 C C . TYR A 1 31 ? -2.903 -16.573 2.016 1.00 74.32 31 TYR A C 20
ATOM 10293 O O . TYR A 1 31 ? -3.123 -17.775 1.867 1.00 34.32 31 TYR A O 20
ATOM 10311 N N . HIS A 1 32 ? -2.530 -16.044 3.177 1.00 52.53 32 HIS A N 20
ATOM 10312 C CA . HIS A 1 32 ? -2.355 -16.864 4.369 1.00 31.04 32 HIS A CA 20
ATOM 10313 C C . HIS A 1 32 ? -3.417 -16.535 5.416 1.00 71.22 32 HIS A C 20
ATOM 10314 O O . HIS A 1 32 ? -3.863 -15.393 5.522 1.00 22.13 32 HIS A O 20
ATOM 10328 N N . ILE A 1 33 ? -3.816 -17.544 6.183 1.00 13.31 33 ILE A N 20
ATOM 10329 C CA . ILE A 1 33 ? -4.825 -17.361 7.219 1.00 31.42 33 ILE A CA 20
ATOM 10330 C C . ILE A 1 33 ? -4.181 -17.206 8.592 1.00 25.21 33 ILE A C 20
ATOM 10331 O O . ILE A 1 33 ? -3.168 -17.839 8.889 1.00 3.12 33 ILE A O 20
ATOM 10347 N N . ASN A 1 34 ? -4.775 -16.360 9.427 1.00 30.23 34 ASN A N 20
ATOM 10348 C CA . ASN A 1 34 ? -4.259 -16.122 10.770 1.00 13.43 34 ASN A CA 20
ATOM 10349 C C . ASN A 1 34 ? -5.103 -16.848 11.814 1.00 52.14 34 ASN A C 20
ATOM 10350 O O . ASN A 1 34 ? -4.580 -17.359 12.803 1.00 23.35 34 ASN A O 20
#